Protein AF-A0A561CM81-F1 (afdb_monomer)

Structure (mmCIF, N/CA/C/O backbone):
data_AF-A0A561CM81-F1
#
_entry.id   AF-A0A561CM81-F1
#
loop_
_atom_site.group_PDB
_atom_site.id
_atom_site.type_symbol
_atom_site.label_atom_id
_atom_site.label_alt_id
_atom_site.label_comp_id
_atom_site.label_asym_id
_atom_site.label_entity_id
_atom_site.label_seq_id
_atom_site.pdbx_PDB_ins_code
_atom_site.Cartn_x
_atom_site.Cartn_y
_atom_site.Cartn_z
_atom_site.occupancy
_atom_site.B_iso_or_equiv
_atom_site.auth_seq_id
_atom_site.auth_comp_id
_atom_site.auth_asym_id
_atom_site.auth_atom_id
_atom_site.pdbx_PDB_model_num
ATOM 1 N N . MET A 1 1 ? 25.381 -6.704 -59.020 1.00 59.22 1 MET A N 1
ATOM 2 C CA . MET A 1 1 ? 25.816 -5.660 -58.065 1.00 59.22 1 MET A CA 1
ATOM 3 C C . MET A 1 1 ? 26.889 -4.834 -58.755 1.00 59.22 1 MET A C 1
ATOM 5 O O . MET A 1 1 ? 27.814 -5.454 -59.265 1.00 59.22 1 MET A O 1
ATOM 9 N N . ASN A 1 2 ? 26.720 -3.509 -58.850 1.00 78.75 2 ASN A N 1
ATOM 10 C CA . ASN A 1 2 ? 27.689 -2.590 -59.472 1.00 78.75 2 ASN A CA 1
ATOM 11 C C . ASN A 1 2 ? 29.066 -2.727 -58.780 1.00 78.75 2 ASN A C 1
ATOM 13 O O . ASN A 1 2 ? 29.109 -2.883 -57.558 1.00 78.75 2 ASN A O 1
ATOM 17 N N . GLU A 1 3 ? 30.166 -2.699 -59.538 1.00 81.12 3 GLU A N 1
ATOM 18 C CA . GLU A 1 3 ? 31.539 -2.809 -59.015 1.00 81.12 3 GLU A CA 1
ATOM 19 C C . GLU A 1 3 ? 31.858 -1.711 -57.991 1.00 81.12 3 GLU A C 1
ATOM 21 O O . GLU A 1 3 ? 32.477 -1.987 -56.968 1.00 81.12 3 GLU A O 1
ATOM 26 N N . GLN A 1 4 ? 31.318 -0.503 -58.175 1.00 81.75 4 GLN A N 1
ATOM 27 C CA . GLN A 1 4 ? 31.462 0.595 -57.208 1.00 81.75 4 GLN A CA 1
ATOM 28 C C . GLN A 1 4 ? 30.863 0.260 -55.832 1.00 81.75 4 GLN A C 1
ATOM 30 O O . GLN A 1 4 ? 31.437 0.599 -54.801 1.00 81.75 4 GLN A O 1
ATOM 35 N N . LEU A 1 5 ? 29.728 -0.446 -55.800 1.00 82.69 5 LEU A N 1
ATOM 36 C CA . LEU A 1 5 ? 29.072 -0.840 -54.551 1.00 82.69 5 LEU A CA 1
ATOM 37 C C . LEU A 1 5 ? 29.809 -1.997 -53.864 1.00 82.69 5 LEU A C 1
ATOM 39 O O . LEU A 1 5 ? 29.881 -2.036 -52.639 1.00 82.69 5 LEU A O 1
ATOM 43 N N . LYS A 1 6 ? 30.368 -2.938 -54.640 1.00 84.75 6 LYS A N 1
ATOM 44 C CA . LYS A 1 6 ? 31.229 -4.007 -54.104 1.00 84.75 6 LYS A CA 1
ATOM 45 C C . LYS A 1 6 ? 32.460 -3.426 -53.424 1.00 84.75 6 LYS A C 1
ATOM 47 O O . LYS A 1 6 ? 32.774 -3.828 -52.307 1.00 84.75 6 LYS A O 1
ATOM 52 N N . GLU A 1 7 ? 33.111 -2.481 -54.091 1.00 87.12 7 GLU A N 1
ATOM 53 C CA . GLU A 1 7 ? 34.315 -1.840 -53.579 1.00 87.12 7 GLU A CA 1
ATOM 54 C C . GLU A 1 7 ? 34.020 -0.998 -52.336 1.00 87.12 7 GLU A C 1
ATOM 56 O O . GLU A 1 7 ? 34.721 -1.113 -51.335 1.00 87.12 7 GLU A O 1
ATOM 61 N N . PHE A 1 8 ? 32.918 -0.247 -52.335 1.00 87.44 8 PHE A N 1
ATOM 62 C CA . PHE A 1 8 ? 32.461 0.476 -51.149 1.00 87.44 8 PHE A CA 1
ATOM 63 C C . PHE A 1 8 ? 32.203 -0.446 -49.948 1.00 87.44 8 PHE A C 1
ATOM 65 O O . PHE A 1 8 ? 32.627 -0.137 -48.834 1.00 87.44 8 PHE A O 1
ATOM 72 N N . ILE A 1 9 ? 31.544 -1.593 -50.161 1.00 87.38 9 ILE A N 1
ATOM 73 C CA . ILE A 1 9 ? 31.315 -2.589 -49.102 1.00 87.38 9 ILE A CA 1
ATOM 74 C C . ILE A 1 9 ? 32.652 -3.103 -48.562 1.00 87.38 9 ILE A C 1
ATOM 76 O O . ILE A 1 9 ? 32.846 -3.093 -47.349 1.00 87.38 9 ILE A O 1
ATOM 80 N N . ARG A 1 10 ? 33.582 -3.493 -49.445 1.00 89.31 10 ARG A N 1
ATOM 81 C CA . ARG A 1 10 ? 34.908 -4.005 -49.064 1.00 89.31 10 ARG A CA 1
ATOM 82 C C . ARG A 1 10 ? 35.681 -2.988 -48.222 1.00 89.31 10 ARG A C 1
ATOM 84 O O . ARG A 1 10 ? 36.135 -3.318 -47.131 1.00 89.31 10 ARG A O 1
ATOM 91 N N . LEU A 1 11 ? 35.774 -1.744 -48.694 1.00 90.31 11 LEU A N 1
ATOM 92 C CA . LEU A 1 11 ? 36.459 -0.661 -47.982 1.00 90.31 11 LEU A CA 1
ATOM 93 C C . LEU A 1 11 ? 35.796 -0.340 -46.633 1.00 90.31 11 LEU A C 1
ATOM 95 O O . LEU A 1 11 ? 36.492 -0.050 -45.662 1.00 90.31 11 LEU A O 1
ATOM 99 N N . SER A 1 12 ? 34.465 -0.425 -46.543 1.00 89.25 12 SER A N 1
ATOM 100 C CA . SER A 1 12 ? 33.743 -0.222 -45.278 1.00 89.25 12 SER A CA 1
ATOM 101 C C . SER A 1 12 ? 34.022 -1.338 -44.271 1.00 89.25 12 SER A C 1
ATOM 103 O O . SER A 1 12 ? 34.210 -1.061 -43.087 1.00 89.25 12 SER A O 1
ATOM 105 N N . GLU A 1 13 ? 34.075 -2.592 -44.727 1.00 89.94 13 GLU A N 1
ATOM 106 C CA . GLU A 1 13 ? 34.427 -3.740 -43.886 1.00 89.94 13 GLU A CA 1
ATOM 107 C C . GLU A 1 13 ? 35.882 -3.649 -43.399 1.00 89.94 13 GLU A C 1
ATOM 109 O O . GLU A 1 13 ? 36.143 -3.860 -42.215 1.00 89.94 13 GLU A O 1
ATOM 114 N N . GLU A 1 14 ? 36.822 -3.277 -44.273 1.00 90.94 14 GLU A N 1
ATOM 115 C CA . GLU A 1 14 ? 38.240 -3.097 -43.922 1.00 90.94 14 GLU A CA 1
ATOM 116 C C . GLU A 1 14 ? 38.452 -1.968 -42.912 1.00 90.94 14 GLU A C 1
ATOM 118 O O . GLU A 1 14 ? 39.152 -2.149 -41.910 1.00 90.94 14 GLU A O 1
ATOM 123 N N . TYR A 1 15 ? 37.812 -0.817 -43.128 1.00 91.56 15 TYR A N 1
ATOM 124 C CA . TYR A 1 15 ? 37.906 0.302 -42.195 1.00 91.56 15 TYR A CA 1
ATOM 125 C C . TYR A 1 15 ? 37.317 -0.049 -40.825 1.00 91.56 15 TYR A C 1
ATOM 127 O O . TYR A 1 15 ? 37.945 0.210 -39.796 1.00 91.56 15 TYR A O 1
ATOM 135 N N . LEU A 1 16 ? 36.148 -0.699 -40.797 1.00 90.06 16 LEU A N 1
ATOM 136 C CA . LEU A 1 16 ? 35.527 -1.140 -39.550 1.00 90.06 16 LEU A CA 1
ATOM 137 C C . LEU A 1 16 ? 36.400 -2.157 -38.803 1.00 90.06 16 LEU A C 1
ATOM 139 O O . LEU A 1 16 ? 36.488 -2.082 -37.581 1.00 90.06 16 LEU A O 1
ATOM 143 N N . ASN A 1 17 ? 37.050 -3.084 -39.510 1.00 90.50 17 ASN A N 1
ATOM 144 C CA . ASN A 1 17 ? 37.865 -4.149 -38.915 1.00 90.50 17 ASN A CA 1
ATOM 145 C C . ASN A 1 17 ? 39.301 -3.728 -38.567 1.00 90.50 17 ASN A C 1
ATOM 147 O O . ASN A 1 17 ? 40.065 -4.545 -38.056 1.00 90.50 17 ASN A O 1
ATOM 151 N N . THR A 1 18 ? 39.686 -2.475 -38.818 1.00 92.25 18 THR A N 1
ATOM 152 C CA . THR A 1 18 ? 41.011 -1.981 -38.424 1.00 92.25 18 THR A CA 1
ATOM 153 C C . THR A 1 18 ? 41.154 -2.027 -36.896 1.00 92.25 18 THR A C 1
ATOM 155 O O . THR A 1 18 ? 40.247 -1.605 -36.174 1.00 92.25 18 THR A O 1
ATOM 158 N N . GLU A 1 19 ? 42.299 -2.504 -36.391 1.00 88.19 19 GLU A N 1
ATOM 159 C CA . GLU A 1 19 ? 42.535 -2.698 -34.948 1.00 88.19 19 GLU A CA 1
ATOM 160 C C . GLU A 1 19 ? 42.266 -1.431 -34.127 1.00 88.19 19 GLU A C 1
ATOM 162 O O . GLU A 1 19 ? 41.566 -1.481 -33.116 1.00 88.19 19 GLU A O 1
ATOM 167 N N . SER A 1 20 ? 42.749 -0.276 -34.597 1.00 88.56 20 SER A N 1
ATOM 168 C CA . SER A 1 20 ? 42.535 1.015 -33.933 1.00 88.56 20 SER A CA 1
ATOM 169 C C . SER A 1 20 ? 41.054 1.387 -33.839 1.00 88.56 20 SER A C 1
ATOM 171 O O . SER A 1 20 ? 40.603 1.893 -32.810 1.00 88.56 20 SER A O 1
ATOM 173 N N . LYS A 1 21 ? 40.271 1.100 -34.885 1.00 89.44 21 LYS A N 1
ATOM 174 C CA . LYS A 1 21 ? 38.840 1.406 -34.922 1.00 89.44 21 LYS A CA 1
ATOM 175 C C . LYS A 1 21 ? 38.061 0.517 -33.963 1.00 89.44 21 LYS A C 1
ATOM 177 O O . LYS A 1 21 ? 37.267 1.032 -33.178 1.00 89.44 21 LYS A O 1
ATOM 182 N N . GLN A 1 22 ? 38.315 -0.790 -33.988 1.00 91.44 22 GLN A N 1
ATOM 183 C CA . GLN A 1 22 ? 37.681 -1.747 -33.077 1.00 91.44 22 GLN A CA 1
ATOM 184 C C . GLN A 1 22 ? 38.028 -1.459 -31.615 1.00 91.44 22 GLN A C 1
ATOM 186 O O . GLN A 1 22 ? 37.141 -1.485 -30.761 1.00 91.44 22 GLN A O 1
ATOM 191 N N . PHE A 1 23 ? 39.291 -1.130 -31.330 1.00 91.69 23 PHE A N 1
ATOM 192 C CA . PHE A 1 23 ? 39.730 -0.751 -29.990 1.00 91.69 23 PHE A CA 1
ATOM 193 C C . PHE A 1 23 ? 38.975 0.482 -29.477 1.00 91.69 23 PHE A C 1
ATOM 195 O O . PHE A 1 23 ? 38.380 0.436 -28.400 1.00 91.69 23 PHE A O 1
ATOM 202 N N . ASN A 1 24 ? 38.923 1.547 -30.281 1.00 91.44 24 ASN A N 1
ATOM 203 C CA . ASN A 1 24 ? 38.218 2.777 -29.927 1.00 91.44 24 ASN A CA 1
ATOM 204 C C . ASN A 1 24 ? 36.717 2.536 -29.727 1.00 91.44 24 ASN A C 1
ATOM 206 O O . ASN A 1 24 ? 36.168 2.922 -28.702 1.00 91.44 24 ASN A O 1
ATOM 210 N N . LEU A 1 25 ? 36.051 1.843 -30.659 1.00 92.81 25 LEU A N 1
ATOM 211 C CA . LEU A 1 25 ? 34.622 1.527 -30.541 1.00 92.81 25 LEU A CA 1
ATOM 212 C C . LEU A 1 25 ? 34.308 0.699 -29.291 1.00 92.81 25 LEU A C 1
ATOM 214 O O . LEU A 1 25 ? 33.263 0.905 -28.678 1.00 92.81 25 LEU A O 1
ATOM 218 N N . LYS A 1 26 ? 35.200 -0.219 -28.896 1.00 93.25 26 LYS A N 1
ATOM 219 C CA . LYS A 1 26 ? 35.043 -0.999 -27.665 1.00 93.25 26 LYS A CA 1
ATOM 220 C C . LYS A 1 26 ? 35.136 -0.114 -26.430 1.00 93.25 26 LYS A C 1
ATOM 222 O O . LYS A 1 26 ? 34.239 -0.194 -25.599 1.00 93.25 26 LYS A O 1
ATOM 227 N N . LYS A 1 27 ? 36.158 0.744 -26.366 1.00 93.69 27 LYS A N 1
ATOM 228 C CA . LYS A 1 27 ? 36.327 1.712 -25.279 1.00 93.69 27 LYS A CA 1
ATOM 229 C C . LYS A 1 27 ? 35.089 2.599 -25.141 1.00 93.69 27 LYS A C 1
ATOM 231 O O . LYS A 1 27 ? 34.457 2.592 -24.097 1.00 93.69 27 LYS A O 1
ATOM 236 N N . TYR A 1 28 ? 34.684 3.265 -26.223 1.00 93.69 28 TYR A N 1
ATOM 237 C CA . TYR A 1 28 ? 33.530 4.161 -26.188 1.00 93.69 28 TYR A CA 1
ATOM 238 C C . TYR A 1 28 ? 32.243 3.434 -25.812 1.00 93.69 28 TYR A C 1
ATOM 240 O O . TYR A 1 28 ? 31.457 3.960 -25.041 1.00 93.69 28 TYR A O 1
ATOM 248 N N . LYS A 1 29 ? 32.024 2.209 -26.305 1.00 95.06 29 LYS A N 1
ATOM 249 C CA . LYS A 1 29 ? 30.865 1.396 -25.914 1.00 95.06 29 LYS A CA 1
ATOM 250 C C . LYS A 1 29 ? 30.841 1.134 -24.400 1.00 95.06 29 LYS A C 1
ATOM 252 O O . LYS A 1 29 ? 29.763 1.197 -23.822 1.00 95.06 29 LYS A O 1
ATOM 257 N N . ASP A 1 30 ? 31.980 0.823 -23.783 1.00 93.69 30 ASP A N 1
ATOM 258 C CA . ASP A 1 30 ? 32.059 0.588 -22.335 1.00 93.69 30 ASP A CA 1
ATOM 259 C C . ASP A 1 30 ? 31.837 1.900 -21.542 1.00 93.69 30 ASP A C 1
ATOM 261 O O . ASP A 1 30 ? 31.072 1.901 -20.576 1.00 93.69 30 ASP A O 1
ATOM 265 N N . ASP A 1 31 ? 32.391 3.026 -22.012 1.00 93.12 31 ASP A N 1
ATOM 266 C CA . ASP A 1 31 ? 32.161 4.362 -21.431 1.00 93.12 31 ASP A CA 1
ATOM 267 C C . ASP A 1 31 ? 30.663 4.744 -21.491 1.00 93.12 31 ASP A C 1
ATOM 269 O O . ASP A 1 31 ? 30.058 5.085 -20.480 1.00 93.12 31 ASP A O 1
ATOM 273 N N . ILE A 1 32 ? 30.018 4.573 -22.652 1.00 93.62 32 ILE A N 1
ATOM 274 C CA . ILE A 1 32 ? 28.588 4.870 -22.863 1.00 93.62 32 ILE A CA 1
ATOM 275 C C . ILE A 1 32 ? 27.684 4.016 -21.965 1.00 93.62 32 ILE A C 1
ATOM 277 O O . ILE A 1 32 ? 26.670 4.508 -21.473 1.00 93.62 32 ILE A O 1
ATOM 281 N N . ILE A 1 33 ? 28.000 2.727 -21.784 1.00 93.81 33 ILE A N 1
ATOM 282 C CA . ILE A 1 33 ? 27.229 1.860 -20.879 1.00 93.81 33 ILE A CA 1
ATOM 283 C C . ILE A 1 33 ? 27.327 2.397 -19.455 1.00 93.81 33 ILE A C 1
ATOM 285 O O . ILE A 1 33 ? 26.298 2.527 -18.804 1.00 93.81 33 ILE A O 1
ATOM 289 N N . THR A 1 34 ? 28.535 2.755 -19.019 1.00 92.25 34 THR A N 1
ATOM 290 C CA . THR A 1 34 ? 28.783 3.305 -17.681 1.00 92.25 34 THR A CA 1
ATOM 291 C C . THR A 1 34 ? 28.013 4.610 -17.467 1.00 92.25 34 THR A C 1
ATOM 293 O O . THR A 1 34 ? 27.373 4.784 -16.432 1.00 92.25 34 THR A O 1
ATOM 296 N N . ASP A 1 35 ? 28.002 5.503 -18.460 1.00 90.19 35 ASP A N 1
ATOM 297 C CA . ASP A 1 35 ? 27.233 6.748 -18.400 1.00 90.19 35 ASP A CA 1
ATOM 298 C C . ASP A 1 35 ? 25.734 6.462 -18.246 1.00 90.19 35 ASP A C 1
ATOM 300 O O . ASP A 1 35 ? 25.087 7.010 -17.358 1.00 90.19 35 ASP A O 1
ATOM 304 N N . ILE A 1 36 ? 25.176 5.557 -19.058 1.00 91.19 36 ILE A N 1
ATOM 305 C CA . ILE A 1 36 ? 23.753 5.193 -18.977 1.00 91.19 36 ILE A CA 1
ATOM 306 C C . ILE A 1 36 ? 23.429 4.500 -17.642 1.00 91.19 36 ILE A C 1
ATOM 308 O O . ILE A 1 36 ? 22.392 4.802 -17.056 1.00 91.19 36 ILE A O 1
ATOM 312 N N . GLU A 1 37 ? 24.293 3.616 -17.134 1.00 90.62 37 GLU A N 1
ATOM 313 C CA . GLU A 1 37 ? 24.142 2.995 -15.805 1.00 90.62 37 GLU A CA 1
ATOM 314 C C . GLU A 1 37 ? 24.067 4.053 -14.706 1.00 90.62 37 GLU A C 1
ATOM 316 O O . GLU A 1 37 ? 23.149 4.033 -13.885 1.00 90.62 37 GLU A O 1
ATOM 321 N N . ASN A 1 38 ? 24.989 5.016 -14.719 1.00 88.50 38 ASN A N 1
ATOM 322 C CA . ASN A 1 38 ? 25.011 6.099 -13.742 1.00 88.50 38 ASN A CA 1
ATOM 323 C C . ASN A 1 38 ? 23.736 6.947 -13.801 1.00 88.50 38 ASN A C 1
ATOM 325 O O . ASN A 1 38 ? 23.199 7.290 -12.753 1.00 88.50 38 ASN A O 1
ATOM 329 N N . LEU A 1 39 ? 23.217 7.233 -15.000 1.00 87.06 39 LEU A N 1
ATOM 330 C CA . LEU A 1 39 ? 21.964 7.977 -15.171 1.00 87.06 39 LEU A CA 1
ATOM 331 C C . LEU A 1 39 ? 20.751 7.238 -14.597 1.00 87.06 39 LEU A C 1
ATOM 333 O O . LEU A 1 39 ? 19.866 7.865 -14.018 1.00 87.06 39 LEU A O 1
ATOM 337 N N . LEU A 1 40 ? 20.698 5.916 -14.755 1.00 87.31 40 LEU A N 1
ATOM 338 C CA . LEU A 1 40 ? 19.580 5.108 -14.267 1.00 87.31 40 LEU A CA 1
ATOM 339 C C . LEU A 1 40 ? 19.655 4.856 -12.757 1.00 87.31 40 LEU A C 1
ATOM 341 O O . LEU A 1 40 ? 18.616 4.814 -12.104 1.00 87.31 40 LEU A O 1
ATOM 345 N N . ASN A 1 41 ? 20.860 4.749 -12.191 1.00 82.56 41 ASN A N 1
ATOM 346 C CA . ASN A 1 41 ? 21.072 4.487 -10.763 1.00 82.56 41 ASN A CA 1
ATOM 347 C C . ASN A 1 41 ? 20.641 5.634 -9.833 1.00 82.56 41 ASN A C 1
ATOM 349 O O . ASN A 1 41 ? 20.512 5.413 -8.632 1.00 82.56 41 ASN A O 1
ATOM 353 N N . VAL A 1 42 ? 20.402 6.841 -10.358 1.00 72.94 42 VAL A N 1
ATOM 354 C CA . VAL A 1 42 ? 19.885 7.976 -9.568 1.00 72.94 42 VAL A CA 1
ATOM 355 C C . VAL A 1 42 ? 18.449 7.729 -9.087 1.00 72.94 42 VAL A C 1
ATOM 357 O O . VAL A 1 42 ? 18.019 8.330 -8.106 1.00 72.94 42 VAL A O 1
ATOM 360 N N . ASN A 1 43 ? 17.695 6.848 -9.750 1.00 66.94 43 ASN A N 1
ATOM 361 C CA . ASN A 1 43 ? 16.299 6.587 -9.423 1.00 66.94 43 ASN A CA 1
ATOM 362 C C . ASN A 1 43 ? 16.126 5.219 -8.740 1.00 66.94 43 ASN A C 1
ATOM 364 O O . ASN A 1 43 ? 16.347 4.172 -9.348 1.00 66.94 43 ASN A O 1
ATOM 368 N N . GLU A 1 44 ? 15.672 5.223 -7.484 1.00 62.78 44 GLU A N 1
ATOM 369 C CA . GLU A 1 44 ? 15.463 3.995 -6.710 1.00 62.78 44 GLU A CA 1
ATOM 370 C C . GLU A 1 44 ? 14.328 3.100 -7.236 1.00 62.78 44 GLU A C 1
ATOM 372 O O . GLU A 1 44 ? 14.271 1.923 -6.876 1.00 62.78 44 GLU A O 1
ATOM 377 N N . GLU A 1 45 ? 13.431 3.599 -8.086 1.00 62.41 45 GLU A N 1
ATOM 378 C CA . GLU A 1 45 ? 12.279 2.836 -8.581 1.00 62.41 45 GLU A CA 1
ATOM 379 C C . GLU A 1 45 ? 12.667 1.776 -9.625 1.00 62.41 45 GLU A C 1
ATOM 381 O O . GLU A 1 45 ? 11.939 0.798 -9.812 1.00 62.41 45 GLU A O 1
ATOM 386 N N . ILE A 1 46 ? 13.825 1.911 -10.287 1.00 69.19 46 ILE A N 1
ATOM 387 C CA . ILE A 1 46 ? 14.256 1.005 -11.363 1.00 69.19 46 ILE A CA 1
ATOM 388 C C . ILE A 1 46 ? 15.465 0.175 -10.921 1.00 69.19 46 ILE A C 1
ATOM 390 O O . ILE A 1 46 ? 16.610 0.476 -11.241 1.00 69.19 46 ILE A O 1
ATOM 394 N N . LYS A 1 47 ? 15.208 -0.925 -10.203 1.00 66.75 47 LYS A N 1
ATOM 395 C CA . LYS A 1 47 ? 16.274 -1.808 -9.675 1.00 66.75 47 LYS A CA 1
ATOM 396 C C . LYS A 1 47 ? 16.609 -3.013 -10.562 1.00 66.75 47 LYS A C 1
ATOM 398 O O . LYS A 1 47 ? 17.660 -3.619 -10.393 1.00 66.75 47 LYS A O 1
ATOM 403 N N . ASN A 1 48 ? 15.728 -3.374 -11.500 1.00 77.50 48 ASN A N 1
ATOM 404 C CA . ASN A 1 48 ? 15.817 -4.629 -12.257 1.00 77.50 48 ASN A CA 1
ATOM 405 C C . ASN A 1 48 ? 15.980 -4.381 -13.763 1.00 77.50 48 ASN A C 1
ATOM 407 O O . ASN A 1 48 ? 15.046 -4.589 -14.544 1.00 77.50 48 ASN A O 1
ATOM 411 N N . TYR A 1 49 ? 17.171 -3.946 -14.171 1.00 87.44 49 TYR A N 1
ATOM 412 C CA . TYR A 1 49 ? 17.527 -3.789 -15.579 1.00 87.44 49 TYR A CA 1
ATOM 413 C C . TYR A 1 49 ? 18.926 -4.342 -15.874 1.00 87.44 49 TYR A C 1
ATOM 415 O O . TYR A 1 49 ? 19.751 -4.519 -14.982 1.00 87.44 49 TYR A O 1
ATOM 423 N N . MET A 1 50 ? 19.189 -4.630 -17.146 1.00 88.44 50 MET A N 1
ATOM 424 C CA . MET A 1 50 ? 20.495 -5.055 -17.645 1.00 88.44 50 MET A CA 1
ATOM 425 C C . MET A 1 50 ? 20.852 -4.264 -18.901 1.00 88.44 50 MET A C 1
ATOM 427 O O . MET A 1 50 ? 20.017 -4.102 -19.793 1.00 88.44 50 MET A O 1
ATOM 431 N N . LEU A 1 51 ? 22.100 -3.810 -19.003 1.00 91.44 51 LEU A N 1
ATOM 432 C CA . LEU A 1 51 ? 22.603 -3.091 -20.169 1.00 91.44 51 LEU A CA 1
ATOM 433 C C . LEU A 1 51 ? 23.519 -3.968 -21.012 1.00 91.44 51 LEU A C 1
ATOM 435 O O . LEU A 1 51 ? 24.511 -4.516 -20.544 1.00 91.44 51 LEU A O 1
ATOM 439 N N . ASN A 1 52 ? 23.192 -4.065 -22.298 1.00 90.25 52 ASN A N 1
ATOM 440 C CA . ASN A 1 52 ? 23.969 -4.816 -23.273 1.00 90.25 52 ASN A CA 1
ATOM 441 C C . ASN A 1 52 ? 24.414 -3.901 -24.412 1.00 90.25 52 ASN A C 1
ATOM 443 O O . ASN A 1 52 ? 23.584 -3.393 -25.167 1.00 90.25 52 ASN A O 1
ATOM 447 N N . GLY A 1 53 ? 25.724 -3.751 -24.598 1.00 91.25 53 GLY A N 1
ATOM 448 C CA . GLY A 1 53 ? 26.295 -3.069 -25.760 1.00 91.25 53 GLY A CA 1
ATOM 449 C C . GLY A 1 53 ? 26.803 -4.037 -26.823 1.00 91.25 53 GLY A C 1
ATOM 450 O O . GLY A 1 53 ? 27.426 -5.056 -26.518 1.00 91.25 53 GLY A O 1
ATOM 451 N N . ARG A 1 54 ? 26.609 -3.686 -28.094 1.00 90.75 54 ARG A N 1
ATOM 452 C CA . ARG A 1 54 ? 27.180 -4.386 -29.250 1.00 90.75 54 ARG A CA 1
ATOM 453 C C . ARG A 1 54 ? 27.793 -3.403 -30.240 1.00 90.75 54 ARG A C 1
ATOM 455 O O . ARG A 1 54 ? 27.231 -2.344 -30.498 1.00 90.75 54 ARG A O 1
ATOM 462 N N . ILE A 1 55 ? 28.899 -3.808 -30.852 1.00 93.06 55 ILE A N 1
ATOM 463 C CA . ILE A 1 55 ? 29.468 -3.133 -32.023 1.00 93.06 55 ILE A CA 1
ATOM 464 C C . ILE A 1 55 ? 28.935 -3.834 -33.272 1.00 93.06 55 ILE A C 1
ATOM 466 O O . ILE A 1 55 ? 28.786 -5.064 -33.291 1.00 93.06 55 ILE A O 1
ATOM 470 N N . LYS A 1 56 ? 28.615 -3.065 -34.313 1.00 90.00 56 LYS A N 1
ATOM 471 C CA . LYS A 1 56 ? 28.169 -3.615 -35.596 1.00 90.00 56 LYS A CA 1
ATOM 472 C C . LYS A 1 56 ? 29.230 -4.565 -36.169 1.00 90.00 56 LYS A C 1
ATOM 474 O O . LYS A 1 56 ? 30.405 -4.225 -36.232 1.00 90.00 56 LYS A O 1
ATOM 479 N N . LYS A 1 57 ? 28.808 -5.752 -36.616 1.00 87.38 57 LYS A N 1
ATOM 480 C CA . LYS A 1 57 ? 29.681 -6.712 -37.314 1.00 87.38 57 LYS A CA 1
ATOM 481 C C . LYS A 1 57 ? 29.719 -6.432 -38.815 1.00 87.38 57 LYS A C 1
ATOM 483 O O . LYS A 1 57 ? 28.694 -6.043 -39.382 1.00 87.38 57 LYS A O 1
ATOM 488 N N . ALA A 1 58 ? 30.855 -6.716 -39.450 1.00 83.56 58 ALA A N 1
ATOM 489 C CA . ALA A 1 58 ? 31.069 -6.547 -40.888 1.00 83.56 58 ALA A CA 1
ATOM 490 C C . ALA A 1 58 ? 29.983 -7.238 -41.738 1.00 83.56 58 ALA A C 1
ATOM 492 O O . ALA A 1 58 ? 29.396 -6.606 -42.615 1.00 83.56 58 ALA A O 1
ATOM 493 N N . GLU A 1 59 ? 29.583 -8.476 -41.413 1.00 79.81 59 GLU A N 1
ATOM 494 C CA . GLU A 1 59 ? 28.575 -9.174 -42.228 1.00 79.81 59 GLU A CA 1
ATOM 495 C C . GLU A 1 59 ? 27.194 -8.500 -42.156 1.00 79.81 59 GLU A C 1
ATOM 497 O O . GLU A 1 59 ? 26.461 -8.432 -43.144 1.00 79.81 59 GLU A O 1
ATOM 502 N N . SER A 1 60 ? 26.842 -7.955 -40.985 1.00 81.38 60 SER A N 1
ATOM 503 C CA . SER A 1 60 ? 25.587 -7.214 -40.784 1.00 81.38 60 SER A CA 1
ATOM 504 C C . SER A 1 60 ? 25.621 -5.825 -41.427 1.00 81.38 60 SER A C 1
ATOM 506 O O . SER A 1 60 ? 24.571 -5.271 -41.761 1.00 81.38 60 SER A O 1
ATOM 508 N N . LEU A 1 61 ? 26.814 -5.246 -41.580 1.00 83.50 61 LEU A N 1
ATOM 509 C CA . LEU A 1 61 ? 27.033 -3.981 -42.272 1.00 83.50 61 LEU A CA 1
ATOM 510 C C . LEU A 1 61 ? 26.759 -4.133 -43.771 1.00 83.50 61 LEU A C 1
ATOM 512 O O . LEU A 1 61 ? 25.977 -3.364 -44.329 1.00 83.50 61 LEU A O 1
ATOM 516 N N . LYS A 1 62 ? 27.324 -5.170 -44.399 1.00 82.94 62 LYS A N 1
ATOM 517 C CA . LYS A 1 62 ? 27.099 -5.501 -45.813 1.00 82.94 62 LYS A CA 1
ATOM 518 C C . LYS A 1 62 ? 25.618 -5.632 -46.148 1.00 82.94 62 LYS A C 1
ATOM 520 O O . LYS A 1 62 ? 25.138 -5.029 -47.107 1.00 82.94 62 LYS A O 1
ATOM 525 N N . GLU A 1 63 ? 24.876 -6.385 -45.339 1.00 79.69 63 GLU A N 1
ATOM 526 C CA . GLU A 1 63 ? 23.432 -6.540 -45.518 1.00 79.69 63 GLU A CA 1
ATOM 527 C C . GLU A 1 63 ? 22.691 -5.195 -45.412 1.00 79.69 63 GLU A C 1
ATOM 529 O O . GLU A 1 63 ? 21.784 -4.914 -46.199 1.00 79.69 63 GLU A O 1
ATOM 534 N N . LYS A 1 64 ? 23.099 -4.334 -44.472 1.00 82.19 64 LYS A N 1
ATOM 535 C CA . LYS A 1 64 ? 22.499 -3.011 -44.269 1.00 82.19 64 LYS A CA 1
ATOM 536 C C . LYS A 1 64 ? 22.751 -2.069 -45.449 1.00 82.19 64 LYS A C 1
ATOM 538 O O . LYS A 1 64 ? 21.802 -1.417 -45.884 1.00 82.19 64 LYS A O 1
ATOM 543 N N . ILE A 1 65 ? 23.973 -2.043 -45.988 1.00 82.50 65 ILE A N 1
ATOM 544 C CA . ILE A 1 65 ? 24.333 -1.252 -47.179 1.00 82.50 65 ILE A CA 1
ATOM 545 C C . ILE A 1 65 ? 23.466 -1.672 -48.374 1.00 82.50 65 ILE A C 1
ATOM 547 O O . ILE A 1 65 ? 22.873 -0.828 -49.040 1.00 82.50 65 ILE A O 1
ATOM 551 N N . ILE A 1 66 ? 23.320 -2.981 -48.610 1.00 79.62 66 ILE A N 1
ATOM 552 C CA . ILE A 1 66 ? 22.532 -3.506 -49.738 1.00 79.62 66 ILE A CA 1
ATOM 553 C C . ILE A 1 66 ? 21.038 -3.169 -49.589 1.00 79.62 66 ILE A C 1
ATOM 555 O O . ILE A 1 66 ? 20.375 -2.865 -50.580 1.00 79.62 66 ILE A O 1
ATOM 559 N N . ARG A 1 67 ? 20.495 -3.199 -48.363 1.00 74.38 67 ARG A N 1
ATOM 560 C CA . ARG A 1 67 ? 19.075 -2.897 -48.094 1.00 74.38 67 ARG A CA 1
ATOM 561 C C . ARG A 1 67 ? 18.742 -1.400 -48.137 1.00 74.38 67 ARG A C 1
ATOM 563 O O . ARG A 1 67 ? 17.583 -1.058 -48.364 1.00 74.38 67 ARG A O 1
ATOM 570 N N . LYS A 1 68 ? 19.708 -0.507 -47.896 1.00 72.75 68 LYS A N 1
ATOM 571 C CA . LYS A 1 68 ? 19.494 0.949 -47.834 1.00 72.75 68 LYS A CA 1
ATOM 572 C C . LYS A 1 68 ? 20.385 1.686 -48.839 1.00 72.75 68 LYS A C 1
ATOM 574 O O . LYS A 1 68 ? 21.374 2.298 -48.460 1.00 72.75 68 LYS A O 1
ATOM 579 N N . VAL A 1 69 ? 19.979 1.700 -50.110 1.00 65.94 69 VAL A N 1
ATOM 580 C CA . VAL A 1 69 ? 20.726 2.357 -51.206 1.00 65.94 69 VAL A CA 1
ATOM 581 C C . VAL A 1 69 ? 21.041 3.837 -50.920 1.00 65.94 69 VAL A C 1
ATOM 583 O O . VAL A 1 69 ? 22.135 4.289 -51.233 1.00 65.94 69 VAL A O 1
ATOM 586 N N . LYS A 1 70 ? 20.146 4.562 -50.230 1.00 70.12 70 LYS A N 1
ATOM 587 C CA . LYS A 1 70 ? 20.340 5.978 -49.850 1.00 70.12 70 LYS A CA 1
ATOM 588 C C . LYS A 1 70 ? 21.594 6.244 -49.010 1.00 70.12 70 LYS A C 1
ATOM 590 O O . LYS A 1 70 ? 22.177 7.312 -49.095 1.00 70.12 70 LYS A O 1
ATOM 595 N N . VAL A 1 71 ? 22.038 5.258 -48.235 1.00 70.56 71 VAL A N 1
ATOM 596 C CA . VAL A 1 71 ? 23.206 5.386 -47.352 1.00 70.56 71 VAL A CA 1
ATOM 597 C C . VAL A 1 71 ? 24.505 5.522 -48.156 1.00 70.56 71 VAL A C 1
ATOM 599 O O . VAL A 1 71 ? 25.430 6.217 -47.744 1.00 70.56 71 VAL A O 1
ATOM 602 N N . TYR A 1 72 ? 24.566 4.890 -49.331 1.00 73.50 72 TYR A N 1
ATOM 603 C CA . TYR A 1 72 ? 25.680 5.059 -50.261 1.00 73.50 72 TYR A CA 1
ATOM 604 C C . TYR A 1 72 ? 25.740 6.500 -50.794 1.00 73.50 72 TYR A C 1
ATOM 606 O O . TYR A 1 72 ? 26.813 7.098 -50.819 1.00 73.50 72 TYR A O 1
ATOM 614 N N . GLU A 1 73 ? 24.587 7.079 -51.137 1.00 76.81 73 GLU A N 1
ATOM 615 C CA . GLU A 1 73 ? 24.472 8.459 -51.630 1.00 76.81 73 GLU A CA 1
ATOM 616 C C . GLU A 1 73 ? 24.823 9.486 -50.540 1.00 76.81 73 GLU A C 1
ATOM 618 O O . GLU A 1 73 ? 25.620 10.384 -50.784 1.00 76.81 73 GLU A O 1
ATOM 623 N N . GLU A 1 74 ? 24.315 9.310 -49.316 1.00 78.81 74 GLU A N 1
ATOM 624 C CA . GLU A 1 74 ? 24.582 10.189 -48.161 1.00 78.81 74 GLU A CA 1
ATOM 625 C C . GLU A 1 74 ? 26.062 10.217 -47.745 1.00 78.81 74 GLU A C 1
ATOM 627 O O . GLU A 1 74 ? 26.537 11.199 -47.176 1.00 78.81 74 GLU A O 1
ATOM 632 N N . SER A 1 75 ? 26.801 9.147 -48.041 1.00 79.81 75 SER A N 1
ATOM 633 C CA . SER A 1 75 ? 28.244 9.053 -47.788 1.00 79.81 75 SER A CA 1
ATOM 634 C C . SER A 1 75 ? 29.114 9.545 -48.948 1.00 79.81 75 SER A C 1
ATOM 636 O O . SER A 1 75 ? 30.338 9.492 -48.843 1.00 79.81 75 SER A O 1
ATOM 638 N N . ASN A 1 76 ? 28.517 9.980 -50.067 1.00 81.12 76 ASN A N 1
ATOM 639 C CA . ASN A 1 76 ? 29.216 10.267 -51.328 1.00 81.12 76 ASN A CA 1
ATOM 640 C C . ASN A 1 76 ? 30.133 9.116 -51.800 1.00 81.12 76 ASN A C 1
ATOM 642 O O . ASN A 1 76 ? 31.132 9.345 -52.481 1.00 81.12 76 ASN A O 1
ATOM 646 N N . GLY A 1 77 ? 29.817 7.871 -51.427 1.00 79.62 77 GLY A N 1
ATOM 647 C CA . GLY A 1 77 ? 30.648 6.703 -51.719 1.00 79.62 77 GLY A CA 1
ATOM 648 C C . GLY A 1 77 ? 31.945 6.594 -50.902 1.00 79.62 77 GLY A C 1
ATOM 649 O O . GLY A 1 77 ? 32.790 5.771 -51.254 1.00 79.62 77 GLY A O 1
ATOM 650 N N . ASP A 1 78 ? 32.118 7.368 -49.824 1.00 87.06 78 ASP A N 1
ATOM 651 C CA . ASP A 1 78 ? 33.268 7.269 -48.915 1.00 87.06 78 ASP A CA 1
ATOM 652 C C . ASP A 1 78 ? 32.960 6.348 -47.719 1.00 87.06 78 ASP A C 1
ATOM 654 O O . ASP A 1 78 ? 32.089 6.614 -46.885 1.00 87.06 78 ASP A O 1
ATOM 658 N N . ALA A 1 79 ? 33.712 5.249 -47.626 1.00 86.19 79 ALA A N 1
ATOM 659 C CA . ALA A 1 79 ? 33.571 4.231 -46.588 1.00 86.19 79 ALA A CA 1
ATOM 660 C C . ALA A 1 79 ? 33.814 4.759 -45.161 1.00 86.19 79 ALA A C 1
ATOM 662 O O . ALA A 1 79 ? 33.154 4.315 -44.219 1.00 86.19 79 ALA A O 1
ATOM 663 N N . LYS A 1 80 ? 34.737 5.711 -44.977 1.00 87.56 80 LYS A N 1
ATOM 664 C CA . LYS A 1 80 ? 35.026 6.298 -43.660 1.00 87.56 80 LYS A CA 1
ATOM 665 C C . LYS A 1 80 ? 33.906 7.230 -43.236 1.00 87.56 80 LYS A C 1
ATOM 667 O O . LYS A 1 80 ? 33.413 7.115 -42.118 1.00 87.56 80 LYS A O 1
ATOM 672 N N . VAL A 1 81 ? 33.454 8.096 -44.147 1.00 86.50 81 VAL A N 1
ATOM 673 C CA . VAL A 1 81 ? 32.313 8.997 -43.902 1.00 86.50 81 VAL A CA 1
ATOM 674 C C . VAL A 1 81 ? 31.066 8.187 -43.564 1.00 86.50 81 VAL A C 1
ATOM 676 O O . VAL A 1 81 ? 30.339 8.523 -42.627 1.00 86.50 81 VAL A O 1
ATOM 679 N N . PHE A 1 82 ? 30.851 7.078 -44.272 1.00 87.31 82 PHE A N 1
ATOM 680 C CA . PHE A 1 82 ? 29.755 6.171 -43.980 1.00 87.31 82 PHE A CA 1
ATOM 681 C C . PHE A 1 82 ? 29.805 5.631 -42.543 1.00 87.31 82 PHE A C 1
ATOM 683 O O . PHE A 1 82 ? 28.829 5.784 -41.807 1.00 87.31 82 PHE A O 1
ATOM 690 N N . ILE A 1 83 ? 30.924 5.031 -42.130 1.00 86.38 83 ILE A N 1
ATOM 691 C CA . ILE A 1 83 ? 31.061 4.437 -40.790 1.00 86.38 83 ILE A CA 1
ATOM 692 C C . ILE A 1 83 ? 31.024 5.497 -39.684 1.00 86.38 83 ILE A C 1
ATOM 694 O O . ILE A 1 83 ? 30.409 5.262 -38.645 1.00 86.38 83 ILE A O 1
ATOM 698 N N . ASP A 1 84 ? 31.656 6.648 -39.901 1.00 86.75 84 ASP A N 1
ATOM 699 C CA . ASP A 1 84 ? 31.896 7.628 -38.838 1.00 86.75 84 ASP A CA 1
ATOM 700 C C . ASP A 1 84 ? 30.771 8.641 -38.676 1.00 86.75 84 ASP A C 1
ATOM 702 O O . ASP A 1 84 ? 30.561 9.145 -37.574 1.00 86.75 84 ASP A O 1
ATOM 706 N N . LYS A 1 85 ? 30.058 8.965 -39.758 1.00 82.88 85 LYS A N 1
ATOM 707 C CA . LYS A 1 85 ? 29.094 10.073 -39.760 1.00 82.88 85 LYS A CA 1
ATOM 708 C C . LYS A 1 85 ? 27.680 9.642 -40.160 1.00 82.88 85 LYS A C 1
ATOM 710 O O . LYS A 1 85 ? 26.729 10.181 -39.596 1.00 82.88 85 LYS A O 1
ATOM 715 N N . VAL A 1 86 ? 27.518 8.670 -41.065 1.00 84.56 86 VAL A N 1
ATOM 716 C CA . VAL A 1 86 ? 26.199 8.287 -41.623 1.00 84.56 86 VAL A CA 1
ATOM 717 C C . VAL A 1 86 ? 25.553 7.106 -40.887 1.00 84.56 86 VAL A C 1
ATOM 719 O O . VAL A 1 86 ? 24.340 7.092 -40.682 1.00 84.56 86 VAL A O 1
ATOM 722 N N . LEU A 1 87 ? 26.330 6.097 -40.484 1.00 86.69 87 LEU A N 1
ATOM 723 C CA . LEU A 1 87 ? 25.797 4.887 -39.859 1.00 86.69 87 LEU A CA 1
ATOM 724 C C . LEU A 1 87 ? 25.252 5.182 -38.455 1.00 86.69 87 LEU A C 1
ATOM 726 O O . LEU A 1 87 ? 26.012 5.509 -37.552 1.00 86.69 87 LEU A O 1
ATOM 730 N N . ASP A 1 88 ? 23.943 5.018 -38.270 1.00 85.56 88 ASP A N 1
ATOM 731 C CA . ASP A 1 88 ? 23.206 5.352 -37.043 1.00 85.56 88 ASP A CA 1
ATOM 732 C C . ASP A 1 88 ? 23.359 4.334 -35.896 1.00 85.56 88 ASP A C 1
ATOM 734 O O . ASP A 1 88 ? 23.157 4.685 -34.739 1.00 85.56 88 ASP A O 1
ATOM 738 N N . ASP A 1 89 ? 23.726 3.084 -36.198 1.00 88.38 89 ASP A N 1
ATOM 739 C CA . ASP A 1 89 ? 23.773 1.959 -35.246 1.00 88.38 89 ASP A CA 1
ATOM 740 C C . ASP A 1 89 ? 25.158 1.290 -35.157 1.00 88.38 89 ASP A C 1
ATOM 742 O O . ASP A 1 89 ? 25.252 0.067 -34.987 1.00 88.38 89 ASP A O 1
ATOM 746 N N . ILE A 1 90 ? 26.241 2.069 -35.301 1.00 91.81 90 ILE A N 1
ATOM 747 C CA . ILE A 1 90 ? 27.612 1.542 -35.186 1.00 91.81 90 ILE A CA 1
ATOM 748 C C . ILE A 1 90 ? 27.862 0.948 -33.792 1.00 91.81 90 ILE A C 1
ATOM 750 O O . ILE A 1 90 ? 28.388 -0.166 -33.681 1.00 91.81 90 ILE A O 1
ATOM 754 N N . ILE A 1 91 ? 27.400 1.644 -32.750 1.00 94.44 91 ILE A N 1
ATOM 755 C CA . ILE A 1 91 ? 27.242 1.120 -31.395 1.00 94.44 91 ILE A CA 1
ATOM 756 C C . ILE A 1 91 ? 25.743 0.977 -31.126 1.00 94.44 91 ILE A C 1
ATOM 758 O O . ILE A 1 91 ? 24.979 1.931 -31.241 1.00 94.44 91 ILE A O 1
ATOM 762 N N . GLY A 1 92 ? 25.311 -0.232 -30.781 1.00 94.81 92 GLY A N 1
ATOM 763 C CA . GLY A 1 92 ? 23.954 -0.491 -30.315 1.00 94.81 92 GLY A CA 1
ATOM 764 C C . GLY A 1 92 ? 23.966 -0.789 -28.826 1.00 94.81 92 GLY A C 1
ATOM 765 O O . GLY A 1 92 ? 24.639 -1.733 -28.415 1.00 94.81 92 GLY A O 1
ATOM 766 N N . VAL A 1 93 ? 23.207 -0.038 -28.040 1.00 95.94 93 VAL A N 1
ATOM 767 C CA . VAL A 1 93 ? 23.001 -0.294 -26.611 1.00 95.94 93 VAL A CA 1
ATOM 768 C C . VAL A 1 93 ? 21.557 -0.729 -26.402 1.00 95.94 93 VAL A C 1
ATOM 770 O O . VAL A 1 93 ? 20.632 -0.195 -27.014 1.00 95.94 93 VAL A O 1
ATOM 773 N N . ARG A 1 94 ? 21.350 -1.744 -25.569 1.00 94.69 94 ARG A N 1
ATOM 774 C CA . ARG A 1 94 ? 20.026 -2.251 -25.224 1.00 94.69 94 ARG A CA 1
ATOM 775 C C . ARG A 1 94 ? 19.865 -2.261 -23.715 1.00 94.69 94 ARG A C 1
ATOM 777 O O . ARG A 1 94 ? 20.629 -2.942 -23.038 1.00 94.69 94 ARG A O 1
ATOM 784 N N . ILE A 1 95 ? 18.853 -1.553 -23.237 1.00 94.88 95 ILE A N 1
ATOM 785 C CA . ILE A 1 95 ? 18.368 -1.634 -21.864 1.00 94.88 95 ILE A CA 1
ATOM 786 C C . ILE A 1 95 ? 17.310 -2.727 -21.834 1.00 94.88 95 ILE A C 1
ATOM 788 O O . ILE A 1 95 ? 16.339 -2.661 -22.591 1.00 94.88 95 ILE A O 1
ATOM 792 N N . ILE A 1 96 ? 17.538 -3.751 -21.022 1.00 91.94 96 ILE A N 1
ATOM 793 C CA . ILE A 1 96 ? 16.629 -4.877 -20.847 1.00 91.94 96 ILE A CA 1
ATOM 794 C C . ILE A 1 96 ? 16.000 -4.757 -19.465 1.00 91.94 96 ILE A C 1
ATOM 796 O O . ILE A 1 96 ? 16.691 -4.973 -18.473 1.00 91.94 96 ILE A O 1
ATOM 800 N N . CYS A 1 97 ? 14.722 -4.397 -19.400 1.00 90.94 97 CYS A N 1
ATOM 801 C CA . CYS A 1 97 ? 13.953 -4.333 -18.158 1.00 90.94 97 CYS A CA 1
ATOM 802 C C . CYS A 1 97 ? 13.121 -5.601 -17.947 1.00 90.94 97 CYS A C 1
ATOM 804 O O . CYS A 1 97 ? 12.930 -6.403 -18.865 1.00 90.94 97 CYS A O 1
ATOM 806 N N . LEU A 1 98 ? 12.658 -5.804 -16.713 1.00 85.56 98 LEU A N 1
ATOM 807 C CA . LEU A 1 98 ? 11.868 -6.979 -16.358 1.00 85.56 98 LEU A CA 1
ATOM 808 C C . LEU A 1 98 ? 10.476 -6.936 -17.005 1.00 85.56 98 LEU A C 1
ATOM 810 O O . LEU A 1 98 ? 10.128 -7.870 -17.729 1.00 85.56 98 LEU A O 1
ATOM 814 N N . LEU A 1 99 ? 9.724 -5.857 -16.767 1.00 90.25 99 LEU A N 1
ATOM 815 C CA . LEU A 1 99 ? 8.327 -5.710 -17.184 1.00 90.25 99 LEU A CA 1
ATOM 816 C C . LEU A 1 99 ? 8.166 -4.747 -18.366 1.00 90.25 99 LEU A C 1
ATOM 818 O O . LEU A 1 99 ? 9.015 -3.880 -18.597 1.00 90.25 99 LEU A O 1
ATOM 822 N N . ASN A 1 100 ? 7.053 -4.866 -19.091 1.00 91.12 100 ASN A N 1
ATOM 823 C CA . ASN A 1 100 ? 6.693 -3.948 -20.180 1.00 91.12 100 ASN A CA 1
ATOM 824 C C . ASN A 1 100 ? 6.510 -2.502 -19.705 1.00 91.12 100 ASN A C 1
ATOM 826 O O . ASN A 1 100 ? 7.011 -1.578 -20.344 1.00 91.12 100 ASN A O 1
ATOM 830 N N . ASP A 1 101 ? 5.839 -2.301 -18.570 1.00 89.69 101 ASP A N 1
ATOM 831 C CA . ASP A 1 101 ? 5.570 -0.960 -18.032 1.00 89.69 101 ASP A CA 1
ATOM 832 C C . ASP A 1 101 ? 6.854 -0.213 -17.639 1.00 89.69 101 ASP A C 1
ATOM 834 O O . ASP A 1 101 ? 6.875 1.017 -17.612 1.00 89.69 101 ASP A O 1
ATOM 838 N N . ASP A 1 102 ? 7.943 -0.935 -17.367 1.00 90.38 102 ASP A N 1
ATOM 839 C CA . ASP A 1 102 ? 9.226 -0.324 -17.023 1.00 90.38 102 ASP A CA 1
ATOM 840 C C . ASP A 1 102 ? 9.893 0.346 -18.233 1.00 90.38 102 ASP A C 1
ATOM 842 O O . ASP A 1 102 ? 10.707 1.251 -18.055 1.00 90.38 102 ASP A O 1
ATOM 846 N N . GLU A 1 103 ? 9.530 -0.021 -19.468 1.00 93.00 103 GLU A N 1
ATOM 847 C CA . GLU A 1 103 ? 10.103 0.594 -20.671 1.00 93.00 103 GLU A CA 1
ATOM 848 C C . GLU A 1 103 ? 9.814 2.098 -20.736 1.00 93.00 103 GLU A C 1
ATOM 850 O O . GLU A 1 103 ? 10.708 2.900 -21.024 1.00 93.00 103 GLU A O 1
ATOM 855 N N . SER A 1 104 ? 8.569 2.481 -20.438 1.00 92.12 104 SER A N 1
ATOM 856 C CA . SER A 1 104 ? 8.139 3.879 -20.453 1.00 92.12 104 SER A CA 1
ATOM 857 C C . SER A 1 104 ? 8.741 4.662 -19.283 1.00 92.12 104 SER A C 1
ATOM 859 O O . SER A 1 104 ? 9.157 5.805 -19.466 1.00 92.12 104 SER A O 1
ATOM 861 N N . LYS A 1 105 ? 8.886 4.036 -18.107 1.00 91.44 105 LYS A N 1
ATOM 862 C CA . LYS A 1 105 ? 9.560 4.636 -16.943 1.00 91.44 105 LYS A CA 1
ATOM 863 C C . LYS A 1 105 ? 11.026 4.947 -17.241 1.00 91.44 105 LYS A C 1
ATOM 865 O O . LYS A 1 105 ? 11.464 6.076 -17.027 1.00 91.44 105 LYS A O 1
ATOM 870 N N . ILE A 1 106 ? 11.766 3.982 -17.794 1.00 92.56 106 ILE A N 1
ATOM 871 C CA . ILE A 1 106 ? 13.171 4.167 -18.193 1.00 92.56 106 ILE A CA 1
ATOM 872 C C . ILE A 1 106 ? 13.277 5.266 -19.252 1.00 92.56 106 ILE A C 1
ATOM 874 O O . ILE A 1 106 ? 14.154 6.125 -19.162 1.00 92.56 106 ILE A O 1
ATOM 878 N N . TYR A 1 107 ? 12.372 5.275 -20.236 1.00 92.88 107 TYR A N 1
ATOM 879 C CA . TYR A 1 107 ? 12.338 6.335 -21.239 1.00 92.88 107 TYR A CA 1
ATOM 880 C C . TYR A 1 107 ? 12.163 7.717 -20.604 1.00 92.88 107 TYR A C 1
ATOM 882 O O . TYR A 1 107 ? 12.933 8.620 -20.920 1.00 92.88 107 TYR A O 1
ATOM 890 N N . ASN A 1 108 ? 11.208 7.874 -19.686 1.00 90.25 108 ASN A N 1
ATOM 891 C CA . ASN A 1 108 ? 10.930 9.153 -19.036 1.00 90.25 108 ASN A CA 1
ATOM 892 C C . ASN A 1 108 ? 12.137 9.673 -18.235 1.00 90.25 108 ASN A C 1
ATOM 894 O O . ASN A 1 108 ? 12.381 10.877 -18.218 1.00 90.25 108 ASN A O 1
ATOM 898 N N . ILE A 1 109 ? 12.918 8.789 -17.603 1.00 89.56 109 ILE A N 1
ATOM 899 C CA . ILE A 1 109 ? 14.165 9.172 -16.915 1.00 89.56 109 ILE A CA 1
ATOM 900 C C . ILE A 1 109 ? 15.183 9.722 -17.916 1.00 89.56 109 ILE A C 1
ATOM 902 O O . ILE A 1 109 ? 15.723 10.812 -17.720 1.00 89.56 109 ILE A O 1
ATOM 906 N N . LEU A 1 110 ? 15.418 8.994 -19.010 1.00 89.94 110 LEU A N 1
ATOM 907 C CA . LEU A 1 110 ? 16.353 9.422 -20.051 1.00 89.94 110 LEU A CA 1
ATOM 908 C C . LEU A 1 110 ? 15.889 10.720 -20.722 1.00 89.94 110 LEU A C 1
ATOM 910 O O . LEU A 1 110 ? 16.698 11.605 -20.980 1.00 89.94 110 LEU A O 1
ATOM 914 N N . GLU A 1 111 ? 14.591 10.861 -20.985 1.00 88.44 111 GLU A N 1
ATOM 915 C CA . GLU A 1 111 ? 14.015 12.065 -21.579 1.00 88.44 111 GLU A CA 1
ATOM 916 C C . GLU A 1 111 ? 14.231 13.283 -20.674 1.00 88.44 111 GLU A C 1
ATOM 918 O O . GLU A 1 111 ? 14.741 14.298 -21.148 1.00 88.44 111 GLU A O 1
ATOM 923 N N . ARG A 1 112 ? 13.951 13.166 -19.368 1.00 86.44 112 ARG A N 1
ATOM 924 C CA . ARG A 1 112 ? 14.210 14.231 -18.382 1.00 86.44 112 ARG A CA 1
ATOM 925 C C . ARG A 1 112 ? 15.675 14.648 -18.351 1.00 86.44 112 ARG A C 1
ATOM 927 O O . ARG A 1 112 ? 15.948 15.841 -18.309 1.00 86.44 112 ARG A O 1
ATOM 934 N N . TYR A 1 113 ? 16.601 13.693 -18.437 1.00 85.12 113 TYR A N 1
ATOM 935 C CA . TYR A 1 113 ? 18.028 14.006 -18.499 1.00 85.12 113 TYR A CA 1
ATOM 936 C C . TYR A 1 113 ? 18.382 14.879 -19.714 1.00 85.12 113 TYR A C 1
ATOM 938 O O . TYR A 1 113 ? 19.164 15.815 -19.588 1.00 85.12 113 TYR A O 1
ATOM 946 N N . PHE A 1 114 ? 17.791 14.623 -20.885 1.00 85.50 114 PHE A N 1
ATOM 947 C CA . PHE A 1 114 ? 18.115 15.366 -22.106 1.00 85.50 114 PHE A CA 1
ATOM 948 C C . PHE A 1 114 ? 17.342 16.695 -22.269 1.00 85.50 114 PHE A C 1
ATOM 950 O O . PHE A 1 114 ? 17.748 17.529 -23.075 1.00 85.50 114 PHE A O 1
ATOM 957 N N . ILE A 1 115 ? 16.254 16.949 -21.529 1.00 71.25 115 ILE A N 1
ATOM 958 C CA . ILE A 1 115 ? 15.395 18.142 -21.721 1.00 71.25 115 ILE A CA 1
ATOM 959 C C . ILE A 1 115 ? 16.094 19.477 -21.379 1.00 71.25 115 ILE A C 1
ATOM 961 O O . ILE A 1 115 ? 15.673 20.528 -21.868 1.00 71.25 115 ILE A O 1
ATOM 965 N N . ASN A 1 116 ? 17.184 19.461 -20.611 1.00 64.81 116 ASN A N 1
ATOM 966 C CA . ASN A 1 116 ? 17.706 20.662 -19.953 1.00 64.81 116 ASN A CA 1
ATOM 967 C C . ASN A 1 116 ? 18.315 21.709 -20.903 1.00 64.81 116 ASN A C 1
ATOM 969 O O . ASN A 1 116 ? 18.121 22.908 -20.688 1.00 64.81 116 ASN A O 1
ATOM 973 N N . LYS A 1 117 ? 19.032 21.312 -21.969 1.00 68.44 117 LYS A N 1
ATOM 974 C CA . LYS A 1 117 ? 19.647 22.278 -22.904 1.00 68.44 117 LYS A CA 1
ATOM 975 C C . LYS A 1 117 ? 19.694 21.751 -24.340 1.00 68.44 117 LYS A C 1
ATOM 977 O O . LYS A 1 117 ? 20.273 20.708 -24.630 1.00 68.44 117 LYS A O 1
ATOM 982 N N . GLY A 1 118 ? 19.111 22.514 -25.268 1.00 72.19 118 GLY A N 1
ATOM 983 C CA . GLY A 1 118 ? 19.244 22.277 -26.706 1.00 72.19 118 GLY A CA 1
ATOM 984 C C . GLY A 1 118 ? 20.465 23.001 -27.272 1.00 72.19 118 GLY A C 1
ATOM 985 O O . GLY A 1 118 ? 20.516 24.229 -27.228 1.00 72.19 118 GLY A O 1
ATOM 986 N N . ILE A 1 119 ? 21.421 22.267 -27.836 1.00 73.69 119 ILE A N 1
ATOM 987 C CA . ILE A 1 119 ? 22.639 22.814 -28.451 1.00 73.69 119 ILE A CA 1
ATOM 988 C C . ILE A 1 119 ? 22.694 22.522 -29.954 1.00 73.69 119 ILE A C 1
ATOM 990 O O . ILE A 1 119 ? 22.102 21.554 -30.435 1.00 73.69 119 ILE A O 1
ATOM 994 N N . TYR A 1 120 ? 23.426 23.353 -30.698 1.00 74.00 120 TYR A N 1
ATOM 995 C CA . TYR A 1 120 ? 23.724 23.120 -32.111 1.00 74.00 120 TYR A CA 1
ATOM 996 C C . TYR A 1 120 ? 25.173 22.659 -32.273 1.00 74.00 120 TYR A C 1
ATOM 998 O O . TYR A 1 120 ? 26.098 23.394 -31.940 1.00 74.00 120 TYR A O 1
ATOM 1006 N N . LEU A 1 121 ? 25.366 21.457 -32.814 1.00 70.44 121 LEU A N 1
ATOM 1007 C CA . LEU A 1 121 ? 26.679 20.885 -33.139 1.00 70.44 121 LEU A CA 1
ATOM 1008 C C . LEU A 1 121 ? 26.634 20.266 -34.528 1.00 70.44 121 LEU A C 1
ATOM 1010 O O . LEU A 1 121 ? 25.601 19.733 -34.918 1.00 70.44 121 LEU A O 1
ATOM 1014 N N . CYS A 1 122 ? 27.725 20.311 -35.294 1.00 63.84 122 CYS A N 1
ATOM 1015 C CA . CYS A 1 122 ? 27.792 19.682 -36.623 1.00 63.84 122 CYS A CA 1
ATOM 1016 C C . CYS A 1 122 ? 26.543 19.950 -37.506 1.00 63.84 122 CYS A C 1
ATOM 1018 O O . CYS A 1 122 ? 26.047 19.037 -38.165 1.00 63.84 122 CYS A O 1
ATOM 1020 N N . ASN A 1 123 ? 25.992 21.172 -37.467 1.00 66.19 123 ASN A N 1
ATOM 1021 C CA . ASN A 1 123 ? 24.771 21.600 -38.174 1.00 66.19 123 ASN A CA 1
ATOM 1022 C C . ASN A 1 123 ? 23.458 20.865 -37.800 1.00 66.19 123 ASN A C 1
ATOM 1024 O O . ASN A 1 123 ? 22.507 20.881 -38.580 1.00 66.19 123 ASN A O 1
ATOM 1028 N N . GLY A 1 124 ? 23.368 20.253 -36.614 1.00 72.62 124 GLY A N 1
ATOM 1029 C CA . GLY A 1 124 ? 22.147 19.634 -36.079 1.00 72.62 124 GLY A CA 1
ATOM 1030 C C . GLY A 1 124 ? 21.823 20.095 -34.655 1.00 72.62 124 GLY A C 1
ATOM 1031 O O . GLY A 1 124 ? 22.722 20.493 -33.915 1.00 72.62 124 GLY A O 1
ATOM 1032 N N . LYS A 1 125 ? 20.539 20.044 -34.276 1.00 81.50 125 LYS A N 1
ATOM 1033 C CA . LYS A 1 125 ? 20.066 20.339 -32.914 1.00 81.50 125 LYS A CA 1
ATOM 1034 C C . LYS A 1 125 ? 20.050 19.057 -32.080 1.00 81.50 125 LYS A C 1
ATOM 1036 O O . LYS A 1 125 ? 19.408 18.087 -32.481 1.00 81.50 125 LYS A O 1
ATOM 1041 N N . TYR A 1 126 ? 20.702 19.084 -30.923 1.00 84.81 126 TYR A N 1
ATOM 1042 C CA . TYR A 1 126 ? 20.747 17.971 -29.972 1.00 84.81 126 TYR A CA 1
ATOM 1043 C C . TYR A 1 126 ? 20.374 18.443 -28.577 1.00 84.81 126 TYR A C 1
ATOM 1045 O O . TYR A 1 126 ? 20.594 19.596 -28.214 1.00 84.81 126 TYR A O 1
ATOM 1053 N N . PHE A 1 127 ? 19.815 17.525 -27.809 1.00 86.38 127 PHE A N 1
ATOM 1054 C CA . PHE A 1 127 ? 19.423 17.705 -26.423 1.00 86.38 127 PHE A CA 1
ATOM 1055 C C . PHE A 1 127 ? 20.467 17.036 -25.530 1.00 86.38 127 PHE A C 1
ATOM 1057 O O . PHE A 1 127 ? 20.851 15.898 -25.800 1.00 86.38 127 PHE A O 1
ATOM 1064 N N . ILE A 1 128 ? 20.977 17.752 -24.532 1.00 84.88 128 ILE A N 1
ATOM 1065 C CA . ILE A 1 128 ? 22.047 17.296 -23.635 1.00 84.88 128 ILE A CA 1
ATOM 1066 C C . ILE A 1 128 ? 21.640 17.505 -22.175 1.00 84.88 128 ILE A C 1
ATOM 1068 O O . ILE A 1 128 ? 20.784 18.343 -21.882 1.00 84.88 128 ILE A O 1
ATOM 1072 N N . GLY A 1 129 ? 22.275 16.753 -21.276 1.00 80.38 129 GLY A N 1
ATOM 1073 C CA . GLY A 1 129 ? 22.155 16.976 -19.837 1.00 80.38 129 GLY A CA 1
ATOM 1074 C C . GLY A 1 129 ? 22.916 18.207 -19.348 1.00 80.38 129 GLY A C 1
ATOM 1075 O O . GLY A 1 129 ? 23.509 18.955 -20.128 1.00 80.38 129 GLY A O 1
ATOM 1076 N N . GLU A 1 130 ? 22.900 18.410 -18.033 1.00 75.81 130 GLU A N 1
ATOM 1077 C CA . GLU A 1 130 ? 23.693 19.452 -17.378 1.00 75.81 130 GLU A CA 1
ATOM 1078 C C . GLU A 1 130 ? 25.179 19.092 -17.418 1.00 75.81 130 GLU A C 1
ATOM 1080 O O . GLU A 1 130 ? 25.642 18.192 -16.722 1.00 75.81 130 GLU A O 1
ATOM 1085 N N . ILE A 1 131 ? 25.922 19.801 -18.264 1.00 72.88 131 ILE A N 1
ATOM 1086 C CA . ILE A 1 131 ? 27.376 19.705 -18.391 1.00 72.88 131 ILE A CA 1
ATOM 1087 C C . ILE A 1 131 ? 27.974 21.110 -18.496 1.00 72.88 131 ILE A C 1
ATOM 1089 O O . ILE A 1 131 ? 27.346 22.027 -19.038 1.00 72.88 131 ILE A O 1
ATOM 1093 N N . GLU A 1 132 ? 29.196 21.276 -17.994 1.00 67.81 132 GLU A N 1
ATOM 1094 C CA . GLU A 1 132 ? 29.972 22.505 -18.177 1.00 67.81 132 GLU A CA 1
ATOM 1095 C C . GLU A 1 132 ? 30.316 22.723 -19.662 1.00 67.81 132 GLU A C 1
ATOM 1097 O O . GLU A 1 132 ? 30.517 21.769 -20.422 1.00 67.81 132 GLU A O 1
ATOM 1102 N N . GLU A 1 133 ? 30.380 23.987 -20.094 1.00 57.62 133 GLU A N 1
ATOM 1103 C CA . GLU A 1 133 ? 30.767 24.322 -21.468 1.00 57.62 133 GLU A CA 1
ATOM 1104 C C . GLU A 1 133 ? 32.171 23.781 -21.787 1.00 57.62 133 GLU A C 1
ATOM 1106 O O . GLU A 1 133 ? 33.109 23.951 -21.017 1.00 57.62 133 GLU A O 1
ATOM 1111 N N . ASP A 1 134 ? 32.296 23.112 -22.939 1.00 69.19 134 ASP A N 1
ATOM 1112 C CA . ASP A 1 134 ? 33.519 22.466 -23.445 1.00 69.19 134 ASP A CA 1
ATOM 1113 C C . ASP A 1 134 ? 34.026 21.221 -22.676 1.00 69.19 134 ASP A C 1
ATOM 1115 O O . ASP A 1 134 ? 35.105 20.709 -22.989 1.00 69.19 134 ASP A O 1
ATOM 1119 N N . SER A 1 135 ? 33.232 20.647 -21.762 1.00 79.62 135 SER A N 1
ATOM 1120 C CA . SER A 1 135 ? 33.545 19.355 -21.130 1.00 79.62 135 SER A CA 1
ATOM 1121 C C . SER A 1 135 ? 33.139 18.178 -22.029 1.00 79.62 135 SER A C 1
ATOM 1123 O O . SER A 1 135 ? 31.985 17.761 -22.042 1.00 79.62 135 SER A O 1
ATOM 1125 N N . PHE A 1 136 ? 34.081 17.658 -22.824 1.00 81.44 136 PHE A N 1
ATOM 1126 C CA . PHE A 1 136 ? 33.918 16.420 -23.600 1.00 81.44 136 PHE A CA 1
ATOM 1127 C C . PHE A 1 136 ? 34.576 15.236 -22.867 1.00 81.44 136 PHE A C 1
ATOM 1129 O O . PHE A 1 136 ? 35.647 15.419 -22.282 1.00 81.44 136 PHE A O 1
ATOM 1136 N N . PRO A 1 137 ? 34.034 14.007 -22.960 1.00 86.94 137 PRO A N 1
ATOM 1137 C CA . PRO A 1 137 ? 32.913 13.585 -23.803 1.00 86.94 137 PRO A CA 1
ATOM 1138 C C . PRO A 1 137 ? 31.534 13.635 -23.118 1.00 86.94 137 PRO A C 1
ATOM 1140 O O . PRO A 1 137 ? 31.446 13.634 -21.897 1.00 86.94 137 PRO A O 1
ATOM 1143 N N . TYR A 1 138 ? 30.451 13.635 -23.907 1.00 87.19 138 TYR A N 1
ATOM 1144 C CA . TYR A 1 138 ? 29.072 13.535 -23.395 1.00 87.19 138 TYR A CA 1
ATOM 1145 C C . TYR A 1 138 ? 28.085 12.947 -24.411 1.00 87.19 138 TYR A C 1
ATOM 1147 O O . TYR A 1 138 ? 28.351 12.876 -25.616 1.00 87.19 138 TYR A O 1
ATOM 1155 N N . LEU A 1 139 ? 26.904 12.562 -23.916 1.00 90.06 139 LEU A N 1
ATOM 1156 C CA . LEU A 1 139 ? 25.780 12.076 -24.713 1.00 90.06 139 LEU A CA 1
AT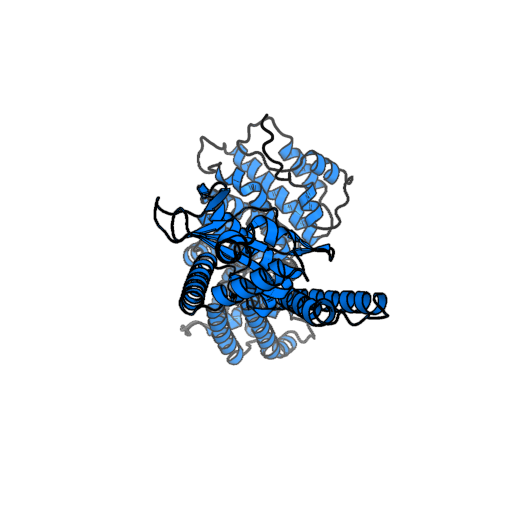OM 1157 C C . LEU A 1 139 ? 24.882 13.227 -25.180 1.00 90.06 139 LEU A C 1
ATOM 1159 O O . LEU A 1 139 ? 24.451 14.059 -24.387 1.00 90.06 139 LEU A O 1
ATOM 1163 N N . GLY A 1 140 ? 24.545 13.234 -26.467 1.00 89.19 140 GLY A N 1
ATOM 1164 C CA . GLY A 1 140 ? 23.519 14.097 -27.043 1.00 89.19 140 GLY A CA 1
ATOM 1165 C C . GLY A 1 140 ? 22.411 13.290 -27.707 1.00 89.19 140 GLY A C 1
ATOM 1166 O O . GLY A 1 140 ? 22.670 12.340 -28.447 1.00 89.19 140 GLY A O 1
ATOM 1167 N N . TYR A 1 141 ? 21.166 13.687 -27.473 1.00 90.19 141 TYR A N 1
ATOM 1168 C CA . TYR A 1 141 ? 19.975 13.050 -28.016 1.00 90.19 141 TYR A CA 1
ATOM 1169 C C . TYR A 1 141 ? 19.413 13.833 -29.205 1.00 90.19 141 TYR A C 1
ATOM 1171 O O . TYR A 1 141 ? 19.157 15.037 -29.128 1.00 90.19 141 TYR A O 1
ATOM 1179 N N . SER A 1 142 ? 19.200 13.136 -30.323 1.00 87.00 142 SER A N 1
ATOM 1180 C CA . SER A 1 142 ? 18.420 13.652 -31.453 1.00 87.00 142 SER A CA 1
ATOM 1181 C C . SER A 1 142 ? 16.947 13.335 -31.206 1.00 87.00 142 SER A C 1
ATOM 1183 O O . SER A 1 142 ? 16.517 12.212 -31.462 1.00 87.00 142 SER A O 1
ATOM 1185 N N . TYR A 1 143 ? 16.200 14.301 -30.668 1.00 83.00 143 TYR A N 1
ATOM 1186 C CA . TYR A 1 143 ? 14.813 14.083 -30.255 1.00 83.00 143 TYR A CA 1
ATOM 1187 C C . TYR A 1 143 ? 13.923 13.605 -31.408 1.00 83.00 143 TYR A C 1
ATOM 1189 O O . TYR A 1 143 ? 13.868 14.226 -32.471 1.00 83.00 143 TYR A O 1
ATOM 1197 N N . GLU A 1 144 ? 13.175 12.531 -31.159 1.00 84.56 144 GLU A N 1
ATOM 1198 C CA . GLU A 1 144 ? 12.129 12.004 -32.035 1.00 84.56 144 GLU A CA 1
ATOM 1199 C C . GLU A 1 144 ? 10.911 11.613 -31.187 1.00 84.56 144 GLU A C 1
ATOM 1201 O O . GLU A 1 144 ? 11.050 11.302 -30.006 1.00 84.56 144 GLU A O 1
ATOM 1206 N N . LYS A 1 145 ? 9.711 11.603 -31.782 1.00 85.56 145 LYS A N 1
ATOM 1207 C CA . LYS A 1 145 ? 8.491 11.173 -31.083 1.00 85.56 145 LYS A CA 1
ATOM 1208 C C . LYS A 1 145 ? 8.591 9.688 -30.713 1.00 85.56 145 LYS A C 1
ATOM 1210 O O . LYS A 1 145 ? 8.751 8.849 -31.601 1.00 85.56 145 LYS A O 1
ATOM 1215 N N . GLN A 1 146 ? 8.448 9.380 -29.425 1.00 88.56 146 GLN A N 1
ATOM 1216 C CA . GLN A 1 146 ? 8.493 8.021 -28.879 1.00 88.56 146 GLN A CA 1
ATOM 1217 C C . GLN A 1 146 ? 7.116 7.572 -28.356 1.00 88.56 146 GLN A C 1
ATOM 1219 O O . GLN A 1 146 ? 6.300 8.422 -27.991 1.00 88.56 146 GLN A O 1
ATOM 1224 N N . PRO A 1 147 ? 6.849 6.255 -28.298 1.00 88.69 147 PRO A N 1
ATOM 1225 C CA . PRO A 1 147 ? 7.635 5.183 -28.916 1.00 88.69 147 PRO A CA 1
ATOM 1226 C C . PRO A 1 147 ? 7.566 5.239 -30.456 1.00 88.69 147 PRO A C 1
ATOM 1228 O O . PRO A 1 147 ? 6.560 5.652 -31.036 1.00 88.69 147 PRO A O 1
ATOM 1231 N N . VAL A 1 148 ? 8.633 4.816 -31.141 1.00 86.88 148 VAL A N 1
ATOM 1232 C CA . VAL A 1 148 ? 8.685 4.787 -32.613 1.00 86.88 148 VAL A CA 1
ATOM 1233 C C . VAL A 1 148 ? 7.746 3.695 -33.139 1.00 86.88 148 VAL A C 1
ATOM 1235 O O . VAL A 1 148 ? 7.911 2.531 -32.761 1.00 86.88 148 VAL A O 1
ATOM 1238 N N . PRO A 1 149 ? 6.798 4.009 -34.042 1.00 82.94 149 PRO A N 1
ATOM 1239 C CA . PRO A 1 149 ? 5.897 3.008 -34.600 1.00 82.94 149 PRO A CA 1
ATOM 1240 C C . PRO A 1 149 ? 6.657 2.007 -35.480 1.00 82.94 149 PRO A C 1
ATOM 1242 O O . PRO A 1 149 ? 7.434 2.384 -36.363 1.00 82.94 149 PRO A O 1
ATOM 1245 N N . GLN A 1 150 ? 6.415 0.716 -35.268 1.00 77.19 150 GLN A N 1
ATOM 1246 C CA . GLN A 1 150 ? 6.960 -0.366 -36.085 1.00 77.19 150 GLN A CA 1
ATOM 1247 C C . GLN A 1 150 ? 5.942 -0.863 -37.122 1.00 77.19 150 GLN A C 1
ATOM 1249 O O . GLN A 1 150 ? 4.734 -0.668 -37.001 1.00 77.19 150 GLN A O 1
ATOM 1254 N N . LYS A 1 151 ? 6.429 -1.574 -38.149 1.00 66.50 151 LYS A N 1
ATOM 1255 C CA . LYS A 1 151 ? 5.586 -2.148 -39.219 1.00 66.50 151 LYS A CA 1
ATOM 1256 C C . LYS A 1 151 ? 4.565 -3.181 -38.725 1.00 66.50 151 LYS A C 1
ATOM 1258 O O . LYS A 1 151 ? 3.605 -3.456 -39.431 1.00 66.50 151 LYS A O 1
ATOM 1263 N N . ASN A 1 152 ? 4.788 -3.753 -37.545 1.00 60.31 152 ASN A N 1
ATOM 1264 C CA . ASN A 1 152 ? 3.907 -4.722 -36.895 1.00 60.31 152 ASN A CA 1
ATOM 1265 C C . ASN A 1 152 ? 2.798 -4.054 -36.046 1.00 60.31 152 ASN A C 1
ATOM 1267 O O . ASN A 1 152 ? 2.027 -4.762 -35.406 1.00 60.31 152 ASN A O 1
ATOM 1271 N N . GLY A 1 153 ? 2.718 -2.716 -36.027 1.00 65.75 153 GLY A N 1
ATOM 1272 C CA . GLY A 1 153 ? 1.706 -1.960 -35.285 1.00 65.75 153 GLY A CA 1
ATOM 1273 C C . GLY A 1 153 ? 2.040 -1.682 -33.816 1.00 65.75 153 GLY A C 1
ATOM 1274 O O . GLY A 1 153 ? 1.272 -0.982 -33.163 1.00 65.75 153 GLY A O 1
ATOM 1275 N N . LYS A 1 154 ? 3.172 -2.174 -33.293 1.00 70.88 154 LYS A N 1
ATOM 1276 C CA . LYS A 1 154 ? 3.641 -1.886 -31.926 1.00 70.88 154 LYS A CA 1
ATOM 1277 C C . LYS A 1 154 ? 4.687 -0.765 -31.909 1.00 70.88 154 LYS A C 1
ATOM 1279 O O . LYS A 1 154 ? 5.397 -0.546 -32.891 1.00 70.88 154 LYS A O 1
ATOM 1284 N N . GLY A 1 155 ? 4.766 -0.031 -30.801 1.00 81.88 155 GLY A N 1
ATOM 1285 C CA . GLY A 1 155 ? 5.798 0.983 -30.572 1.00 81.88 155 GLY A CA 1
ATOM 1286 C C . GLY A 1 155 ? 7.080 0.370 -30.002 1.00 81.88 155 GLY A C 1
ATOM 1287 O O . GLY A 1 155 ? 7.017 -0.619 -29.282 1.00 81.88 155 GLY A O 1
ATOM 1288 N N . ILE A 1 156 ? 8.241 0.951 -30.311 1.00 87.44 156 ILE A N 1
ATOM 1289 C CA . ILE A 1 156 ? 9.508 0.654 -29.627 1.00 87.44 156 ILE A CA 1
ATOM 1290 C C . ILE A 1 156 ? 10.153 1.946 -29.135 1.00 87.44 156 ILE A C 1
ATOM 1292 O O . ILE A 1 156 ? 10.258 2.913 -29.889 1.00 87.44 156 ILE A O 1
ATOM 1296 N N . TYR A 1 157 ? 10.654 1.945 -27.904 1.00 93.75 157 TYR A N 1
ATOM 1297 C CA . TYR A 1 157 ? 11.513 3.019 -27.421 1.00 93.75 157 TYR A CA 1
ATOM 1298 C C . TYR A 1 157 ? 12.908 2.872 -28.021 1.00 93.75 157 TYR A C 1
ATOM 1300 O O . TYR A 1 157 ? 13.669 1.953 -27.692 1.00 93.75 157 TYR A O 1
ATOM 1308 N N . LYS A 1 158 ? 13.221 3.758 -28.966 1.00 93.31 158 LYS A N 1
ATOM 1309 C CA . LYS A 1 158 ? 14.460 3.720 -29.741 1.00 93.31 158 LYS A CA 1
ATOM 1310 C C . LYS A 1 158 ? 15.022 5.125 -29.904 1.00 93.31 158 LYS A C 1
ATOM 1312 O O . LYS A 1 158 ? 14.533 5.892 -30.731 1.00 93.31 158 LYS A O 1
ATOM 1317 N N . LEU A 1 159 ? 16.072 5.437 -29.154 1.00 93.06 159 LEU A N 1
ATOM 1318 C CA . LEU A 1 159 ? 16.700 6.753 -29.139 1.00 93.06 159 LEU A CA 1
ATOM 1319 C C . LEU A 1 159 ? 17.928 6.766 -30.052 1.00 93.06 159 LEU A C 1
ATOM 1321 O O . LEU A 1 159 ? 18.730 5.827 -30.066 1.00 93.06 159 LEU A O 1
ATOM 1325 N N . LYS A 1 160 ? 18.079 7.860 -30.800 1.00 92.25 160 LYS A N 1
ATOM 1326 C CA . LYS A 1 160 ? 19.273 8.157 -31.597 1.00 92.25 160 LYS A CA 1
ATOM 1327 C C . LYS A 1 160 ? 20.183 9.070 -30.793 1.00 92.25 160 LYS A C 1
ATOM 1329 O O . LYS A 1 160 ? 19.936 10.275 -30.691 1.00 92.25 160 LYS A O 1
ATOM 1334 N N . LEU A 1 161 ? 21.214 8.478 -30.211 1.00 92.50 161 LEU A N 1
ATOM 1335 C CA . LEU A 1 161 ? 22.192 9.182 -29.398 1.00 92.50 161 LEU A CA 1
ATOM 1336 C C . LEU A 1 161 ? 23.473 9.428 -30.198 1.00 92.50 161 LEU A C 1
ATOM 1338 O O . LEU A 1 161 ? 23.797 8.709 -31.146 1.00 92.50 161 LEU A O 1
ATOM 1342 N N . LYS A 1 162 ? 24.214 10.453 -29.798 1.00 91.75 162 LYS A N 1
ATOM 1343 C CA . LYS A 1 162 ? 25.575 10.725 -30.246 1.00 91.75 162 LYS A CA 1
ATOM 1344 C C . LYS A 1 162 ? 26.468 10.882 -29.032 1.00 91.75 162 LYS A C 1
ATOM 1346 O O . LYS A 1 162 ? 26.123 11.626 -28.123 1.00 91.75 162 LYS A O 1
ATOM 1351 N N . TYR A 1 163 ? 27.607 10.209 -29.035 1.00 92.25 163 TYR A N 1
ATOM 1352 C CA . TYR A 1 163 ? 28.647 10.416 -28.036 1.00 92.25 163 TYR A CA 1
ATOM 1353 C C . TYR A 1 163 ? 29.694 11.352 -28.615 1.00 92.25 163 TYR A C 1
ATOM 1355 O O . TYR A 1 163 ? 30.435 10.962 -29.521 1.00 92.25 163 TYR A O 1
ATOM 1363 N N . PHE A 1 164 ? 29.679 12.604 -28.167 1.00 90.25 164 PHE A N 1
A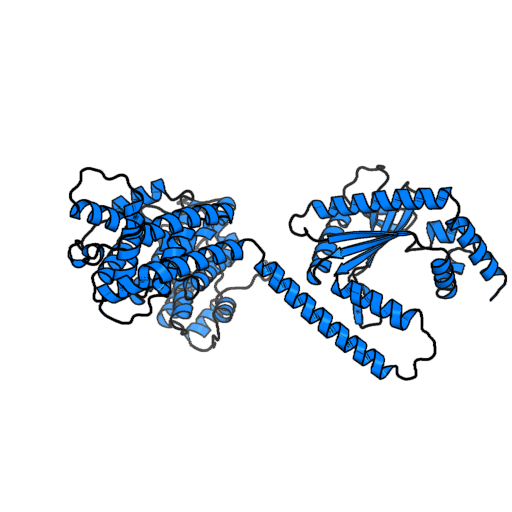TOM 1364 C CA . PHE A 1 164 ? 30.571 13.651 -28.650 1.00 90.25 164 PHE A CA 1
ATOM 1365 C C . PHE A 1 164 ? 31.918 13.538 -27.946 1.00 90.25 164 PHE A C 1
ATOM 1367 O O . PHE A 1 164 ? 31.985 13.618 -26.726 1.00 90.25 164 PHE A O 1
ATOM 1374 N N . ILE A 1 165 ? 32.984 13.361 -28.722 1.00 89.75 165 ILE A N 1
ATOM 1375 C CA . ILE A 1 165 ? 34.378 13.322 -28.251 1.00 89.75 165 ILE A CA 1
ATOM 1376 C C . ILE A 1 165 ? 35.009 14.716 -28.387 1.00 89.75 165 ILE A C 1
ATOM 1378 O O . ILE A 1 165 ? 35.906 15.082 -27.633 1.00 89.75 165 ILE A O 1
ATOM 1382 N N . SER A 1 166 ? 34.532 15.498 -29.356 1.00 86.38 166 SER A N 1
ATOM 1383 C CA . SER A 1 166 ? 34.860 16.907 -29.559 1.00 86.38 166 SER A CA 1
ATOM 1384 C C . SER A 1 166 ? 33.691 17.610 -30.266 1.00 86.38 166 SER A C 1
ATOM 1386 O O . SER A 1 166 ? 32.670 16.987 -30.568 1.00 86.38 166 SER A O 1
ATOM 1388 N N . LYS A 1 167 ? 33.836 18.905 -30.584 1.00 80.69 167 LYS A N 1
ATOM 1389 C CA . LYS A 1 167 ? 32.822 19.670 -31.338 1.00 80.69 167 LYS A CA 1
ATOM 1390 C C . LYS A 1 167 ? 32.514 19.084 -32.721 1.00 80.69 167 LYS A C 1
ATOM 1392 O O . LYS A 1 167 ? 31.402 19.268 -33.205 1.00 80.69 167 LYS A O 1
ATOM 1397 N N . GLU A 1 168 ? 33.473 18.396 -33.341 1.00 81.31 168 GLU A N 1
ATOM 1398 C CA . GLU A 1 168 ? 33.350 17.862 -34.707 1.00 81.31 168 GLU A CA 1
ATOM 1399 C C . GLU A 1 168 ? 33.358 16.325 -34.761 1.00 81.31 168 GLU A C 1
ATOM 1401 O O . GLU A 1 168 ? 32.865 15.729 -35.730 1.00 81.31 168 GLU A O 1
ATOM 1406 N N . ASP A 1 169 ? 33.844 15.668 -33.703 1.00 87.06 169 ASP A N 1
ATOM 1407 C CA . ASP A 1 169 ? 33.917 14.213 -33.611 1.00 87.06 169 ASP A CA 1
ATOM 1408 C C . ASP A 1 169 ? 32.897 13.624 -32.651 1.00 87.06 169 ASP A C 1
ATOM 1410 O O . ASP A 1 169 ? 32.795 13.988 -31.481 1.00 87.06 169 ASP A O 1
ATOM 1414 N N . PHE A 1 170 ? 32.155 12.654 -33.173 1.00 90.19 170 PHE A N 1
ATOM 1415 C CA . PHE A 1 170 ? 31.104 11.957 -32.463 1.00 90.19 170 PHE A CA 1
ATOM 1416 C C . PHE A 1 170 ? 30.982 10.524 -32.962 1.00 90.19 170 PHE A C 1
ATOM 1418 O O . PHE A 1 170 ? 31.452 10.184 -34.051 1.00 90.19 170 PHE A O 1
ATOM 1425 N N . ILE A 1 171 ? 30.297 9.704 -32.174 1.00 91.38 171 ILE A N 1
ATOM 1426 C CA . ILE A 1 171 ? 29.921 8.341 -32.540 1.00 91.38 171 ILE A CA 1
ATOM 1427 C C . ILE A 1 171 ? 28.413 8.202 -32.432 1.00 91.38 171 ILE A C 1
ATOM 1429 O O . ILE A 1 171 ? 27.821 8.571 -31.420 1.00 91.38 171 ILE A O 1
ATOM 1433 N N . ASN A 1 172 ? 27.796 7.666 -33.482 1.00 92.12 172 ASN A N 1
ATOM 1434 C CA . ASN A 1 172 ? 26.365 7.398 -33.500 1.00 92.12 172 ASN A CA 1
ATOM 1435 C C . ASN A 1 172 ? 26.027 6.154 -32.675 1.00 92.12 172 ASN A C 1
ATOM 1437 O O . ASN A 1 172 ? 26.691 5.117 -32.767 1.00 92.12 172 ASN A O 1
ATOM 1441 N N . ILE A 1 173 ? 24.969 6.261 -31.885 1.00 94.31 173 ILE A N 1
ATOM 1442 C CA . ILE A 1 173 ? 24.518 5.213 -30.984 1.00 94.31 173 ILE A CA 1
ATOM 1443 C C . ILE A 1 173 ? 23.025 5.014 -31.166 1.00 94.31 173 ILE A C 1
ATOM 1445 O O . ILE A 1 173 ? 22.227 5.953 -31.128 1.00 94.31 173 ILE A O 1
ATOM 1449 N N . GLU A 1 174 ? 22.645 3.752 -31.288 1.00 94.94 174 GLU A N 1
ATOM 1450 C CA . GLU A 1 174 ? 21.257 3.336 -31.223 1.00 94.94 174 GLU A CA 1
ATOM 1451 C C . GLU A 1 174 ? 20.983 2.749 -29.839 1.00 94.94 174 GLU A C 1
ATOM 1453 O O . GLU A 1 174 ? 21.460 1.655 -29.528 1.00 94.94 174 GLU A O 1
ATOM 1458 N N . LEU A 1 175 ? 20.202 3.455 -29.023 1.00 95.56 175 LEU A N 1
ATOM 1459 C CA . LEU A 1 175 ? 19.739 2.957 -27.731 1.00 95.56 175 LEU A CA 1
ATOM 1460 C C . LEU A 1 175 ? 18.327 2.387 -27.878 1.00 95.56 175 LEU A C 1
ATOM 1462 O O . LEU A 1 175 ? 17.427 3.064 -28.371 1.00 95.56 175 LEU A O 1
ATOM 1466 N N . GLN A 1 176 ? 18.124 1.144 -27.450 1.00 95.25 176 GLN A N 1
ATOM 1467 C CA . GLN A 1 176 ? 16.814 0.490 -27.418 1.00 95.25 176 GLN A CA 1
ATOM 1468 C C . GLN A 1 176 ? 16.437 0.135 -25.983 1.00 95.25 176 GLN A C 1
ATOM 1470 O O . GLN A 1 176 ? 17.258 -0.442 -25.274 1.00 95.25 176 GLN A O 1
ATOM 1475 N N . ILE A 1 177 ? 15.193 0.391 -25.591 1.00 94.88 177 ILE A N 1
ATOM 1476 C CA . ILE A 1 177 ? 14.633 -0.068 -24.313 1.00 94.88 177 ILE A CA 1
ATOM 1477 C C . ILE A 1 177 ? 13.653 -1.195 -24.627 1.00 94.88 177 ILE A C 1
ATOM 1479 O O . ILE A 1 177 ? 12.814 -1.046 -25.519 1.00 94.88 177 ILE A O 1
ATOM 1483 N N . LYS A 1 178 ? 13.824 -2.344 -23.971 1.00 92.69 178 LYS A N 1
ATOM 1484 C CA . LYS A 1 178 ? 12.982 -3.527 -24.164 1.00 92.69 178 LYS A CA 1
ATOM 1485 C C . LYS A 1 178 ? 12.769 -4.272 -22.855 1.00 92.69 178 LYS A C 1
ATOM 1487 O O . LYS A 1 178 ? 13.730 -4.525 -22.141 1.00 92.69 178 LYS A O 1
ATOM 1492 N N . SER A 1 179 ? 11.563 -4.745 -22.615 1.00 90.94 179 SER A N 1
ATOM 1493 C CA . SER A 1 179 ? 11.266 -5.749 -21.607 1.00 90.94 179 SER A CA 1
ATOM 1494 C C . SER A 1 179 ? 11.811 -7.116 -22.022 1.00 90.94 179 SER A C 1
ATOM 1496 O O . SER A 1 179 ? 12.178 -7.348 -23.185 1.00 90.94 179 SER A O 1
ATOM 1498 N N . LEU A 1 180 ? 11.824 -8.071 -21.092 1.00 85.19 180 LEU A N 1
ATOM 1499 C CA . LEU A 1 180 ? 12.153 -9.464 -21.406 1.00 85.19 180 LEU A CA 1
ATOM 1500 C C . LEU A 1 180 ? 11.220 -10.046 -22.472 1.00 85.19 180 LEU A C 1
ATOM 1502 O O . LEU A 1 180 ? 11.672 -10.737 -23.389 1.00 85.19 180 LEU A O 1
ATOM 1506 N N . THR A 1 181 ? 9.926 -9.754 -22.383 1.00 85.75 181 THR A N 1
ATOM 1507 C CA . THR A 1 181 ? 8.918 -10.302 -23.294 1.00 85.75 181 THR A CA 1
ATOM 1508 C C . THR A 1 181 ? 9.046 -9.692 -24.692 1.00 85.75 181 THR A C 1
ATOM 1510 O O . THR A 1 181 ? 9.091 -10.434 -25.680 1.00 85.75 181 THR A O 1
ATOM 1513 N N . HIS A 1 182 ? 9.253 -8.376 -24.807 1.00 88.69 182 HIS A N 1
ATOM 1514 C CA . HIS A 1 182 ? 9.537 -7.710 -26.084 1.00 88.69 182 HIS A CA 1
ATOM 1515 C C . HIS A 1 182 ? 10.900 -8.091 -26.681 1.00 88.69 182 HIS A C 1
ATOM 1517 O O . HIS A 1 182 ? 11.066 -8.109 -27.910 1.00 88.69 182 HIS A O 1
ATOM 1523 N N . LEU A 1 183 ? 11.889 -8.425 -25.847 1.00 86.62 183 LEU A N 1
ATOM 1524 C CA . LEU A 1 183 ? 13.160 -8.987 -26.299 1.00 86.62 183 LEU A CA 1
ATOM 1525 C C . LEU A 1 183 ? 12.951 -10.360 -26.946 1.00 86.62 183 LEU A C 1
ATOM 1527 O O . LEU A 1 183 ? 13.354 -10.542 -28.096 1.00 86.62 183 LEU A O 1
ATOM 1531 N N . VAL A 1 184 ? 12.305 -11.296 -26.243 1.00 82.62 184 VAL A N 1
ATOM 1532 C CA . VAL A 1 184 ? 12.033 -12.654 -26.751 1.00 82.62 184 VAL A CA 1
ATOM 1533 C C . VAL A 1 184 ? 11.239 -12.586 -28.047 1.00 82.62 184 VAL A C 1
ATOM 1535 O O . VAL A 1 184 ? 11.623 -13.213 -29.035 1.00 82.62 184 VAL A O 1
ATOM 1538 N N . TRP A 1 185 ? 10.184 -11.772 -28.077 1.00 84.50 185 TRP A N 1
ATOM 1539 C CA . TRP A 1 185 ? 9.390 -11.546 -29.276 1.00 84.50 185 TRP A CA 1
ATOM 1540 C C . TRP A 1 185 ? 10.242 -11.091 -30.468 1.00 84.50 185 TRP A C 1
ATOM 1542 O O . TRP A 1 185 ? 10.182 -11.689 -31.543 1.00 84.50 185 TRP A O 1
ATOM 1552 N N . GLY A 1 186 ? 11.073 -10.062 -30.270 1.00 80.81 186 GLY A N 1
ATOM 1553 C CA . GLY A 1 186 ? 11.913 -9.509 -31.331 1.00 80.81 186 GLY A CA 1
ATOM 1554 C C . GLY A 1 186 ? 12.998 -10.473 -31.822 1.00 80.81 186 GLY A C 1
ATOM 1555 O O . GLY A 1 186 ? 13.304 -10.488 -33.014 1.00 80.81 186 GLY A O 1
ATOM 1556 N N . GLU A 1 187 ? 13.576 -11.290 -30.938 1.00 81.94 187 GLU A N 1
ATOM 1557 C CA . GLU A 1 187 ? 14.563 -12.306 -31.328 1.00 81.94 187 GLU A CA 1
ATOM 1558 C C . GLU A 1 187 ? 13.895 -13.486 -32.059 1.00 81.94 187 GLU A C 1
ATOM 1560 O O . GLU A 1 187 ? 14.437 -13.957 -33.062 1.00 81.94 187 GLU A O 1
ATOM 1565 N N . LEU A 1 188 ? 12.694 -13.918 -31.644 1.00 79.56 188 LEU A N 1
ATOM 1566 C CA . LEU A 1 188 ? 11.891 -14.907 -32.379 1.00 79.56 188 LEU A CA 1
ATOM 1567 C C . LEU A 1 188 ? 11.526 -14.397 -33.773 1.00 79.56 188 LEU A C 1
ATOM 1569 O O . LEU A 1 188 ? 11.703 -15.120 -34.756 1.00 79.56 188 LEU A O 1
ATOM 1573 N N . GLU A 1 189 ? 11.080 -13.142 -33.875 1.00 77.31 189 GLU A N 1
ATOM 1574 C CA . GLU A 1 189 ? 10.766 -12.526 -35.160 1.00 77.31 189 GLU A CA 1
ATOM 1575 C C . GLU A 1 189 ? 12.010 -12.503 -36.071 1.00 77.31 189 GLU A C 1
ATOM 1577 O O . GLU A 1 189 ? 11.983 -12.915 -37.235 1.00 77.31 189 GLU A O 1
ATOM 1582 N N . HIS A 1 190 ? 13.148 -12.080 -35.523 1.00 76.94 190 HIS A N 1
ATOM 1583 C CA . HIS A 1 190 ? 14.397 -11.997 -36.268 1.00 76.94 190 HIS A CA 1
ATOM 1584 C C . HIS A 1 190 ? 14.913 -13.375 -36.724 1.00 76.94 190 HIS A C 1
ATOM 1586 O O . HIS A 1 190 ? 15.336 -13.527 -37.875 1.00 76.94 190 HIS A O 1
ATOM 1592 N N . MET A 1 191 ? 14.862 -14.393 -35.861 1.00 73.75 191 MET A N 1
ATOM 1593 C CA . MET A 1 191 ? 15.313 -15.748 -36.194 1.00 73.75 191 MET A CA 1
ATOM 1594 C C . MET A 1 191 ? 14.406 -16.436 -37.219 1.00 73.75 191 MET A C 1
ATOM 1596 O O . MET A 1 191 ? 14.911 -17.072 -38.147 1.00 73.75 191 MET A O 1
ATOM 1600 N N . LEU A 1 192 ? 13.085 -16.303 -37.076 1.00 69.06 192 LEU A N 1
ATOM 1601 C CA . LEU A 1 192 ? 12.116 -17.020 -37.908 1.00 69.06 192 LEU A CA 1
ATOM 1602 C C . LEU A 1 192 ? 11.844 -16.321 -39.246 1.00 69.06 192 LEU A C 1
ATOM 1604 O O . LEU A 1 192 ? 11.741 -17.001 -40.266 1.00 69.06 192 LEU A O 1
ATOM 1608 N N . PHE A 1 193 ? 11.778 -14.985 -39.275 1.00 64.25 193 PHE A N 1
ATOM 1609 C CA . PHE A 1 193 ? 11.321 -14.234 -40.454 1.00 64.25 193 PHE A CA 1
ATOM 1610 C C . PHE A 1 193 ? 12.434 -13.476 -41.180 1.00 64.25 193 PHE A C 1
ATOM 1612 O O . PHE A 1 193 ? 12.379 -13.327 -42.399 1.00 64.25 193 PHE A O 1
ATOM 1619 N N . TYR A 1 194 ? 13.463 -12.993 -40.473 1.00 56.22 194 TYR A N 1
ATOM 1620 C CA . TYR A 1 194 ? 14.441 -12.086 -41.086 1.00 56.22 194 TYR A CA 1
ATOM 1621 C C . TYR A 1 194 ? 15.557 -12.811 -41.858 1.00 56.22 194 TYR A C 1
ATOM 1623 O O . TYR A 1 194 ? 16.025 -12.287 -42.871 1.00 56.22 194 TYR A O 1
ATOM 1631 N N . LYS A 1 195 ? 15.963 -14.021 -41.434 1.00 54.12 195 LYS A N 1
ATOM 1632 C CA . LYS A 1 195 ? 17.026 -14.815 -42.095 1.00 54.12 195 LYS A CA 1
ATOM 1633 C C . LYS A 1 195 ? 16.538 -15.956 -42.997 1.00 54.12 195 LYS A C 1
ATOM 1635 O O . LYS A 1 195 ? 17.317 -16.433 -43.818 1.00 54.12 195 LYS A O 1
ATOM 1640 N N . ASN A 1 196 ? 15.268 -16.354 -42.913 1.00 49.94 196 ASN A N 1
ATOM 1641 C CA . ASN A 1 196 ? 14.700 -17.454 -43.700 1.00 49.94 196 ASN A CA 1
ATOM 1642 C C . ASN A 1 196 ? 13.685 -16.955 -44.740 1.00 49.94 196 ASN A C 1
ATOM 1644 O O . ASN A 1 196 ? 12.525 -17.343 -44.745 1.00 49.94 196 ASN A O 1
ATOM 1648 N N . TYR A 1 197 ? 14.149 -16.145 -45.695 1.00 47.91 197 TYR A N 1
ATOM 1649 C CA . TYR A 1 197 ? 13.385 -15.757 -46.895 1.00 47.91 197 TYR A CA 1
ATOM 1650 C C . TYR A 1 197 ? 13.247 -16.897 -47.929 1.00 47.91 197 TYR A C 1
ATOM 1652 O O . TYR A 1 197 ? 13.043 -16.654 -49.120 1.00 47.91 197 TYR A O 1
ATOM 1660 N N . ARG A 1 198 ? 13.371 -18.166 -47.518 1.00 47.16 198 ARG A N 1
ATOM 1661 C CA . ARG A 1 198 ? 13.005 -19.291 -48.385 1.00 47.16 198 ARG A CA 1
ATOM 1662 C C . ARG A 1 198 ? 11.483 -19.374 -48.406 1.00 47.16 198 ARG A C 1
ATOM 1664 O O . ARG A 1 198 ? 10.930 -20.071 -47.577 1.00 47.16 198 ARG A O 1
ATOM 1671 N N . TYR A 1 199 ? 10.853 -18.614 -49.308 1.00 49.47 199 TYR A N 1
ATOM 1672 C CA . TYR A 1 199 ? 9.464 -18.758 -49.778 1.00 49.47 199 TYR A CA 1
ATOM 1673 C C . TYR A 1 199 ? 8.562 -19.579 -48.829 1.00 49.47 199 TYR A C 1
ATOM 1675 O O . TYR A 1 199 ? 8.256 -20.741 -49.093 1.00 49.47 199 TYR A O 1
ATOM 1683 N N . ASN A 1 200 ? 8.163 -18.988 -47.697 1.00 50.62 200 ASN A N 1
ATOM 1684 C CA . ASN A 1 200 ? 7.205 -19.627 -46.797 1.00 50.62 200 ASN A CA 1
ATOM 1685 C C . ASN A 1 200 ? 5.820 -19.541 -47.449 1.00 50.62 200 ASN A C 1
ATOM 1687 O O . ASN A 1 200 ? 5.223 -18.469 -47.527 1.00 50.62 200 ASN A O 1
ATOM 1691 N N . LEU A 1 201 ? 5.339 -20.681 -47.941 1.00 50.84 201 LEU A N 1
ATOM 1692 C CA . LEU A 1 201 ? 4.059 -20.867 -48.629 1.00 50.84 201 LEU A CA 1
ATOM 1693 C C . LEU A 1 201 ? 2.816 -20.639 -47.738 1.00 50.84 201 LEU A C 1
ATOM 1695 O O . LEU A 1 201 ? 1.707 -20.753 -48.246 1.00 50.84 201 LEU A O 1
ATOM 1699 N N . ASP A 1 202 ? 2.967 -20.288 -46.454 1.00 60.38 202 ASP A N 1
ATOM 1700 C CA . ASP A 1 202 ? 1.842 -20.124 -45.519 1.00 60.38 202 ASP A CA 1
ATOM 1701 C C . ASP A 1 202 ? 2.006 -18.913 -44.576 1.00 60.38 202 ASP A C 1
ATOM 1703 O O . ASP A 1 202 ? 2.146 -19.023 -43.356 1.00 60.38 202 ASP A O 1
ATOM 1707 N N . HIS A 1 203 ? 2.043 -17.711 -45.161 1.00 64.06 203 HIS A N 1
ATOM 1708 C CA . HIS A 1 203 ? 2.169 -16.443 -44.426 1.00 64.06 203 HIS A CA 1
ATOM 1709 C C . HIS A 1 203 ? 1.076 -16.269 -43.350 1.00 64.06 203 HIS A C 1
ATOM 1711 O O . HIS A 1 203 ? 1.329 -15.660 -42.312 1.00 64.06 203 HIS A O 1
ATOM 1717 N N . ASP A 1 204 ? -0.123 -16.819 -43.563 1.00 69.19 204 ASP A N 1
ATOM 1718 C CA . ASP A 1 204 ? -1.263 -16.658 -42.654 1.00 69.19 204 ASP A CA 1
ATOM 1719 C C . ASP A 1 204 ? -1.116 -17.505 -41.378 1.00 69.19 204 ASP A C 1
ATOM 1721 O O . ASP A 1 204 ? -1.275 -16.986 -40.269 1.00 69.19 204 ASP A O 1
ATOM 1725 N N . LEU A 1 205 ? -0.715 -18.779 -41.497 1.00 69.94 205 LEU A N 1
ATOM 1726 C CA . LEU A 1 205 ? -0.434 -19.629 -40.333 1.00 69.94 205 LEU A CA 1
ATOM 1727 C C . LEU A 1 205 ? 0.681 -19.042 -39.459 1.00 69.94 205 LEU A C 1
ATOM 1729 O O . LEU A 1 205 ? 0.576 -19.021 -38.228 1.00 69.94 205 LEU A O 1
ATOM 1733 N N . HIS A 1 206 ? 1.744 -18.533 -40.080 1.00 72.00 206 HIS A N 1
ATOM 1734 C CA . HIS A 1 206 ? 2.864 -17.948 -39.349 1.00 72.00 206 HIS A CA 1
ATOM 1735 C C . HIS A 1 206 ? 2.487 -16.647 -38.637 1.00 72.00 206 HIS A C 1
ATOM 1737 O O . HIS A 1 206 ? 2.828 -16.482 -37.463 1.00 72.00 206 HIS A O 1
ATOM 1743 N N . SER A 1 207 ? 1.753 -15.749 -39.301 1.00 74.12 207 SER A N 1
ATOM 1744 C CA . SER A 1 207 ? 1.244 -14.529 -38.666 1.00 74.12 207 SER A CA 1
ATOM 1745 C C . SER A 1 207 ? 0.317 -14.857 -37.492 1.00 74.12 207 SER A C 1
ATOM 1747 O O . SER A 1 207 ? 0.482 -14.284 -36.416 1.00 74.12 207 SER A O 1
ATOM 1749 N N . LYS A 1 208 ? -0.588 -15.833 -37.640 1.00 76.75 208 LYS A N 1
ATOM 1750 C CA . LYS A 1 208 ? -1.466 -16.303 -36.551 1.00 76.75 208 LYS A CA 1
ATOM 1751 C C . LYS A 1 208 ? -0.687 -16.903 -35.380 1.00 76.75 208 LYS A C 1
ATOM 1753 O O . LYS A 1 208 ? -0.992 -16.606 -34.227 1.00 76.75 208 LYS A O 1
ATOM 1758 N N . THR A 1 209 ? 0.339 -17.702 -35.667 1.00 77.19 209 THR A N 1
ATOM 1759 C CA . THR A 1 209 ? 1.193 -18.314 -34.637 1.00 77.19 209 THR A CA 1
ATOM 1760 C C . THR A 1 209 ? 1.957 -17.252 -33.859 1.00 77.19 209 THR A C 1
ATOM 1762 O O . THR A 1 209 ? 1.974 -17.287 -32.630 1.00 77.19 209 THR A O 1
ATOM 1765 N N . MET A 1 210 ? 2.523 -16.262 -34.552 1.00 79.38 210 MET A N 1
ATOM 1766 C CA . MET A 1 210 ? 3.157 -15.130 -33.888 1.00 79.38 210 MET A CA 1
ATOM 1767 C C . MET A 1 210 ? 2.143 -14.375 -33.029 1.00 79.38 210 MET A C 1
ATOM 1769 O O . MET A 1 210 ? 2.388 -14.199 -31.841 1.00 79.38 210 MET A O 1
ATOM 1773 N N . LEU A 1 211 ? 0.967 -14.009 -33.541 1.00 79.31 211 LEU A N 1
ATOM 1774 C CA . LEU A 1 211 ? -0.051 -13.347 -32.711 1.00 79.31 211 LEU A CA 1
ATOM 1775 C C . LEU A 1 211 ? -0.386 -14.146 -31.437 1.00 79.31 211 LEU A C 1
ATOM 1777 O O . LEU A 1 211 ? -0.559 -13.553 -30.373 1.00 79.31 211 LEU A O 1
ATOM 1781 N N . SER A 1 212 ? -0.422 -15.479 -31.518 1.00 76.19 212 SER A N 1
ATOM 1782 C CA . SER A 1 212 ? -0.609 -16.347 -30.350 1.00 76.19 212 SER A CA 1
ATOM 1783 C C . SER A 1 212 ? 0.564 -16.289 -29.366 1.00 76.19 212 SER A C 1
ATOM 1785 O O . SER A 1 212 ? 0.335 -16.174 -28.165 1.00 76.19 212 SER A O 1
ATOM 1787 N N . ILE A 1 213 ? 1.810 -16.352 -29.845 1.00 77.50 213 ILE A N 1
ATOM 1788 C CA . ILE A 1 213 ? 3.007 -16.242 -28.995 1.00 77.50 213 ILE A CA 1
ATOM 1789 C C . ILE A 1 213 ? 3.029 -14.887 -28.283 1.00 77.50 213 ILE A C 1
ATOM 1791 O O . ILE A 1 213 ? 3.312 -14.828 -27.092 1.00 77.50 213 ILE A O 1
ATOM 1795 N N . ASN A 1 214 ? 2.669 -13.808 -28.979 1.00 81.56 214 ASN A N 1
ATOM 1796 C CA . ASN A 1 214 ? 2.603 -12.482 -28.378 1.00 81.56 214 ASN A CA 1
ATOM 1797 C C . ASN A 1 214 ? 1.591 -12.423 -27.226 1.00 81.56 214 ASN A C 1
ATOM 1799 O O . ASN A 1 214 ? 1.918 -11.901 -26.169 1.00 81.56 214 ASN A O 1
ATOM 1803 N N . LYS A 1 215 ? 0.398 -13.007 -27.399 1.00 78.56 215 LYS A N 1
ATOM 1804 C CA . LYS A 1 215 ? -0.602 -13.083 -26.319 1.00 78.56 215 LYS A CA 1
ATOM 1805 C C . LYS A 1 215 ? -0.076 -13.842 -25.101 1.00 78.56 215 LYS A C 1
ATOM 1807 O O . LYS A 1 215 ? -0.329 -13.438 -23.975 1.00 78.56 215 LYS A O 1
ATOM 1812 N N . ILE A 1 216 ? 0.671 -14.926 -25.319 1.00 74.06 216 ILE A N 1
ATOM 1813 C CA . ILE A 1 216 ? 1.299 -15.686 -24.227 1.00 74.06 216 ILE A CA 1
ATOM 1814 C C . ILE A 1 216 ? 2.330 -14.820 -23.496 1.00 74.06 216 ILE A C 1
ATOM 1816 O O . ILE A 1 216 ? 2.367 -14.819 -22.271 1.00 74.06 216 ILE A O 1
ATOM 1820 N N . LEU A 1 217 ? 3.146 -14.070 -24.238 1.00 81.69 217 LEU A N 1
ATOM 1821 C CA . LEU A 1 217 ? 4.140 -13.164 -23.668 1.00 81.69 217 LEU A CA 1
ATOM 1822 C C . LEU A 1 217 ? 3.496 -12.007 -22.883 1.00 81.69 217 LEU A C 1
ATOM 1824 O O . LEU A 1 217 ? 4.007 -11.651 -21.828 1.00 81.69 217 LEU A O 1
ATOM 1828 N N . GLU A 1 218 ? 2.366 -11.468 -23.343 1.00 82.62 218 GLU A N 1
ATOM 1829 C CA . GLU A 1 218 ? 1.591 -10.443 -22.621 1.00 82.62 218 GLU A CA 1
ATOM 1830 C C . GLU A 1 218 ? 0.984 -10.989 -21.318 1.00 82.62 218 GLU A C 1
ATOM 1832 O O . GLU A 1 218 ? 1.067 -10.340 -20.279 1.00 82.62 218 GLU A O 1
ATOM 1837 N N . ILE A 1 219 ? 0.440 -12.211 -21.339 1.00 77.44 219 ILE A N 1
ATOM 1838 C CA . ILE A 1 219 ? -0.058 -12.876 -20.123 1.00 77.44 219 ILE A CA 1
ATOM 1839 C C . ILE A 1 219 ? 1.087 -13.120 -19.133 1.00 77.44 219 ILE A C 1
ATOM 1841 O O . ILE A 1 219 ? 0.929 -12.882 -17.937 1.00 77.44 219 ILE A O 1
ATOM 1845 N N . LEU A 1 220 ? 2.241 -13.581 -19.621 1.00 70.31 220 LEU A N 1
ATOM 1846 C CA . LEU A 1 220 ? 3.418 -13.828 -18.791 1.00 70.31 220 LEU A CA 1
ATOM 1847 C C . LEU A 1 220 ? 3.919 -12.539 -18.126 1.00 70.31 220 LEU A C 1
ATOM 1849 O O . LEU A 1 220 ? 4.248 -12.563 -16.944 1.00 70.31 220 LEU A O 1
ATOM 1853 N N . ASP A 1 221 ? 3.947 -11.421 -18.855 1.00 84.75 221 ASP A N 1
ATOM 1854 C CA . ASP A 1 221 ? 4.301 -10.108 -18.304 1.00 84.75 221 ASP A CA 1
ATOM 1855 C C . ASP A 1 221 ? 3.351 -9.689 -17.170 1.00 84.75 221 ASP A C 1
ATOM 1857 O O . ASP A 1 221 ? 3.814 -9.320 -16.091 1.00 84.75 221 ASP A O 1
ATOM 1861 N N . SER A 1 222 ? 2.035 -9.854 -17.362 1.00 79.94 222 SER A N 1
ATOM 1862 C CA . SER A 1 222 ? 1.035 -9.592 -16.316 1.00 79.94 222 SER A CA 1
ATOM 1863 C C . SER A 1 222 ? 1.274 -10.448 -15.069 1.00 79.94 222 SER A C 1
ATOM 1865 O O . SER A 1 222 ? 1.259 -9.933 -13.957 1.00 79.94 222 SER A O 1
ATOM 1867 N N . GLN A 1 223 ? 1.560 -11.741 -15.239 1.00 70.56 223 GLN A N 1
ATOM 1868 C CA . GLN A 1 223 ? 1.834 -12.636 -14.110 1.00 70.56 223 GLN A CA 1
ATOM 1869 C C . GLN A 1 223 ? 3.133 -12.279 -13.375 1.00 70.56 223 GLN A C 1
ATOM 1871 O O . GLN A 1 223 ? 3.199 -12.382 -12.150 1.00 70.56 223 GLN A O 1
ATOM 1876 N N . LEU A 1 224 ? 4.175 -11.856 -14.098 1.00 74.31 224 LEU A N 1
ATOM 1877 C CA . LEU A 1 224 ? 5.415 -11.376 -13.484 1.00 74.31 224 LEU A CA 1
ATOM 1878 C C . LEU A 1 224 ? 5.196 -10.072 -12.714 1.00 74.31 224 LEU A C 1
ATOM 1880 O O . LEU A 1 224 ? 5.793 -9.896 -11.651 1.00 74.31 224 LEU A O 1
ATOM 1884 N N . LYS A 1 225 ? 4.334 -9.186 -13.219 1.00 82.06 225 LYS A N 1
ATOM 1885 C CA . LYS A 1 225 ? 3.939 -7.953 -12.535 1.00 82.06 225 LYS A CA 1
ATOM 1886 C C . LYS A 1 225 ? 3.211 -8.251 -11.226 1.00 82.06 225 LYS A C 1
ATOM 1888 O O . LYS A 1 225 ? 3.601 -7.711 -10.192 1.00 82.06 225 LYS A O 1
ATOM 1893 N N . ASP A 1 226 ? 2.241 -9.161 -11.249 1.00 71.62 226 ASP A N 1
ATOM 1894 C CA . ASP A 1 226 ? 1.521 -9.593 -10.045 1.00 71.62 226 ASP A CA 1
ATOM 1895 C C . ASP A 1 226 ? 2.489 -10.195 -9.019 1.00 71.62 226 ASP A C 1
ATOM 1897 O O . ASP A 1 226 ? 2.483 -9.834 -7.844 1.00 71.62 226 ASP A O 1
ATOM 1901 N N . LEU A 1 227 ? 3.401 -11.065 -9.461 1.00 68.94 227 LEU A N 1
ATOM 1902 C CA . LEU A 1 227 ? 4.406 -11.668 -8.587 1.00 68.94 227 LEU A CA 1
ATOM 1903 C C . LEU A 1 227 ? 5.379 -10.630 -8.007 1.00 68.94 227 LEU A C 1
ATOM 1905 O O . LEU A 1 227 ? 5.724 -10.710 -6.828 1.00 68.94 227 LEU A O 1
ATOM 1909 N N . GLN A 1 228 ? 5.812 -9.642 -8.793 1.00 68.75 228 GLN A N 1
ATOM 1910 C CA . GLN A 1 228 ? 6.647 -8.549 -8.293 1.00 68.75 228 GLN A CA 1
ATOM 1911 C C . GLN A 1 228 ? 5.895 -7.730 -7.239 1.00 68.75 228 GLN A C 1
ATOM 1913 O O . GLN A 1 228 ? 6.448 -7.488 -6.166 1.00 68.75 228 GLN A O 1
ATOM 1918 N N . PHE A 1 229 ? 4.634 -7.377 -7.498 1.00 66.12 229 PHE A N 1
ATOM 1919 C CA . PHE A 1 229 ? 3.759 -6.723 -6.526 1.00 66.12 229 PHE A CA 1
ATOM 1920 C C . PHE A 1 229 ? 3.659 -7.550 -5.234 1.00 66.12 229 PHE A C 1
ATOM 1922 O O . PHE A 1 229 ? 3.862 -7.024 -4.137 1.00 66.12 229 PHE A O 1
ATOM 1929 N N . HIS A 1 230 ? 3.495 -8.870 -5.350 1.00 61.28 230 HIS A N 1
ATOM 1930 C CA . HIS A 1 230 ? 3.467 -9.780 -4.206 1.00 61.28 230 HIS A CA 1
ATOM 1931 C C . HIS A 1 230 ? 4.769 -9.837 -3.397 1.00 61.28 230 HIS A C 1
ATOM 1933 O O . HIS A 1 230 ? 4.723 -10.019 -2.186 1.00 61.28 230 HIS A O 1
ATOM 1939 N N . LEU A 1 231 ? 5.932 -9.656 -4.022 1.00 58.12 231 LEU A N 1
ATOM 1940 C CA . LEU A 1 231 ? 7.230 -9.739 -3.341 1.00 58.12 231 LEU A CA 1
ATOM 1941 C C . LEU A 1 231 ? 7.699 -8.419 -2.705 1.00 58.12 231 LEU A C 1
ATOM 1943 O O . LEU A 1 231 ? 8.673 -8.427 -1.938 1.00 58.12 231 LEU A O 1
ATOM 1947 N N . THR A 1 232 ? 7.035 -7.298 -3.000 1.00 61.81 232 THR A N 1
ATOM 1948 C CA . THR A 1 232 ? 7.317 -5.998 -2.370 1.00 61.81 232 THR A CA 1
ATOM 1949 C C . THR A 1 232 ? 6.835 -5.951 -0.904 1.00 61.81 232 THR A C 1
ATOM 1951 O O . THR A 1 232 ? 5.928 -6.678 -0.506 1.00 61.81 232 THR A O 1
ATOM 1954 N N . GLN A 1 233 ? 7.518 -5.156 -0.065 1.00 53.59 233 GLN A N 1
ATOM 1955 C CA . GLN A 1 233 ? 7.564 -5.231 1.416 1.00 53.59 233 GLN A CA 1
ATOM 1956 C C . GLN A 1 233 ? 6.209 -5.381 2.141 1.00 53.59 233 GLN A C 1
ATOM 1958 O O . GLN A 1 233 ? 6.146 -6.090 3.147 1.00 53.59 233 GLN A O 1
ATOM 1963 N N . ASN A 1 234 ? 5.134 -4.785 1.617 1.00 55.34 234 ASN A N 1
ATOM 1964 C CA . ASN A 1 234 ? 3.813 -4.778 2.258 1.00 55.34 234 ASN A CA 1
ATOM 1965 C C . ASN A 1 234 ? 3.195 -6.177 2.400 1.00 55.34 234 ASN A C 1
ATOM 1967 O O . ASN A 1 234 ? 2.512 -6.447 3.386 1.00 55.34 234 ASN A O 1
ATOM 1971 N N . ASN A 1 235 ? 3.493 -7.109 1.490 1.00 62.78 235 ASN A N 1
ATOM 1972 C CA . ASN A 1 235 ? 2.985 -8.477 1.618 1.00 62.78 235 ASN A CA 1
ATOM 1973 C C . ASN A 1 235 ? 3.797 -9.334 2.590 1.00 62.78 235 ASN A C 1
ATOM 1975 O O . ASN A 1 235 ? 3.231 -10.227 3.200 1.00 62.78 235 ASN A O 1
ATOM 1979 N N . LYS A 1 236 ? 5.081 -9.047 2.841 1.00 74.25 236 LYS A N 1
ATOM 1980 C CA . LYS A 1 236 ? 5.876 -9.863 3.780 1.00 74.25 236 LYS A CA 1
ATOM 1981 C C . LYS A 1 236 ? 5.476 -9.644 5.240 1.00 74.25 236 LYS A C 1
ATOM 1983 O O . LYS A 1 236 ? 5.468 -10.591 6.027 1.00 74.25 236 LYS A O 1
ATOM 1988 N N . ILE A 1 237 ? 5.141 -8.403 5.604 1.00 82.56 237 ILE A N 1
ATOM 1989 C CA . ILE A 1 237 ? 4.554 -8.083 6.915 1.00 82.56 237 ILE A CA 1
ATOM 1990 C C . ILE A 1 237 ? 3.210 -8.809 7.038 1.00 82.56 237 ILE A C 1
ATOM 1992 O O . ILE A 1 237 ? 3.011 -9.549 7.999 1.00 82.56 237 ILE A O 1
ATOM 1996 N N . LYS A 1 238 ? 2.348 -8.692 6.019 1.00 83.00 238 LYS A N 1
ATOM 1997 C CA . LYS A 1 238 ? 1.027 -9.331 5.989 1.00 83.00 238 LYS A CA 1
ATOM 1998 C C . LYS A 1 238 ? 1.087 -10.860 6.017 1.00 83.00 238 LYS A C 1
ATOM 2000 O O . LYS A 1 238 ? 0.299 -11.493 6.709 1.00 83.00 238 LYS A O 1
ATOM 2005 N N . ASP A 1 239 ? 2.058 -11.471 5.347 1.00 81.62 239 ASP A N 1
ATOM 2006 C CA . ASP A 1 239 ? 2.315 -12.912 5.409 1.00 81.62 239 ASP A CA 1
ATOM 2007 C C . ASP A 1 239 ? 2.711 -13.335 6.826 1.00 81.62 239 ASP A C 1
ATOM 2009 O O . ASP A 1 239 ? 2.217 -14.336 7.342 1.00 81.62 239 ASP A O 1
ATOM 2013 N N . THR A 1 240 ? 3.559 -12.545 7.486 1.00 80.75 240 THR A N 1
ATOM 2014 C CA . THR A 1 240 ? 3.979 -12.801 8.871 1.00 80.75 240 THR A CA 1
ATOM 2015 C C . THR A 1 240 ? 2.807 -12.645 9.847 1.00 80.75 240 THR A C 1
ATOM 2017 O O . THR A 1 240 ? 2.638 -13.477 10.740 1.00 80.75 240 THR A O 1
ATOM 2020 N N . GLN A 1 241 ? 1.960 -11.636 9.644 1.00 89.44 241 GLN A N 1
ATOM 2021 C CA . GLN A 1 241 ? 0.710 -11.445 10.381 1.00 89.44 241 GLN A CA 1
ATOM 2022 C C . GLN A 1 241 ? -0.239 -12.631 10.160 1.00 89.44 241 GLN A C 1
ATOM 2024 O O . GLN A 1 241 ? -0.725 -13.223 11.115 1.00 89.44 241 GLN A O 1
ATOM 2029 N N . ASN A 1 242 ? -0.432 -13.080 8.918 1.00 87.12 242 ASN A N 1
ATOM 2030 C CA . ASN A 1 242 ? -1.257 -14.251 8.607 1.00 87.12 242 ASN A CA 1
ATOM 2031 C C . ASN A 1 242 ? -0.724 -15.535 9.266 1.00 87.12 242 ASN A C 1
ATOM 2033 O O . ASN A 1 242 ? -1.508 -16.364 9.737 1.00 87.12 242 ASN A O 1
ATOM 2037 N N . MET A 1 243 ? 0.602 -15.705 9.339 1.00 75.88 243 MET A N 1
ATOM 2038 C CA . MET A 1 243 ? 1.217 -16.801 10.095 1.00 75.88 243 MET A CA 1
ATOM 2039 C C . MET A 1 243 ? 0.887 -16.704 11.589 1.00 75.88 243 MET A C 1
ATOM 2041 O O . MET A 1 243 ? 0.553 -17.724 12.191 1.00 75.88 243 MET A O 1
ATOM 2045 N N . ALA A 1 244 ? 0.921 -15.503 12.171 1.00 82.06 244 ALA A N 1
ATOM 2046 C CA . ALA A 1 244 ? 0.548 -15.273 13.564 1.00 82.06 244 ALA A CA 1
ATOM 2047 C C . ALA A 1 244 ? -0.929 -15.524 13.848 1.00 82.06 244 ALA A C 1
ATOM 2049 O O . ALA A 1 244 ? -1.236 -16.255 14.788 1.00 82.06 244 ALA A O 1
ATOM 2050 N N . THR A 1 245 ? -1.827 -15.044 12.992 1.00 90.44 245 THR A N 1
ATOM 2051 C CA . THR A 1 245 ? -3.258 -15.369 13.038 1.00 90.44 245 THR A CA 1
ATOM 2052 C C . THR A 1 245 ? -3.485 -16.879 13.044 1.00 90.44 245 THR A C 1
ATOM 2054 O O . THR A 1 245 ? -4.249 -17.400 13.856 1.00 90.44 245 THR A O 1
ATOM 2057 N N . LYS A 1 246 ? -2.793 -17.614 12.164 1.00 82.94 246 LYS A N 1
ATOM 2058 C CA . LYS A 1 246 ? -2.927 -19.072 12.078 1.00 82.94 246 LYS A CA 1
ATOM 2059 C C . LYS A 1 246 ? -2.347 -19.788 13.298 1.00 82.94 246 LYS A C 1
ATOM 2061 O O . LYS A 1 246 ? -2.905 -20.796 13.723 1.00 82.94 246 LYS A O 1
ATOM 2066 N N . PHE A 1 247 ? -1.243 -19.289 13.849 1.00 78.94 247 PHE A N 1
ATOM 2067 C CA . PHE A 1 247 ? -0.644 -19.845 15.059 1.00 78.94 247 PHE A CA 1
ATOM 2068 C C . PHE A 1 247 ? -1.548 -19.626 16.279 1.00 78.94 247 PHE A C 1
ATOM 2070 O O . PHE A 1 247 ? -1.826 -20.583 16.992 1.00 78.94 247 PHE A O 1
ATOM 2077 N N . LEU A 1 248 ? -2.099 -18.418 16.449 1.00 86.06 248 LEU A N 1
ATOM 2078 C CA . LEU A 1 248 ? -3.119 -18.113 17.460 1.00 86.06 248 LEU A CA 1
ATOM 2079 C C . LEU A 1 248 ? -4.317 -19.061 17.355 1.00 86.06 248 LEU A C 1
ATOM 2081 O O . LEU A 1 248 ? -4.690 -19.688 18.343 1.00 86.06 248 LEU A O 1
ATOM 2085 N N . TYR A 1 249 ? -4.882 -19.195 16.150 1.00 89.31 249 TYR A N 1
ATOM 2086 C CA . TYR A 1 249 ? -6.013 -20.085 15.900 1.00 89.31 249 TYR A CA 1
ATOM 2087 C C . TYR A 1 249 ? -5.682 -21.528 16.301 1.00 89.31 249 TYR A C 1
ATOM 2089 O O . TYR A 1 249 ? -6.395 -22.127 17.093 1.00 89.31 249 TYR A O 1
ATOM 2097 N N . ASN A 1 250 ? -4.578 -22.088 15.806 1.00 82.56 250 ASN A N 1
ATOM 2098 C CA . ASN A 1 250 ? -4.250 -23.492 16.055 1.00 82.56 250 ASN A CA 1
ATOM 2099 C C . ASN A 1 250 ? -3.923 -23.803 17.524 1.00 82.56 250 ASN A C 1
ATOM 2101 O O . ASN A 1 250 ? -4.104 -24.944 17.935 1.00 82.56 250 ASN A O 1
ATOM 2105 N N . THR A 1 251 ? -3.407 -22.832 18.281 1.00 83.38 251 THR A N 1
ATOM 2106 C CA . THR A 1 251 ? -2.997 -23.049 19.675 1.00 83.38 251 THR A CA 1
ATOM 2107 C C . THR A 1 251 ? -4.142 -22.810 20.655 1.00 83.38 251 THR A C 1
ATOM 2109 O O . THR A 1 251 ? -4.309 -23.581 21.588 1.00 83.38 251 THR A O 1
ATOM 2112 N N . ILE A 1 252 ? -4.939 -21.757 20.451 1.00 87.00 252 ILE A N 1
ATOM 2113 C CA . ILE A 1 252 ? -5.859 -21.240 21.478 1.00 87.00 252 ILE A CA 1
ATOM 2114 C C . ILE A 1 252 ? -7.314 -21.658 21.193 1.00 87.00 252 ILE A C 1
ATOM 2116 O O . ILE A 1 252 ? -8.120 -21.793 22.109 1.00 87.00 252 ILE A O 1
ATOM 2120 N N . HIS A 1 253 ? -7.689 -21.879 19.928 1.00 88.88 253 HIS A N 1
ATOM 2121 C CA . HIS A 1 253 ? -9.097 -21.966 19.521 1.00 88.88 253 HIS A CA 1
ATOM 2122 C C . HIS A 1 253 ? -9.908 -23.079 20.185 1.00 88.88 253 HIS A C 1
ATOM 2124 O O . HIS A 1 253 ? -11.062 -22.848 20.553 1.00 88.88 253 HIS A O 1
ATOM 2130 N N . ASP A 1 254 ? -9.328 -24.264 20.358 1.00 86.00 254 ASP A N 1
ATOM 2131 C CA . ASP A 1 254 ? -10.051 -25.389 20.953 1.00 86.00 254 ASP A CA 1
ATOM 2132 C C . ASP A 1 254 ? -10.329 -25.164 22.446 1.00 86.00 254 ASP A C 1
ATOM 2134 O O . ASP A 1 254 ? -11.410 -25.494 22.931 1.00 86.00 254 ASP A O 1
ATOM 2138 N N . GLU A 1 255 ? -9.427 -24.502 23.168 1.00 86.50 255 GLU A N 1
ATOM 2139 C CA . GLU A 1 255 ? -9.645 -24.142 24.571 1.00 86.50 255 GLU A CA 1
ATOM 2140 C C . GLU A 1 255 ? -10.743 -23.075 24.730 1.00 86.50 255 GLU A C 1
ATOM 2142 O O . GLU A 1 255 ? -11.601 -23.197 25.606 1.00 86.50 255 GLU A O 1
ATOM 2147 N N . ILE A 1 256 ? -10.814 -22.089 23.826 1.00 87.75 256 ILE A N 1
ATOM 2148 C CA . ILE A 1 256 ? -11.906 -21.093 23.817 1.00 87.75 256 ILE A CA 1
ATOM 2149 C C . ILE A 1 256 ? -13.264 -21.748 23.544 1.00 87.75 256 ILE A C 1
ATOM 2151 O O . ILE A 1 256 ? -14.261 -21.412 24.189 1.00 87.75 256 ILE A O 1
ATOM 2155 N N . LYS A 1 257 ? -13.318 -22.732 22.635 1.00 87.31 257 LYS A N 1
ATOM 2156 C CA . LYS A 1 257 ? -14.538 -23.530 22.420 1.00 87.31 257 LYS A CA 1
ATOM 2157 C C . LYS A 1 257 ? -14.978 -24.246 23.689 1.00 87.31 257 LYS A C 1
ATOM 2159 O O . LYS A 1 257 ? -16.178 -24.333 23.940 1.00 87.31 257 LYS A O 1
ATOM 2164 N N . HIS A 1 258 ? -14.034 -24.763 24.475 1.00 86.31 258 HIS A N 1
ATOM 2165 C CA . HIS A 1 258 ? -14.341 -25.413 25.746 1.00 86.31 258 HIS A CA 1
ATOM 2166 C C . HIS A 1 258 ? -14.876 -24.425 26.788 1.00 86.31 258 HIS A C 1
ATOM 2168 O O . HIS A 1 258 ? -15.834 -24.764 27.481 1.00 86.31 258 HIS A O 1
ATOM 2174 N N . ILE A 1 259 ? -14.331 -23.206 26.854 1.00 85.75 259 ILE A N 1
ATOM 2175 C CA . ILE A 1 259 ? -14.796 -22.147 27.766 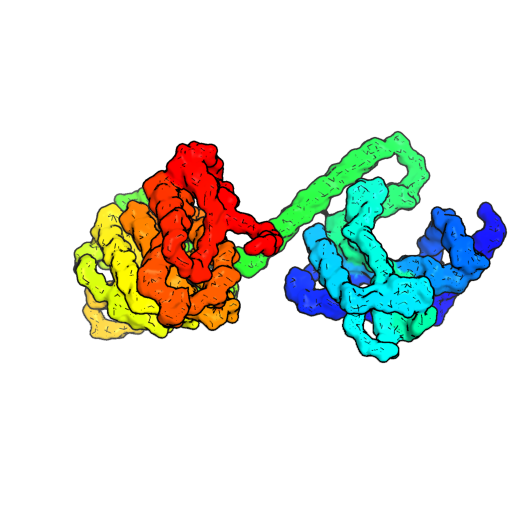1.00 85.75 259 ILE A CA 1
ATOM 2176 C C . ILE A 1 259 ? -16.247 -21.748 27.464 1.00 85.75 259 ILE A C 1
ATOM 2178 O O . ILE A 1 259 ? -17.080 -21.734 28.369 1.00 85.75 259 ILE A O 1
ATOM 2182 N N . HIS A 1 260 ? -16.582 -21.494 26.196 1.00 84.56 260 HIS A N 1
ATOM 2183 C CA . HIS A 1 260 ? -17.943 -21.094 25.802 1.00 84.56 260 HIS A CA 1
ATOM 2184 C C . HIS A 1 260 ? -18.884 -22.276 25.510 1.00 84.56 260 HIS A C 1
ATOM 2186 O O . HIS A 1 260 ? -20.063 -22.074 25.206 1.00 84.56 260 HIS A O 1
ATOM 2192 N N . ASN A 1 261 ? -18.378 -23.511 25.572 1.00 83.44 261 ASN A N 1
ATOM 2193 C CA . ASN A 1 261 ? -19.101 -24.754 25.287 1.00 83.44 261 ASN A CA 1
ATOM 2194 C C . ASN A 1 261 ? -19.930 -24.711 23.981 1.00 83.44 261 ASN A C 1
ATOM 2196 O O . ASN A 1 261 ? -21.057 -25.205 23.927 1.00 83.44 261 ASN A O 1
ATOM 2200 N N . THR A 1 262 ? -19.394 -24.075 22.934 1.00 81.81 262 THR A N 1
ATOM 2201 C CA . THR A 1 262 ? -20.086 -23.844 21.654 1.00 81.81 262 THR A CA 1
ATOM 2202 C C . THR A 1 262 ? -19.097 -23.925 20.489 1.00 81.81 262 THR A C 1
ATOM 2204 O O . THR A 1 262 ? -17.967 -23.449 20.593 1.00 81.81 262 THR A O 1
ATOM 2207 N N . GLU A 1 263 ? -19.517 -24.496 19.354 1.00 80.75 263 GLU A N 1
ATOM 2208 C CA . GLU A 1 263 ? -18.758 -24.385 18.104 1.00 80.75 263 GLU A CA 1
ATOM 2209 C C . GLU A 1 263 ? -18.937 -22.982 17.512 1.00 80.75 263 GLU A C 1
ATOM 2211 O O . GLU A 1 263 ? -20.002 -22.639 16.999 1.00 80.75 263 GLU A O 1
ATOM 2216 N N . LEU A 1 264 ? -17.889 -22.163 17.605 1.00 83.00 264 LEU A N 1
ATOM 2217 C CA . LEU A 1 264 ? -17.863 -20.791 17.101 1.00 83.00 264 LEU A CA 1
ATOM 2218 C C . LEU A 1 264 ? -16.743 -20.625 16.074 1.00 83.00 264 LEU A C 1
ATOM 2220 O O . LEU A 1 264 ? -15.659 -21.187 16.229 1.00 83.00 264 LEU A O 1
ATOM 2224 N N . ASP A 1 265 ? -16.988 -19.820 15.042 1.00 86.06 265 ASP A N 1
AT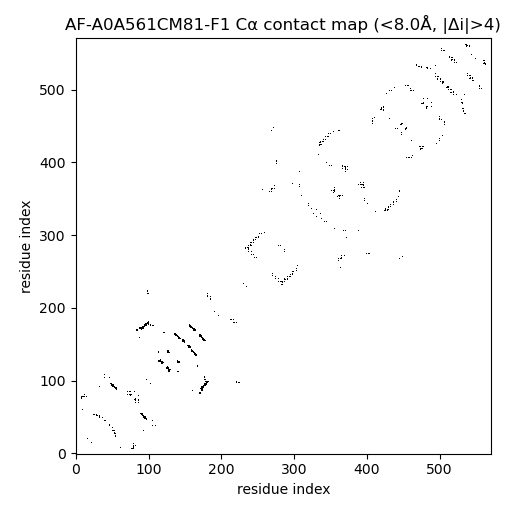OM 2225 C CA . ASP A 1 265 ? -15.955 -19.381 14.107 1.00 86.06 265 ASP A CA 1
ATOM 2226 C C . ASP A 1 265 ? -15.382 -18.037 14.566 1.00 86.06 265 ASP A C 1
ATOM 2228 O O . ASP A 1 265 ? -15.961 -16.985 14.323 1.00 86.06 265 ASP A O 1
ATOM 2232 N N . LEU A 1 266 ? -14.234 -18.090 15.242 1.00 89.00 266 LEU A N 1
ATOM 2233 C CA . LEU A 1 266 ? -13.571 -16.923 15.830 1.00 89.00 266 LEU A CA 1
ATOM 2234 C C . LEU A 1 266 ? -12.392 -16.426 14.977 1.00 89.00 266 LEU A C 1
ATOM 2236 O O . LEU A 1 266 ? -11.505 -15.738 15.479 1.00 89.00 266 LEU A O 1
ATOM 2240 N N . ARG A 1 267 ? -12.335 -16.785 13.684 1.00 89.81 267 ARG A N 1
ATOM 2241 C CA . ARG A 1 267 ? -11.218 -16.413 12.790 1.00 89.81 267 ARG A CA 1
ATOM 2242 C C . ARG A 1 267 ? -10.971 -14.907 12.735 1.00 89.81 267 ARG A C 1
ATOM 2244 O O . ARG A 1 267 ? -9.815 -14.486 12.709 1.00 89.81 267 ARG A O 1
ATOM 2251 N N . GLU A 1 268 ? -12.035 -14.111 12.760 1.00 92.56 268 GLU A N 1
ATOM 2252 C CA . GLU A 1 268 ? -11.935 -12.651 12.790 1.00 92.56 268 GLU A CA 1
ATOM 2253 C C . GLU A 1 268 ? -11.219 -12.127 14.039 1.00 92.56 268 GLU A C 1
ATOM 2255 O O . GLU A 1 268 ? -10.413 -11.206 13.934 1.00 92.56 268 GLU A O 1
ATOM 2260 N N . ILE A 1 269 ? -11.413 -12.772 15.192 1.00 94.50 269 ILE A N 1
ATOM 2261 C CA . ILE A 1 269 ? -10.785 -12.383 16.456 1.00 94.50 269 ILE A CA 1
ATOM 2262 C C . ILE A 1 269 ? -9.278 -12.572 16.372 1.00 94.50 269 ILE A C 1
ATOM 2264 O O . ILE A 1 269 ? -8.521 -11.647 16.649 1.00 94.50 269 ILE A O 1
ATOM 2268 N N . TYR A 1 270 ? -8.819 -13.746 15.933 1.00 93.69 270 TYR A N 1
ATOM 2269 C CA . TYR A 1 270 ? -7.383 -14.006 15.804 1.00 93.69 270 TYR A CA 1
ATOM 2270 C C . TYR A 1 270 ? -6.734 -13.095 14.760 1.00 93.69 270 TYR A C 1
ATOM 2272 O O . TYR A 1 270 ? -5.601 -12.654 14.956 1.00 93.69 270 TYR A O 1
ATOM 2280 N N . SER A 1 271 ? -7.458 -12.784 13.678 1.00 93.31 271 SER A N 1
ATOM 2281 C CA . SER A 1 271 ? -6.998 -11.829 12.670 1.00 93.31 271 SER A CA 1
ATOM 2282 C C . SER A 1 271 ? -6.820 -10.440 13.273 1.00 93.31 271 SER A C 1
ATOM 2284 O O . SER A 1 271 ? -5.780 -9.819 13.064 1.00 93.31 271 SER A O 1
ATOM 2286 N N . LEU A 1 272 ? -7.796 -9.974 14.056 1.00 94.94 272 LEU A N 1
ATOM 2287 C CA . LEU A 1 272 ? -7.772 -8.656 14.681 1.00 94.94 272 LEU A CA 1
ATOM 2288 C C . LEU A 1 272 ? -6.717 -8.557 15.789 1.00 94.94 272 LEU A C 1
ATOM 2290 O O . LEU A 1 272 ? -6.006 -7.559 15.865 1.00 94.94 272 LEU A O 1
ATOM 2294 N N . ILE A 1 273 ? -6.537 -9.606 16.597 1.00 94.88 273 ILE A N 1
ATOM 2295 C CA . ILE A 1 273 ? -5.447 -9.689 17.583 1.00 94.88 273 ILE A CA 1
ATOM 2296 C C . ILE A 1 273 ? -4.100 -9.596 16.877 1.00 94.88 273 ILE A C 1
ATOM 2298 O O . ILE A 1 273 ? -3.256 -8.789 17.263 1.00 94.88 273 ILE A O 1
ATOM 2302 N N . SER A 1 274 ? -3.888 -10.387 15.823 1.00 93.12 274 SER A N 1
ATOM 2303 C CA . SER A 1 274 ? -2.638 -10.308 15.072 1.00 93.12 274 SER A CA 1
ATOM 2304 C C . SER A 1 274 ? -2.446 -8.927 14.448 1.00 93.12 274 SER A C 1
ATOM 2306 O O . SER A 1 274 ? -1.330 -8.424 14.443 1.00 93.12 274 SER A O 1
ATOM 2308 N N . GLN A 1 275 ? -3.506 -8.299 13.946 1.00 93.81 275 GLN A N 1
ATOM 2309 C CA . GLN A 1 275 ? -3.463 -6.940 13.406 1.00 93.81 275 GLN A CA 1
ATOM 2310 C C . GLN A 1 275 ? -3.018 -5.926 14.473 1.00 93.81 275 GLN A C 1
ATOM 2312 O O . GLN A 1 275 ? -2.091 -5.155 14.235 1.00 93.81 275 GLN A O 1
ATOM 2317 N N . LEU A 1 276 ? -3.572 -6.015 15.687 1.00 93.44 276 LEU A N 1
ATOM 2318 C CA . LEU A 1 276 ? -3.209 -5.167 16.828 1.00 93.44 276 LEU A CA 1
ATOM 2319 C C . LEU A 1 276 ? -1.717 -5.230 17.183 1.00 93.44 276 LEU A C 1
ATOM 2321 O O . LEU A 1 276 ? -1.110 -4.200 17.464 1.00 93.44 276 LEU A O 1
ATOM 2325 N N . PHE A 1 277 ? -1.104 -6.417 17.151 1.00 90.81 277 PHE A N 1
ATOM 2326 C CA . PHE A 1 277 ? 0.334 -6.569 17.417 1.00 90.81 277 PHE A CA 1
ATOM 2327 C C . PHE A 1 277 ? 1.223 -6.032 16.285 1.00 90.81 277 PHE A C 1
ATOM 2329 O O . PHE A 1 277 ? 2.366 -5.642 16.532 1.00 90.81 277 PHE A O 1
ATOM 2336 N N . PHE A 1 278 ? 0.726 -6.022 15.047 1.00 90.81 278 PHE A N 1
ATOM 2337 C CA . PHE A 1 278 ? 1.506 -5.646 13.868 1.00 90.81 278 PHE A CA 1
ATOM 2338 C C . PHE A 1 278 ? 1.333 -4.180 13.454 1.00 90.81 278 PHE A C 1
ATOM 2340 O O . PHE A 1 278 ? 2.156 -3.706 12.678 1.00 90.81 278 PHE A O 1
ATOM 2347 N N . TYR A 1 279 ? 0.365 -3.435 14.003 1.00 85.88 279 TYR A N 1
ATOM 2348 C CA . TYR A 1 279 ? 0.153 -2.018 13.660 1.00 85.88 279 TYR A CA 1
ATOM 2349 C C . TYR A 1 279 ? 1.394 -1.132 13.802 1.00 85.88 279 TYR A C 1
ATOM 2351 O O . TYR A 1 279 ? 1.589 -0.221 13.008 1.00 85.88 279 TYR A O 1
ATOM 2359 N N . ASN A 1 280 ? 2.252 -1.406 14.785 1.00 75.19 280 ASN A N 1
ATOM 2360 C CA . ASN A 1 280 ? 3.470 -0.622 15.003 1.00 75.19 280 ASN A CA 1
ATOM 2361 C C . ASN A 1 280 ? 4.669 -1.115 14.166 1.00 75.19 280 ASN A C 1
ATOM 2363 O O . ASN A 1 280 ? 5.774 -0.605 14.332 1.00 75.19 280 ASN A O 1
ATOM 2367 N N . CYS A 1 281 ? 4.494 -2.123 13.303 1.00 84.19 281 CYS A N 1
ATOM 2368 C CA . CYS A 1 281 ? 5.565 -2.656 12.460 1.00 84.19 281 CYS A CA 1
ATOM 2369 C C . CYS A 1 281 ? 5.629 -1.887 11.136 1.00 84.19 281 CYS A C 1
ATOM 2371 O O . CYS A 1 281 ? 4.839 -2.135 10.228 1.00 84.19 281 CYS A O 1
ATOM 2373 N N . SER A 1 282 ? 6.621 -1.013 10.995 1.00 79.00 282 SER A N 1
ATOM 2374 C CA . SER A 1 282 ? 6.819 -0.197 9.787 1.00 79.00 282 SER A CA 1
ATOM 2375 C C . SER A 1 282 ? 7.610 -0.933 8.702 1.00 79.00 282 SER A C 1
ATOM 2377 O O . SER A 1 282 ? 7.618 -0.545 7.537 1.00 79.00 282 SER A O 1
ATOM 2379 N N . ASN A 1 283 ? 8.326 -2.000 9.067 1.00 81.25 283 ASN A N 1
ATOM 2380 C CA . ASN A 1 283 ? 9.141 -2.774 8.136 1.00 81.25 283 ASN A CA 1
ATOM 2381 C C . ASN A 1 283 ? 9.157 -4.273 8.471 1.00 81.25 283 ASN A C 1
ATOM 2383 O O . ASN A 1 283 ? 8.819 -4.713 9.570 1.00 81.25 283 ASN A O 1
ATOM 2387 N N . TYR A 1 284 ? 9.614 -5.081 7.512 1.00 80.56 284 TYR A N 1
ATOM 2388 C CA . TYR A 1 284 ? 9.661 -6.536 7.663 1.00 80.56 284 TYR A CA 1
ATOM 2389 C C . TYR A 1 284 ? 10.552 -7.010 8.825 1.00 80.56 284 TYR A C 1
ATOM 2391 O O . TYR A 1 284 ? 10.277 -8.042 9.434 1.00 80.56 284 TYR A O 1
ATOM 2399 N N . ARG A 1 285 ? 11.612 -6.270 9.174 1.00 79.06 285 ARG A N 1
ATOM 2400 C CA . ARG A 1 285 ? 12.485 -6.642 10.298 1.00 79.06 285 ARG A CA 1
ATOM 2401 C C . ARG A 1 285 ? 11.755 -6.495 11.631 1.00 79.06 285 ARG A C 1
ATOM 2403 O O . ARG A 1 285 ? 11.853 -7.394 12.463 1.00 79.06 285 ARG A O 1
ATOM 2410 N N . GLU A 1 286 ? 11.028 -5.401 11.822 1.00 86.25 286 GLU A N 1
ATOM 2411 C CA . GLU A 1 286 ? 10.158 -5.196 12.985 1.00 86.25 286 GLU A CA 1
ATOM 2412 C C . GLU A 1 286 ? 9.066 -6.259 13.050 1.00 86.25 286 GLU A C 1
ATOM 2414 O O . GLU A 1 286 ? 8.895 -6.877 14.098 1.00 86.25 286 GLU A O 1
ATOM 2419 N N . ALA A 1 287 ? 8.426 -6.570 11.918 1.00 85.50 287 ALA A N 1
ATOM 2420 C CA . ALA A 1 287 ? 7.426 -7.633 11.835 1.00 85.50 287 ALA A CA 1
ATOM 2421 C C . ALA A 1 287 ? 7.982 -9.008 12.257 1.00 85.50 287 ALA A C 1
ATOM 2423 O O . ALA A 1 287 ? 7.308 -9.751 12.967 1.00 85.50 287 ALA A O 1
ATOM 2424 N N . LEU A 1 288 ? 9.227 -9.343 11.893 1.00 76.81 288 LEU A N 1
ATOM 2425 C CA . LEU A 1 288 ? 9.893 -10.576 12.339 1.00 76.81 288 LEU A CA 1
ATOM 2426 C C . LEU A 1 288 ? 10.229 -10.579 13.837 1.00 76.81 288 LEU A C 1
ATOM 2428 O O . LEU A 1 288 ? 10.175 -11.623 14.489 1.00 76.81 288 LEU A O 1
ATOM 2432 N N . ILE A 1 289 ? 10.619 -9.432 14.394 1.00 83.00 289 ILE A N 1
ATOM 2433 C CA . ILE A 1 289 ? 10.884 -9.304 15.833 1.00 83.00 289 ILE A CA 1
ATOM 2434 C C . ILE A 1 289 ? 9.572 -9.441 16.613 1.00 83.00 289 ILE A C 1
ATOM 2436 O O . ILE A 1 289 ? 9.521 -10.193 17.590 1.00 83.00 289 ILE A O 1
ATOM 2440 N N . CYS A 1 290 ? 8.517 -8.766 16.149 1.00 85.94 290 CYS A N 1
ATOM 2441 C CA . CYS A 1 290 ? 7.171 -8.851 16.701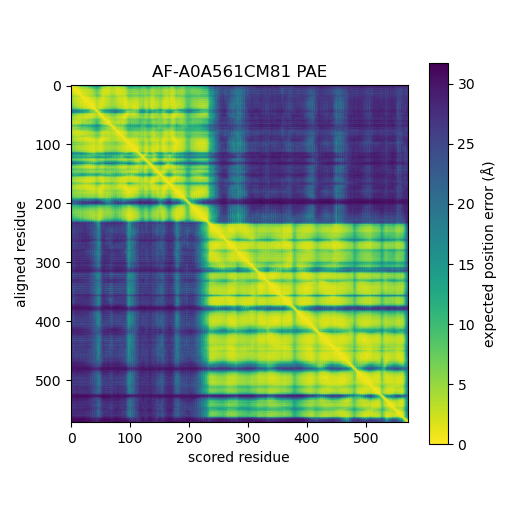 1.00 85.94 290 CYS A CA 1
ATOM 2442 C C . CYS A 1 290 ? 6.651 -10.291 16.661 1.00 85.94 290 CYS A C 1
ATOM 2444 O O . CYS A 1 290 ? 6.288 -10.837 17.702 1.00 85.94 290 CYS A O 1
ATOM 2446 N N . SER A 1 291 ? 6.719 -10.956 15.504 1.00 79.94 291 SER A N 1
ATOM 2447 C CA . SER A 1 291 ? 6.251 -12.337 15.356 1.00 79.94 291 SER A CA 1
ATOM 2448 C C . SER A 1 291 ? 7.019 -13.311 16.242 1.00 79.94 291 SER A C 1
ATOM 2450 O O . SER A 1 291 ? 6.407 -14.155 16.889 1.00 79.94 291 SER A O 1
ATOM 2452 N N . LYS A 1 292 ? 8.343 -13.157 16.369 1.00 75.81 292 LYS A N 1
ATOM 2453 C CA . LYS A 1 292 ? 9.147 -13.962 17.298 1.00 75.81 292 LYS A CA 1
ATOM 2454 C C . LYS A 1 292 ? 8.679 -13.801 18.747 1.00 75.81 292 LYS A C 1
ATOM 2456 O O . LYS A 1 292 ? 8.593 -14.803 19.457 1.00 75.81 292 LYS A O 1
ATOM 2461 N N . LYS A 1 293 ? 8.418 -12.567 19.196 1.00 83.75 293 LYS A N 1
ATOM 2462 C CA . LYS A 1 293 ? 7.923 -12.295 20.556 1.00 83.75 293 LYS A CA 1
ATOM 2463 C C . LYS A 1 293 ? 6.539 -12.917 20.744 1.00 83.75 293 LYS A C 1
ATOM 2465 O O . LYS A 1 293 ? 6.353 -13.691 21.674 1.00 83.75 293 LYS A O 1
ATOM 2470 N N . LEU A 1 294 ? 5.625 -12.653 19.813 1.00 84.12 294 LEU A N 1
ATOM 2471 C CA . LEU A 1 294 ? 4.251 -13.139 19.856 1.00 84.12 294 LEU A CA 1
ATOM 2472 C C . LEU A 1 294 ? 4.177 -14.674 19.831 1.00 84.12 294 LEU A C 1
ATOM 2474 O O . LEU A 1 294 ? 3.468 -15.254 20.642 1.00 84.12 294 LEU A O 1
ATOM 2478 N N . PHE A 1 295 ? 4.944 -15.354 18.974 1.00 79.31 295 PHE A N 1
ATOM 2479 C CA . PHE A 1 295 ? 4.969 -16.824 18.923 1.00 79.31 295 PHE A CA 1
ATOM 2480 C C . PHE A 1 295 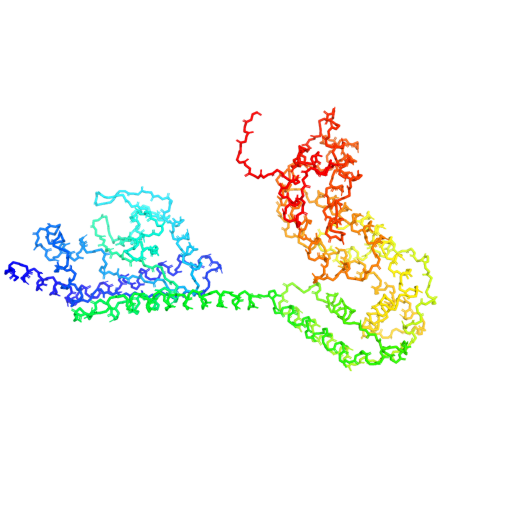? 5.472 -17.438 20.217 1.00 79.31 295 PHE A C 1
ATOM 2482 O O . PHE A 1 295 ? 4.937 -18.455 20.647 1.00 79.31 295 PHE A O 1
ATOM 2489 N N . LYS A 1 296 ? 6.476 -16.821 20.847 1.00 77.88 296 LYS A N 1
ATOM 2490 C CA . LYS A 1 296 ? 6.939 -17.265 22.158 1.00 77.88 296 LYS A CA 1
ATOM 2491 C C . LYS A 1 296 ? 5.821 -17.122 23.195 1.00 77.88 296 LYS A C 1
ATOM 2493 O O . LYS A 1 296 ? 5.506 -18.096 23.861 1.00 77.88 296 LYS A O 1
ATOM 2498 N N . THR A 1 297 ? 5.185 -15.952 23.265 1.00 83.81 297 THR A N 1
ATOM 2499 C CA . THR A 1 297 ? 4.074 -15.701 24.194 1.00 83.81 297 THR A CA 1
ATOM 2500 C C . THR A 1 297 ? 2.919 -16.680 23.997 1.00 83.81 297 THR A C 1
ATOM 2502 O O . THR A 1 297 ? 2.391 -17.184 24.975 1.00 83.81 297 THR A O 1
ATOM 2505 N N . ILE A 1 298 ? 2.543 -16.976 22.749 1.00 80.69 298 ILE A N 1
ATOM 2506 C CA . ILE A 1 298 ? 1.461 -17.920 22.432 1.00 80.69 298 ILE A CA 1
ATOM 2507 C C . ILE A 1 298 ? 1.842 -19.354 22.810 1.00 80.69 298 ILE A C 1
ATOM 2509 O O . ILE A 1 298 ? 0.998 -20.091 23.301 1.00 80.69 298 ILE A O 1
ATOM 2513 N N . ALA A 1 299 ? 3.088 -19.765 22.560 1.00 73.19 299 ALA A N 1
ATOM 2514 C CA . ALA A 1 299 ? 3.545 -21.119 22.870 1.00 73.19 299 ALA A CA 1
ATOM 2515 C C . ALA A 1 299 ? 3.616 -21.389 24.381 1.00 73.19 299 ALA A C 1
ATOM 2517 O O . ALA A 1 299 ? 3.380 -22.517 24.802 1.00 73.19 299 ALA A O 1
ATOM 2518 N N . ASP A 1 300 ? 3.930 -20.357 25.166 1.00 79.62 300 ASP A N 1
ATOM 2519 C CA . ASP A 1 300 ? 4.012 -20.415 26.627 1.00 79.62 300 ASP A CA 1
ATOM 2520 C C . ASP A 1 300 ? 2.662 -20.073 27.305 1.00 79.62 300 ASP A C 1
ATOM 2522 O O . ASP A 1 300 ? 2.593 -19.975 28.530 1.00 79.62 300 ASP A O 1
ATOM 2526 N N . LEU A 1 301 ? 1.591 -19.841 26.531 1.00 82.06 301 LEU A N 1
ATOM 2527 C CA . LEU A 1 301 ? 0.310 -19.376 27.058 1.00 82.06 301 LEU A CA 1
ATOM 2528 C C . LEU A 1 301 ? -0.465 -20.514 27.730 1.00 82.06 301 LEU A C 1
ATOM 2530 O O . LEU A 1 301 ? -0.827 -21.492 27.084 1.00 82.06 301 LEU A O 1
ATOM 2534 N N . GLU A 1 302 ? -0.805 -20.329 29.003 1.00 81.12 302 GLU A N 1
ATOM 2535 C CA . GLU A 1 302 ? -1.804 -21.138 29.705 1.00 81.12 302 GLU A CA 1
ATOM 2536 C C . GLU A 1 302 ? -3.112 -20.343 29.790 1.00 81.12 302 GLU A C 1
ATOM 2538 O O . GLU A 1 302 ? -3.121 -19.215 30.298 1.00 81.12 302 GLU A O 1
ATOM 2543 N N . ILE A 1 303 ? -4.217 -20.896 29.278 1.00 83.44 303 ILE A N 1
ATOM 2544 C CA . ILE A 1 303 ? -5.506 -20.204 29.341 1.00 83.44 303 ILE A CA 1
ATOM 2545 C C . ILE A 1 303 ? -6.107 -20.357 30.733 1.00 83.44 303 ILE A C 1
ATOM 2547 O O . ILE A 1 303 ? -6.441 -21.450 31.188 1.00 83.44 303 ILE A O 1
ATOM 2551 N N . ASP A 1 304 ? -6.290 -19.216 31.385 1.00 83.19 304 ASP A N 1
ATOM 2552 C CA . ASP A 1 304 ? -6.967 -19.099 32.666 1.00 83.19 304 ASP A CA 1
ATOM 2553 C C . ASP A 1 304 ? -8.412 -18.610 32.440 1.00 83.19 304 ASP A C 1
ATOM 2555 O O . ASP A 1 304 ? -8.605 -17.464 32.013 1.00 83.19 304 ASP A O 1
ATOM 2559 N N . PRO A 1 305 ? -9.437 -19.447 32.711 1.00 83.44 305 PRO A N 1
ATOM 2560 C CA . PRO A 1 305 ? -10.843 -19.083 32.531 1.00 83.44 305 PRO A CA 1
ATOM 2561 C C . PRO A 1 305 ? -11.270 -17.825 33.295 1.00 83.44 305 PRO A C 1
ATOM 2563 O O . PRO A 1 305 ? -12.233 -17.173 32.891 1.00 83.44 305 PRO A O 1
ATOM 2566 N N . ASP A 1 306 ? -10.552 -17.435 34.353 1.00 82.69 306 ASP A N 1
ATOM 2567 C CA . ASP A 1 306 ? -10.867 -16.225 35.121 1.00 82.69 306 ASP A CA 1
ATOM 2568 C C . ASP A 1 306 ? -10.767 -14.948 34.262 1.00 82.69 306 ASP A C 1
ATOM 2570 O O . ASP A 1 306 ? -11.473 -13.973 34.521 1.00 82.69 306 ASP A O 1
ATOM 2574 N N . TYR A 1 307 ? -9.965 -14.958 33.188 1.00 83.56 307 TYR A N 1
ATOM 2575 C CA . TYR A 1 307 ? -9.860 -13.835 32.245 1.00 83.56 307 TYR A CA 1
ATOM 2576 C C . TYR A 1 307 ? -11.104 -13.653 31.364 1.00 83.56 307 TYR A C 1
ATOM 2578 O O . TYR A 1 307 ? -11.253 -12.600 30.743 1.00 83.56 307 TYR A O 1
ATOM 2586 N N . PHE A 1 308 ? -11.997 -14.642 31.309 1.00 85.81 308 PHE A N 1
ATOM 2587 C CA . PHE A 1 308 ? -13.273 -14.570 30.586 1.00 85.81 308 PHE A CA 1
ATOM 2588 C C . PHE A 1 308 ? -14.414 -14.088 31.489 1.00 85.81 308 PHE A C 1
ATOM 2590 O O . PHE A 1 308 ? -15.484 -13.727 31.019 1.00 85.81 308 PHE A O 1
ATOM 2597 N N . ASN A 1 309 ? -14.192 -13.958 32.800 1.00 80.19 309 ASN A N 1
ATOM 2598 C CA . ASN A 1 309 ? -15.196 -13.405 33.705 1.00 80.19 309 ASN A CA 1
ATOM 2599 C C . ASN A 1 309 ? -15.175 -11.862 33.720 1.00 80.19 309 ASN A C 1
ATOM 2601 O O . ASN A 1 309 ? -14.898 -11.223 34.739 1.00 80.19 309 ASN A O 1
ATOM 2605 N N . LEU A 1 310 ? -15.472 -11.243 32.573 1.00 74.81 310 LEU A N 1
ATOM 2606 C CA . LEU A 1 310 ? -15.393 -9.785 32.403 1.00 74.81 310 LEU A CA 1
ATOM 2607 C C . LEU A 1 310 ? -16.494 -9.009 33.152 1.00 74.81 310 LEU A C 1
ATOM 2609 O O . LEU A 1 310 ? -16.363 -7.800 33.375 1.00 74.81 310 LEU A O 1
ATOM 2613 N N . ALA A 1 311 ? -17.556 -9.689 33.593 1.00 67.81 311 ALA A N 1
ATOM 2614 C CA . ALA A 1 311 ? -18.674 -9.093 34.329 1.00 67.81 311 ALA A CA 1
ATOM 2615 C C . ALA A 1 311 ? -18.262 -8.453 35.671 1.00 67.81 311 ALA A C 1
ATOM 2617 O O . ALA A 1 311 ? -18.986 -7.615 36.205 1.00 67.81 311 ALA A O 1
ATOM 2618 N N . VAL A 1 312 ? -17.096 -8.823 36.213 1.00 65.44 312 VAL A N 1
ATOM 2619 C CA . VAL A 1 312 ? -16.570 -8.313 37.492 1.00 65.44 312 VAL A CA 1
ATOM 2620 C C . VAL A 1 312 ? -16.016 -6.884 37.368 1.00 65.44 312 VAL A C 1
ATOM 2622 O O . VAL A 1 312 ? -15.866 -6.180 38.370 1.00 65.44 312 VAL A O 1
ATOM 2625 N N . PHE A 1 313 ? -15.724 -6.412 36.154 1.00 69.62 313 PHE A N 1
ATOM 2626 C CA . PHE A 1 313 ? -15.185 -5.068 35.950 1.00 69.62 313 PHE A CA 1
ATOM 2627 C C . PHE A 1 313 ? -16.291 -4.004 35.967 1.00 69.62 313 PHE A C 1
ATOM 2629 O O . PHE A 1 313 ? -17.380 -4.199 35.434 1.00 69.62 313 PHE A O 1
ATOM 2636 N N . ASP A 1 314 ? -15.997 -2.825 36.514 1.00 65.94 314 ASP A N 1
ATOM 2637 C CA . ASP A 1 314 ? -16.924 -1.684 36.550 1.00 65.94 314 ASP A CA 1
ATOM 2638 C C . ASP A 1 314 ? -17.104 -1.089 35.139 1.00 65.94 314 ASP A C 1
ATOM 2640 O O . ASP A 1 314 ? -16.125 -0.940 34.411 1.00 65.94 314 ASP A O 1
ATOM 2644 N N . THR A 1 315 ? -18.336 -0.836 34.687 1.00 60.75 315 THR A N 1
ATOM 2645 C CA . THR A 1 315 ? -18.638 -0.194 33.386 1.00 60.75 315 THR A CA 1
ATOM 2646 C C . THR A 1 315 ? -18.451 1.321 33.407 1.00 60.75 315 THR A C 1
ATOM 2648 O O . THR A 1 315 ? -18.387 1.930 32.347 1.00 60.75 315 THR A O 1
ATOM 2651 N N . THR A 1 316 ? -18.313 1.931 34.584 1.00 65.00 316 THR A N 1
ATOM 2652 C CA . THR A 1 316 ? -18.178 3.386 34.764 1.00 65.00 316 THR A CA 1
ATOM 2653 C C . THR A 1 316 ? -16.723 3.859 34.864 1.00 65.00 316 THR A C 1
ATOM 2655 O O . THR A 1 316 ? -16.439 4.919 35.418 1.00 65.00 316 THR A O 1
ATOM 2658 N N . LEU A 1 317 ? -15.779 3.075 34.327 1.00 74.62 317 LEU A N 1
ATOM 2659 C CA . LEU A 1 317 ? -14.361 3.435 34.280 1.00 74.62 317 LEU A CA 1
ATOM 2660 C C . LEU A 1 317 ? -14.161 4.686 33.410 1.00 74.62 317 LEU A C 1
ATOM 2662 O O . LEU A 1 317 ? -14.243 4.628 32.186 1.00 74.62 317 LEU A O 1
ATOM 2666 N N . GLU A 1 318 ? -13.879 5.813 34.060 1.00 85.88 318 GLU A N 1
ATOM 2667 C CA . GLU A 1 318 ? -13.428 7.036 33.401 1.00 85.88 318 GLU A CA 1
ATOM 2668 C C . GLU A 1 318 ? -11.934 6.903 33.081 1.00 85.88 318 GLU A C 1
ATOM 2670 O O . GLU A 1 318 ? -11.088 6.920 33.976 1.00 85.88 318 GLU A O 1
ATOM 2675 N N . LEU A 1 319 ? -11.616 6.723 31.799 1.00 90.50 319 LEU A N 1
ATOM 2676 C CA . LEU A 1 319 ? -10.271 6.457 31.285 1.00 90.50 319 LEU A CA 1
ATOM 2677 C C . LEU A 1 319 ? -9.665 7.657 30.546 1.00 90.50 319 LEU A C 1
ATOM 2679 O O . LEU A 1 319 ? -8.565 7.528 30.013 1.00 90.50 319 LEU A O 1
ATOM 2683 N N . LYS A 1 320 ? -10.320 8.827 30.513 1.00 92.62 320 LYS A N 1
ATOM 2684 C CA . LYS A 1 320 ? -9.797 10.023 29.824 1.00 92.62 320 LYS A CA 1
ATOM 2685 C C . LYS A 1 320 ? -8.365 10.362 30.254 1.00 92.62 320 LYS A C 1
ATOM 2687 O O . LYS A 1 320 ? -7.498 10.545 29.405 1.00 92.62 320 LYS A O 1
ATOM 2692 N N . ASP A 1 321 ? -8.092 10.390 31.558 1.00 93.00 321 ASP A N 1
ATOM 2693 C CA . ASP A 1 321 ? -6.751 10.697 32.076 1.00 93.00 321 ASP A CA 1
ATOM 2694 C C . ASP A 1 321 ? -5.725 9.611 31.726 1.00 93.00 321 ASP A C 1
ATOM 2696 O O . ASP A 1 321 ? -4.547 9.904 31.514 1.00 93.00 321 ASP A O 1
ATOM 2700 N N . ASN A 1 322 ? -6.162 8.351 31.643 1.00 93.75 322 ASN A N 1
ATOM 2701 C CA . ASN A 1 322 ? -5.326 7.256 31.169 1.00 93.75 322 ASN A CA 1
ATOM 2702 C C . ASN A 1 322 ? -4.997 7.418 29.682 1.00 93.75 322 ASN A C 1
ATOM 2704 O O . ASN A 1 322 ? -3.843 7.228 29.311 1.00 93.75 322 ASN A O 1
ATOM 2708 N N . PHE A 1 323 ? -5.969 7.804 28.851 1.00 95.31 323 PHE A N 1
ATOM 2709 C CA . PHE A 1 323 ? -5.745 8.076 27.433 1.00 95.31 323 PHE A CA 1
ATOM 2710 C C . PHE A 1 323 ? -4.833 9.276 27.208 1.00 95.31 323 PHE A C 1
ATOM 2712 O O . PHE A 1 323 ? -3.950 9.176 26.368 1.00 95.31 323 PHE A O 1
ATOM 2719 N N . ASN A 1 324 ? -4.980 10.361 27.974 1.00 93.38 324 ASN A N 1
ATOM 2720 C CA . ASN A 1 324 ? -4.073 11.510 27.891 1.00 93.38 324 ASN A CA 1
ATOM 2721 C C . ASN A 1 324 ? -2.613 11.082 28.100 1.00 93.38 324 ASN A C 1
ATOM 2723 O O . ASN A 1 324 ? -1.769 11.336 27.248 1.00 93.38 324 ASN A O 1
ATOM 2727 N N . LYS A 1 325 ? -2.336 10.342 29.181 1.00 93.38 325 LYS A N 1
ATOM 2728 C CA . LYS A 1 325 ? -0.989 9.809 29.447 1.00 93.38 325 LYS A CA 1
ATOM 2729 C C . LYS A 1 325 ? -0.524 8.850 28.356 1.00 93.38 325 LYS A C 1
ATOM 2731 O O . LYS A 1 325 ? 0.617 8.909 27.922 1.00 93.38 325 LYS A O 1
ATOM 2736 N N . TYR A 1 326 ? -1.413 7.970 27.902 1.00 91.62 326 TYR A N 1
ATOM 2737 C CA . TYR A 1 326 ? -1.086 6.997 26.866 1.00 91.62 326 TYR A CA 1
ATOM 2738 C C . TYR A 1 326 ? -0.743 7.676 25.532 1.00 91.62 326 TYR A C 1
ATOM 2740 O O . TYR A 1 326 ? 0.197 7.261 24.864 1.00 91.62 326 TYR A O 1
ATOM 2748 N N . ILE A 1 327 ? -1.469 8.734 25.157 1.00 92.25 327 ILE A N 1
ATOM 2749 C CA . ILE A 1 327 ? -1.176 9.563 23.981 1.00 92.25 327 ILE A CA 1
ATOM 2750 C C . ILE A 1 327 ? 0.190 10.235 24.140 1.00 92.25 327 ILE A C 1
ATOM 2752 O O . ILE A 1 327 ? 1.010 10.112 23.239 1.00 92.25 327 ILE A O 1
ATOM 2756 N N . GLU A 1 328 ? 0.469 10.867 25.285 1.00 89.38 328 GLU A N 1
ATOM 2757 C CA . GLU A 1 328 ? 1.770 11.503 25.559 1.00 89.38 328 GLU A CA 1
ATOM 2758 C C . GLU A 1 328 ? 2.953 10.523 25.450 1.00 89.38 328 GLU A C 1
ATOM 2760 O O . GLU A 1 328 ? 4.041 10.908 25.024 1.00 89.38 328 GLU A O 1
ATOM 2765 N N . GLU A 1 329 ? 2.754 9.258 25.830 1.00 88.69 329 GLU A N 1
ATOM 2766 C CA . GLU A 1 329 ? 3.788 8.219 25.785 1.00 88.69 329 GLU A CA 1
ATOM 2767 C C . GLU A 1 329 ? 3.957 7.572 24.398 1.00 88.69 329 GLU A C 1
ATOM 2769 O O . GLU A 1 329 ? 5.062 7.140 24.060 1.00 88.69 329 GLU A O 1
ATOM 2774 N N . MET A 1 330 ? 2.877 7.450 23.618 1.00 84.12 330 MET A N 1
ATOM 2775 C CA . MET A 1 330 ? 2.821 6.568 22.438 1.00 84.12 330 MET A CA 1
ATOM 2776 C C . MET A 1 330 ? 2.617 7.296 21.107 1.00 84.12 330 MET A C 1
ATOM 2778 O O . MET A 1 330 ? 2.871 6.702 20.053 1.00 84.12 330 MET A O 1
ATOM 2782 N N . ASP A 1 331 ? 2.110 8.530 21.118 1.00 81.31 331 ASP A N 1
ATOM 2783 C CA . ASP A 1 331 ? 1.909 9.320 19.906 1.00 81.31 331 ASP A CA 1
ATOM 2784 C C . ASP A 1 331 ? 3.148 10.160 19.583 1.00 81.31 331 ASP A C 1
ATOM 2786 O O . ASP A 1 331 ? 3.346 11.257 20.095 1.00 81.31 331 ASP A O 1
ATOM 2790 N N . ASP A 1 332 ? 3.977 9.637 18.686 1.00 75.06 332 ASP A N 1
ATOM 2791 C CA . ASP A 1 332 ? 5.154 10.316 18.149 1.00 75.06 332 ASP A CA 1
ATOM 2792 C C . ASP A 1 332 ? 4.815 11.391 17.106 1.00 75.06 332 ASP A C 1
ATOM 2794 O O . ASP A 1 332 ? 5.695 12.144 16.689 1.00 75.06 332 ASP A O 1
ATOM 2798 N N . THR A 1 333 ? 3.554 11.460 16.675 1.00 74.38 333 THR A N 1
ATOM 2799 C CA . THR A 1 333 ? 3.097 12.382 15.630 1.00 74.38 333 THR A CA 1
ATOM 2800 C C . THR A 1 333 ? 2.438 13.635 16.191 1.00 74.38 333 THR A C 1
ATOM 2802 O O . THR A 1 333 ? 2.361 14.637 15.496 1.00 74.38 333 THR A O 1
ATOM 2805 N N . TYR A 1 334 ? 2.010 13.622 17.456 1.00 82.25 334 TYR A N 1
ATOM 2806 C CA . TYR A 1 334 ? 1.252 14.710 18.083 1.00 82.25 334 TYR A CA 1
ATOM 2807 C C . TYR A 1 334 ? -0.074 15.042 17.365 1.00 82.25 334 TYR A C 1
ATOM 2809 O O . TYR A 1 334 ? -0.599 16.147 17.522 1.00 82.25 334 TYR A O 1
ATOM 2817 N N . ILE A 1 335 ? -0.638 14.103 16.588 1.00 86.19 335 ILE A N 1
ATOM 2818 C CA . ILE A 1 335 ? -1.956 14.273 15.947 1.00 86.19 335 ILE A CA 1
ATOM 2819 C C . ILE A 1 335 ? -3.106 14.120 16.941 1.00 86.19 335 ILE A C 1
ATOM 2821 O O . ILE A 1 335 ? -4.212 14.599 16.673 1.00 86.19 335 ILE A O 1
ATOM 2825 N N . PHE A 1 336 ? -2.877 13.427 18.059 1.00 90.44 336 PHE A N 1
ATOM 2826 C CA . PHE A 1 336 ? -3.868 13.218 19.106 1.00 90.44 336 PHE A CA 1
ATOM 2827 C C . PHE A 1 336 ? -3.686 14.205 20.258 1.00 90.44 336 PHE A C 1
ATOM 2829 O O . PHE A 1 336 ? -2.575 14.531 20.669 1.00 90.44 336 PHE A O 1
ATOM 2836 N N . ASN A 1 337 ? -4.806 14.678 20.804 1.00 90.38 337 ASN A N 1
ATOM 2837 C CA . ASN A 1 337 ? -4.838 15.663 21.881 1.00 90.38 337 ASN A CA 1
ATOM 2838 C C . ASN A 1 337 ? -5.913 15.332 22.933 1.00 90.38 337 ASN A C 1
ATOM 2840 O O . ASN A 1 337 ? -6.513 14.256 22.927 1.00 90.38 337 ASN A O 1
ATOM 2844 N N . GLU A 1 338 ? -6.176 16.275 23.842 1.00 91.69 338 GLU A N 1
ATOM 2845 C CA . GLU A 1 338 ? -7.168 16.097 24.908 1.00 91.69 338 GLU A CA 1
ATOM 2846 C C . GLU A 1 338 ? -8.595 15.859 24.371 1.00 91.69 338 GLU A C 1
ATOM 2848 O O . GLU A 1 338 ? -9.344 15.078 24.957 1.00 91.69 338 GLU A O 1
ATOM 2853 N N . GLU A 1 339 ? -8.983 16.485 23.250 1.00 91.19 339 GLU A N 1
ATOM 2854 C CA . GLU A 1 339 ? -10.282 16.229 22.603 1.00 91.19 339 GLU A CA 1
ATOM 2855 C C . GLU A 1 339 ? -10.325 14.792 22.065 1.00 91.19 339 GLU A C 1
ATOM 2857 O O . GLU A 1 339 ? -11.301 14.082 22.308 1.00 91.19 339 GLU A O 1
ATOM 2862 N N . THR A 1 340 ? -9.234 14.308 21.458 1.00 93.44 340 THR A N 1
ATOM 2863 C CA . THR A 1 340 ? -9.122 12.897 21.062 1.00 93.44 340 THR A CA 1
ATOM 2864 C C . THR A 1 340 ? -9.287 11.962 22.263 1.00 93.44 340 THR A C 1
ATOM 2866 O O . THR A 1 340 ? -10.017 10.977 22.174 1.00 93.44 340 THR A O 1
ATOM 2869 N N . ALA A 1 341 ? -8.657 12.262 23.404 1.00 94.94 341 ALA A N 1
ATOM 2870 C CA . ALA A 1 341 ? -8.750 11.432 24.608 1.00 94.94 341 ALA A CA 1
ATOM 2871 C C . ALA A 1 341 ? -10.190 11.310 25.138 1.00 94.94 341 ALA A C 1
ATOM 2873 O O . ALA A 1 341 ? -10.582 10.245 25.620 1.00 94.94 341 ALA A O 1
ATOM 2874 N N . VAL A 1 342 ? -11.003 12.368 25.012 1.00 94.50 342 VAL A N 1
ATOM 2875 C CA . VAL A 1 342 ? -12.439 12.334 25.350 1.00 94.50 342 VAL A CA 1
ATOM 2876 C C . VAL A 1 342 ? -13.195 11.378 24.424 1.00 94.50 342 VAL A C 1
ATOM 2878 O O . VAL A 1 342 ? -13.989 10.551 24.892 1.00 94.50 342 VAL A O 1
ATOM 2881 N N . THR A 1 343 ? -12.938 11.447 23.118 1.00 94.06 343 THR A N 1
ATOM 2882 C CA . THR A 1 343 ? -13.596 10.565 22.145 1.00 94.06 343 THR A CA 1
ATOM 2883 C C . THR A 1 343 ? -13.142 9.108 22.313 1.00 94.06 343 THR A C 1
ATOM 2885 O O . THR A 1 343 ? -13.980 8.206 22.295 1.00 94.06 343 THR A O 1
ATOM 2888 N N . 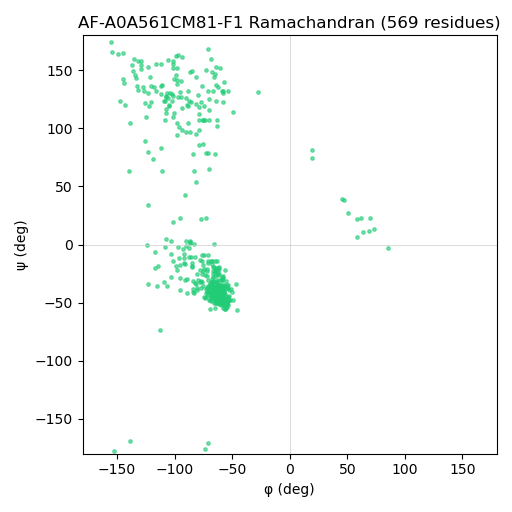LEU A 1 344 ? -11.857 8.861 22.600 1.00 95.12 344 LEU A N 1
ATOM 2889 C CA . LEU A 1 344 ? -11.336 7.529 22.937 1.00 95.12 344 LEU A CA 1
ATOM 2890 C C . LEU A 1 344 ? -11.956 6.969 24.221 1.00 95.12 344 LEU A C 1
ATOM 2892 O O . LEU A 1 344 ? -12.293 5.790 24.257 1.00 95.12 344 LEU A O 1
ATOM 2896 N N . ASN A 1 345 ? -12.166 7.791 25.253 1.00 94.56 345 ASN A N 1
ATOM 2897 C CA . ASN A 1 345 ? -12.864 7.363 26.469 1.00 94.56 345 ASN A CA 1
ATOM 2898 C C . ASN A 1 345 ? -14.293 6.888 26.161 1.00 94.56 345 ASN A C 1
ATOM 2900 O O . ASN A 1 345 ? -14.710 5.830 26.628 1.00 94.56 345 ASN A O 1
ATOM 2904 N N . THR A 1 346 ? -15.010 7.623 25.309 1.00 93.81 346 THR A N 1
ATOM 2905 C CA . THR A 1 346 ? -16.365 7.247 24.867 1.00 93.81 346 THR A CA 1
ATOM 2906 C C . THR A 1 346 ? -16.356 5.916 24.109 1.00 93.81 346 THR A C 1
ATOM 2908 O O . THR A 1 346 ? -17.177 5.034 24.372 1.00 93.81 346 THR A O 1
ATOM 2911 N N . LEU A 1 347 ? -15.398 5.740 23.197 1.00 93.69 347 LEU A N 1
ATOM 2912 C CA . LEU A 1 347 ? -15.232 4.502 22.439 1.00 93.69 347 LEU A CA 1
ATOM 2913 C C . LEU A 1 347 ? -14.880 3.317 23.352 1.00 93.69 347 LEU A C 1
ATOM 2915 O O . LEU A 1 347 ? -15.452 2.236 23.215 1.00 93.69 347 LEU A O 1
ATOM 2919 N N . ALA A 1 348 ? -13.980 3.525 24.314 1.00 93.31 348 ALA A N 1
ATOM 2920 C CA . ALA A 1 348 ? -13.574 2.516 25.285 1.00 93.31 348 ALA A CA 1
ATOM 2921 C C . ALA A 1 348 ? -14.742 2.061 26.165 1.00 93.31 348 ALA A C 1
ATOM 2923 O O . ALA A 1 348 ? -14.883 0.865 26.413 1.00 93.31 348 ALA A O 1
ATOM 2924 N N . GLN A 1 349 ? -15.603 2.988 26.597 1.00 91.06 349 GLN A N 1
ATOM 2925 C CA . GLN A 1 349 ? -16.822 2.661 27.339 1.00 91.06 349 GLN A CA 1
ATOM 2926 C C . GLN A 1 349 ? -17.758 1.774 26.508 1.00 91.06 349 GLN A C 1
ATOM 2928 O O . GLN A 1 349 ? -18.233 0.760 27.014 1.00 91.06 349 GLN A O 1
ATOM 2933 N N . MET A 1 350 ? -17.946 2.071 25.218 1.00 89.88 350 MET A N 1
ATOM 2934 C CA . MET A 1 350 ? -18.744 1.218 24.327 1.00 89.88 350 MET A CA 1
ATOM 2935 C C . MET A 1 350 ? -18.122 -0.174 24.140 1.00 89.88 350 MET A C 1
ATOM 2937 O O . MET A 1 350 ? -18.819 -1.179 24.254 1.00 89.88 350 MET A O 1
ATOM 2941 N N . ILE A 1 351 ? -16.812 -0.262 23.883 1.00 91.69 351 ILE A N 1
ATOM 2942 C CA . ILE A 1 351 ? -16.108 -1.551 23.753 1.00 91.69 351 ILE A CA 1
ATOM 2943 C C . ILE A 1 351 ? -16.243 -2.364 25.047 1.00 91.69 351 ILE A C 1
ATOM 2945 O O . ILE A 1 351 ? -16.480 -3.572 25.005 1.00 91.69 351 ILE A O 1
ATOM 2949 N N . LEU A 1 352 ? -16.143 -1.706 26.201 1.00 89.69 352 LEU A N 1
ATOM 2950 C CA . LEU A 1 352 ? -16.309 -2.325 27.510 1.00 89.69 352 LEU A CA 1
ATOM 2951 C C . LEU A 1 352 ? -17.733 -2.853 27.728 1.00 89.69 352 LEU A C 1
ATOM 2953 O O . LEU A 1 352 ? -17.897 -3.954 28.252 1.00 89.69 352 LEU A O 1
ATOM 2957 N N . GLU A 1 353 ? -18.752 -2.090 27.333 1.00 88.75 353 GLU A N 1
ATOM 2958 C CA . GLU A 1 353 ? -20.151 -2.525 27.372 1.00 88.75 353 GLU A CA 1
ATOM 2959 C C . GLU A 1 353 ? -20.391 -3.737 26.466 1.00 88.75 353 GLU A C 1
ATOM 2961 O O . GLU A 1 353 ? -21.012 -4.706 26.902 1.00 88.75 353 GLU A O 1
ATOM 2966 N N . LEU A 1 354 ? -19.863 -3.718 25.238 1.00 89.81 354 LEU A N 1
ATOM 2967 C CA . LEU A 1 354 ? -19.985 -4.828 24.288 1.00 89.81 354 LEU A CA 1
ATOM 2968 C C . LEU A 1 354 ? -19.303 -6.096 24.807 1.00 89.81 354 LEU A C 1
ATOM 2970 O O . LEU A 1 354 ? -19.899 -7.168 24.768 1.00 89.81 354 LEU A O 1
ATOM 2974 N N . SER A 1 355 ? -18.103 -5.958 25.370 1.00 87.50 355 SER A N 1
ATOM 2975 C CA . SER A 1 355 ? -17.307 -7.090 25.866 1.00 87.50 355 SER A CA 1
ATOM 2976 C C . SER A 1 355 ? -17.863 -7.723 27.141 1.00 87.50 355 SER A C 1
ATOM 2978 O O . SER A 1 355 ? -17.559 -8.871 27.436 1.00 87.50 355 SER A O 1
ATOM 2980 N N . LYS A 1 356 ? -18.662 -6.980 27.916 1.00 82.12 356 LYS A N 1
ATOM 2981 C CA . LYS A 1 356 ? -19.400 -7.507 29.079 1.00 82.12 356 LYS A CA 1
ATOM 2982 C C . LYS A 1 356 ? -20.806 -7.983 28.734 1.00 82.12 356 LYS A C 1
ATOM 2984 O O . LYS A 1 356 ? -21.457 -8.614 29.566 1.00 82.12 356 LYS A O 1
ATOM 2989 N N . GLY A 1 357 ? -21.313 -7.586 27.572 1.00 69.31 357 GLY A N 1
ATOM 2990 C CA . GLY A 1 357 ? -22.622 -7.984 27.088 1.00 69.31 357 GLY A CA 1
ATOM 2991 C C . GLY A 1 357 ? -22.649 -9.454 26.677 1.00 69.31 357 GLY A C 1
ATOM 2992 O O . GLY A 1 357 ? -21.698 -10.202 26.860 1.00 69.31 357 GLY A O 1
ATOM 2993 N N . ASN A 1 358 ? -23.745 -9.866 26.044 1.00 72.12 358 ASN A N 1
ATOM 2994 C CA . ASN A 1 358 ? -23.872 -11.217 25.486 1.00 72.12 358 ASN A CA 1
ATOM 2995 C C . ASN A 1 358 ? -23.104 -11.388 24.154 1.00 72.12 358 ASN A C 1
ATOM 2997 O O . ASN A 1 358 ? -23.470 -12.250 23.352 1.00 72.12 358 ASN A O 1
ATOM 3001 N N . ASP A 1 359 ? -22.105 -10.543 23.875 1.00 88.12 359 ASP A N 1
ATOM 3002 C CA . ASP A 1 359 ? -21.310 -10.610 22.651 1.00 88.12 359 ASP A CA 1
ATOM 3003 C C . ASP A 1 359 ? -19.989 -11.346 22.904 1.00 88.12 359 ASP A C 1
ATOM 3005 O O . ASP A 1 359 ? -18.975 -10.770 23.303 1.00 88.12 359 ASP A O 1
ATOM 3009 N N . ILE A 1 360 ? -20.026 -12.650 22.626 1.00 88.56 360 ILE A N 1
ATOM 3010 C CA . ILE A 1 360 ? -18.901 -13.573 22.809 1.00 88.56 360 ILE A CA 1
ATOM 3011 C C . ILE A 1 360 ? -17.673 -13.134 22.000 1.00 88.56 360 ILE A C 1
ATOM 3013 O O . ILE A 1 360 ? -16.544 -13.439 22.386 1.00 88.56 360 ILE A O 1
ATOM 3017 N N . PHE A 1 361 ? -17.856 -12.419 20.884 1.00 92.44 361 PHE A N 1
ATOM 3018 C CA . PHE A 1 361 ? -16.740 -12.010 20.041 1.00 92.44 361 PHE A CA 1
ATOM 3019 C C . PHE A 1 361 ? -15.918 -10.899 20.696 1.00 92.44 361 PHE A C 1
ATOM 3021 O O . PHE A 1 361 ? -14.689 -10.981 20.737 1.00 92.44 361 PHE A O 1
ATOM 3028 N N . TRP A 1 362 ? -16.586 -9.888 21.252 1.00 92.44 362 TRP A N 1
ATOM 3029 C CA . TRP A 1 362 ? -15.925 -8.813 21.993 1.00 92.44 362 TRP A CA 1
ATOM 3030 C C . TRP A 1 362 ? -15.298 -9.314 23.299 1.00 92.44 362 TRP A C 1
ATOM 3032 O O . TRP A 1 362 ? -14.148 -8.975 23.589 1.00 92.44 362 TRP A O 1
ATOM 3042 N N . GLU A 1 363 ? -16.008 -10.176 24.034 1.00 91.38 363 GLU A N 1
ATOM 3043 C CA . GLU A 1 363 ? -15.486 -10.855 25.227 1.00 91.38 363 GLU A CA 1
ATOM 3044 C C . GLU A 1 363 ? -14.198 -11.623 24.893 1.00 91.38 363 GLU A C 1
ATOM 3046 O O . GLU A 1 363 ? -13.138 -11.357 25.460 1.00 91.38 363 GLU A O 1
ATOM 3051 N N . SER A 1 364 ? -14.256 -12.502 23.887 1.00 92.00 364 SER A N 1
ATOM 3052 C CA . SER A 1 364 ? -13.114 -13.307 23.447 1.00 92.00 364 SER A CA 1
ATOM 3053 C C . SER A 1 364 ? -11.940 -12.451 22.974 1.00 92.00 364 SER A C 1
ATOM 3055 O O . SER A 1 364 ? -10.794 -12.754 23.312 1.00 92.00 364 SER A O 1
ATOM 3057 N N . LEU A 1 365 ? -12.190 -11.376 22.215 1.00 94.25 365 LEU A N 1
ATOM 3058 C CA . LEU A 1 365 ? -11.133 -10.465 21.770 1.00 94.25 365 LEU A CA 1
ATOM 3059 C C . LEU A 1 365 ? -10.359 -9.904 22.963 1.00 94.25 365 LEU A C 1
ATOM 3061 O O . LEU A 1 365 ? -9.131 -10.017 23.008 1.00 94.25 365 LEU A O 1
ATOM 3065 N N . LEU A 1 366 ? -11.065 -9.289 23.914 1.00 92.69 366 LEU A N 1
ATOM 3066 C CA . LEU A 1 366 ? -10.413 -8.629 25.037 1.00 92.69 366 LEU A CA 1
ATOM 3067 C C . LEU A 1 366 ? -9.780 -9.621 26.001 1.00 92.69 366 LEU A C 1
ATOM 3069 O O . LEU A 1 366 ? -8.673 -9.360 26.469 1.00 92.69 366 LEU A O 1
ATOM 3073 N N . SER A 1 367 ? -10.425 -10.749 26.285 1.00 91.44 367 SER A N 1
ATOM 3074 C CA . SER A 1 367 ? -9.883 -11.764 27.190 1.00 91.44 367 SER A CA 1
ATOM 3075 C C . SER A 1 367 ? -8.592 -12.367 26.641 1.00 91.44 367 SER A C 1
ATOM 3077 O O . SER A 1 367 ? -7.580 -12.385 27.346 1.00 91.44 367 SER A O 1
ATOM 3079 N N . ILE A 1 368 ? -8.569 -12.766 25.362 1.00 91.69 368 ILE A N 1
ATOM 3080 C CA . ILE A 1 368 ? -7.358 -13.316 24.731 1.00 91.69 368 ILE A CA 1
ATOM 3081 C C . ILE A 1 368 ? -6.265 -12.245 24.653 1.00 91.69 368 ILE A C 1
ATOM 3083 O O . ILE A 1 368 ? -5.113 -12.516 24.990 1.00 91.69 368 ILE A O 1
ATOM 3087 N N . TYR A 1 369 ? -6.598 -11.014 24.257 1.00 92.19 369 TYR A N 1
ATOM 3088 C CA . TYR A 1 369 ? -5.607 -9.938 24.189 1.00 92.19 369 TYR A CA 1
ATOM 3089 C C . TYR A 1 369 ? -5.029 -9.599 25.575 1.00 92.19 369 TYR A C 1
ATOM 3091 O O . TYR A 1 369 ? -3.818 -9.429 25.720 1.00 92.19 369 TYR A O 1
ATOM 3099 N N . THR A 1 370 ? -5.864 -9.591 26.617 1.00 90.50 370 THR A N 1
ATOM 3100 C CA . THR A 1 370 ? -5.443 -9.370 28.010 1.00 90.50 370 THR A CA 1
ATOM 3101 C C . THR A 1 370 ? -4.511 -10.479 28.501 1.00 90.50 370 THR A C 1
ATOM 3103 O O . THR A 1 370 ? -3.481 -10.189 29.116 1.00 90.50 370 THR A O 1
ATOM 3106 N N . LEU A 1 371 ? -4.831 -11.741 28.197 1.00 89.19 371 LEU A N 1
ATOM 3107 C CA . LEU A 1 371 ? -3.984 -12.898 28.497 1.00 89.19 371 LEU A CA 1
ATOM 3108 C C . LEU A 1 371 ? -2.607 -12.760 27.839 1.00 89.19 371 LEU A C 1
ATOM 3110 O O . LEU A 1 371 ? -1.590 -12.889 28.520 1.00 89.19 371 LEU A O 1
ATOM 3114 N N . LEU A 1 372 ? -2.559 -12.411 26.552 1.00 87.69 372 LEU A N 1
ATOM 3115 C CA . LEU A 1 372 ? -1.302 -12.222 25.821 1.00 87.69 372 LEU A CA 1
ATOM 3116 C C . LEU A 1 372 ? -0.445 -11.094 26.419 1.00 87.69 372 LEU A C 1
ATOM 3118 O O . LEU A 1 372 ? 0.771 -11.243 26.523 1.00 87.69 372 LEU A O 1
ATOM 3122 N N . LEU A 1 373 ? -1.059 -9.992 26.863 1.00 83.19 373 LEU A N 1
ATOM 3123 C CA . LEU A 1 373 ? -0.342 -8.892 27.518 1.00 83.19 373 LEU A CA 1
ATOM 3124 C C . LEU A 1 373 ? 0.159 -9.239 28.928 1.00 83.19 373 LEU A C 1
ATOM 3126 O O . LEU A 1 373 ? 1.187 -8.712 29.359 1.00 83.19 373 LEU A O 1
ATOM 3130 N N . SER A 1 374 ? -0.544 -10.109 29.657 1.00 78.81 374 SER A N 1
ATOM 3131 C CA . SER A 1 374 ? -0.181 -10.471 31.034 1.00 78.81 374 SER A CA 1
ATOM 3132 C C . SER A 1 374 ? 1.163 -11.198 31.147 1.00 78.81 374 SER A C 1
ATOM 3134 O O . SER A 1 374 ? 1.845 -11.061 32.161 1.00 78.81 374 SER A O 1
ATOM 3136 N N . GLN A 1 375 ? 1.578 -11.896 30.087 1.00 68.75 375 GLN A N 1
ATOM 3137 C CA . GLN A 1 375 ? 2.835 -12.647 30.028 1.00 68.75 375 GLN A CA 1
ATOM 3138 C C . GLN A 1 375 ? 4.071 -11.741 29.869 1.00 68.75 375 GLN A C 1
ATOM 3140 O O . GLN A 1 375 ? 5.206 -12.207 29.953 1.00 68.75 375 GLN A O 1
ATOM 3145 N N . GLU A 1 376 ? 3.880 -10.439 29.627 1.00 58.47 376 GLU A N 1
ATOM 3146 C CA . GLU A 1 376 ? 4.979 -9.506 29.356 1.00 58.47 376 GLU A CA 1
ATOM 3147 C C . GLU A 1 376 ? 5.538 -8.799 30.603 1.00 58.47 376 GLU A C 1
ATOM 3149 O O . GLU A 1 376 ? 6.588 -8.160 30.508 1.00 58.47 376 GLU A O 1
ATOM 3154 N N . LYS A 1 377 ? 4.868 -8.877 31.763 1.00 58.62 377 LYS A N 1
ATOM 3155 C CA . LYS A 1 377 ? 5.238 -8.110 32.969 1.00 58.62 377 LYS A CA 1
ATOM 3156 C C . LYS A 1 377 ? 5.765 -9.029 34.077 1.00 58.62 377 LYS A C 1
ATOM 3158 O O . LYS A 1 377 ? 5.113 -10.005 34.435 1.00 58.62 377 LYS A O 1
ATOM 3163 N N . GLU A 1 378 ? 6.929 -8.691 34.648 1.00 53.44 378 GLU A N 1
ATOM 3164 C CA . GLU A 1 378 ? 7.437 -9.330 35.872 1.00 53.44 378 GLU A CA 1
ATOM 3165 C C . GLU A 1 378 ? 6.375 -9.247 36.979 1.00 53.44 378 GLU A C 1
ATOM 3167 O O . GLU A 1 378 ? 5.776 -8.193 37.211 1.00 53.44 378 GLU A O 1
ATOM 3172 N N . GLN A 1 379 ? 6.119 -10.380 37.638 1.00 55.75 379 GLN A N 1
ATOM 3173 C CA . GLN A 1 379 ? 5.109 -10.498 38.686 1.00 55.75 379 GLN A CA 1
ATOM 3174 C C . GLN A 1 379 ? 5.477 -9.599 39.875 1.00 55.75 379 GLN A C 1
ATOM 3176 O O . GLN A 1 379 ? 6.325 -9.937 40.701 1.00 55.75 379 GLN A O 1
ATOM 3181 N N . ALA A 1 380 ? 4.817 -8.444 39.972 1.00 55.72 380 ALA A N 1
ATOM 3182 C CA . ALA A 1 380 ? 4.725 -7.704 41.222 1.00 55.72 380 ALA A CA 1
ATOM 3183 C C . ALA A 1 380 ? 3.947 -8.543 42.253 1.00 55.72 380 ALA A C 1
ATOM 3185 O O . ALA A 1 380 ? 3.101 -9.361 41.888 1.00 55.72 380 ALA A O 1
ATOM 3186 N N . ILE A 1 381 ? 4.217 -8.330 43.543 1.00 57.97 381 ILE A N 1
ATOM 3187 C CA . ILE A 1 381 ? 3.452 -8.932 44.644 1.00 57.97 381 ILE A CA 1
ATOM 3188 C C . ILE A 1 381 ? 2.088 -8.221 44.706 1.00 57.97 381 ILE A C 1
ATOM 3190 O O . ILE A 1 381 ? 1.886 -7.310 45.502 1.00 57.97 381 ILE A O 1
ATOM 3194 N N . GLU A 1 382 ? 1.179 -8.593 43.812 1.00 65.94 382 GLU A N 1
ATOM 3195 C CA . GLU A 1 382 ? -0.206 -8.118 43.740 1.00 65.94 382 GLU A CA 1
ATOM 3196 C C . GLU A 1 382 ? -1.160 -9.322 43.818 1.00 65.94 382 GLU A C 1
ATOM 3198 O O . GLU A 1 382 ? -0.809 -10.442 43.441 1.00 65.94 382 GLU A O 1
ATOM 3203 N N . GLU A 1 383 ? -2.376 -9.107 44.324 1.00 74.56 383 GLU A N 1
ATOM 3204 C CA . GLU A 1 383 ? -3.430 -10.127 44.301 1.00 74.56 383 GLU A CA 1
ATOM 3205 C C . GLU A 1 383 ? -3.862 -10.420 42.852 1.00 74.56 383 GLU A C 1
ATOM 3207 O O . GLU A 1 383 ? -3.925 -9.509 42.024 1.00 74.56 383 GLU A O 1
ATOM 3212 N N . LYS A 1 384 ? -4.199 -11.685 42.549 1.00 76.75 384 LYS A N 1
ATOM 3213 C CA . LYS A 1 384 ? -4.545 -12.156 41.192 1.00 76.75 384 LYS A CA 1
ATOM 3214 C C . LYS A 1 384 ? -5.586 -11.256 40.508 1.00 76.75 384 LYS A C 1
ATOM 3216 O O . LYS A 1 384 ? -5.363 -10.805 39.388 1.00 76.75 384 LYS A O 1
ATOM 3221 N N . ASP A 1 385 ? -6.663 -10.915 41.211 1.00 76.12 385 ASP A N 1
ATOM 3222 C CA . ASP A 1 385 ? -7.754 -10.089 40.677 1.00 76.12 385 ASP A CA 1
ATOM 3223 C C . ASP A 1 385 ? -7.303 -8.666 40.311 1.00 76.12 385 ASP A C 1
ATOM 3225 O O . ASP A 1 385 ? -7.772 -8.082 39.330 1.00 76.12 385 ASP A O 1
ATOM 3229 N N . GLN A 1 386 ? -6.353 -8.101 41.065 1.00 78.81 386 GLN A N 1
ATOM 3230 C CA . GLN A 1 386 ? -5.800 -6.772 40.791 1.00 78.81 386 GLN A CA 1
ATOM 3231 C C . GLN A 1 386 ? -4.930 -6.786 39.528 1.00 78.81 386 GLN A C 1
ATOM 3233 O O . GLN A 1 386 ? -5.020 -5.866 38.710 1.00 78.81 386 GLN A O 1
ATOM 3238 N N . ILE A 1 387 ? -4.159 -7.860 39.322 1.00 79.69 387 ILE A N 1
ATOM 3239 C CA . ILE A 1 387 ? -3.338 -8.059 38.120 1.00 79.69 387 ILE A CA 1
ATOM 3240 C C . ILE A 1 387 ? -4.225 -8.167 36.879 1.00 79.69 387 ILE A C 1
ATOM 3242 O O . ILE A 1 387 ? -3.975 -7.468 35.892 1.00 79.69 387 ILE A O 1
ATOM 3246 N N . ILE A 1 388 ? -5.276 -8.995 36.931 1.00 80.19 388 ILE A N 1
ATOM 3247 C CA . ILE A 1 388 ? -6.217 -9.160 35.813 1.00 80.19 388 ILE A CA 1
ATOM 3248 C C . ILE A 1 388 ? -6.870 -7.813 35.496 1.00 80.19 388 ILE A C 1
ATOM 3250 O O . ILE A 1 388 ? -6.850 -7.384 34.343 1.00 80.19 388 ILE A O 1
ATOM 3254 N N . LYS A 1 389 ? -7.353 -7.084 36.513 1.00 82.75 389 LYS A N 1
ATOM 3255 C CA . LYS A 1 389 ? -7.953 -5.753 36.332 1.00 82.75 389 LYS A CA 1
ATOM 3256 C C . LYS A 1 389 ? -7.006 -4.764 35.662 1.00 82.75 389 LYS A C 1
ATOM 3258 O O . LYS A 1 389 ? -7.403 -4.058 34.737 1.00 82.75 389 LYS A O 1
ATOM 3263 N N . ARG A 1 390 ? -5.753 -4.703 36.112 1.00 84.75 390 ARG A N 1
ATOM 3264 C CA . ARG A 1 390 ? -4.736 -3.813 35.542 1.00 84.75 390 ARG A CA 1
ATOM 3265 C C . ARG A 1 390 ? -4.434 -4.163 34.086 1.00 84.75 390 ARG A C 1
ATOM 3267 O O . ARG A 1 390 ? -4.368 -3.267 33.249 1.00 84.75 390 ARG A O 1
ATOM 3274 N N . ASN A 1 391 ? -4.251 -5.447 33.785 1.00 86.81 391 ASN A N 1
ATOM 3275 C CA . ASN A 1 391 ? -3.962 -5.910 32.428 1.00 86.81 391 ASN A CA 1
ATOM 3276 C C . ASN A 1 391 ? -5.150 -5.672 31.493 1.00 86.81 391 ASN A C 1
ATOM 3278 O O . ASN A 1 391 ? -4.949 -5.294 30.345 1.00 86.81 391 ASN A O 1
ATOM 3282 N N . PHE A 1 392 ? -6.373 -5.833 31.996 1.00 87.81 392 PHE A N 1
ATOM 3283 C CA . PHE A 1 392 ? -7.591 -5.566 31.244 1.00 87.81 392 PHE A CA 1
ATOM 3284 C C . PHE A 1 392 ? -7.744 -4.073 30.904 1.00 87.81 392 PHE A C 1
ATOM 3286 O O . PHE A 1 392 ? -8.082 -3.726 29.775 1.00 87.81 392 PHE A O 1
ATOM 3293 N N . ILE A 1 393 ? -7.425 -3.170 31.839 1.00 88.00 393 ILE A N 1
ATOM 3294 C CA . ILE A 1 393 ? -7.394 -1.724 31.555 1.00 88.00 393 ILE A CA 1
ATOM 3295 C C . ILE A 1 393 ? -6.331 -1.403 30.491 1.00 88.00 393 ILE A C 1
ATOM 3297 O O . ILE A 1 393 ? -6.622 -0.676 29.546 1.00 88.00 393 ILE A O 1
ATOM 3301 N N . ASP A 1 394 ? -5.125 -1.970 30.603 1.00 89.25 394 ASP A N 1
ATOM 3302 C CA . ASP A 1 394 ? -4.056 -1.803 29.601 1.00 89.25 394 ASP A CA 1
ATOM 3303 C C . ASP A 1 394 ? -4.493 -2.323 28.216 1.00 89.25 394 ASP A C 1
ATOM 3305 O O . ASP A 1 394 ? -4.271 -1.664 27.202 1.00 89.25 394 ASP A O 1
ATOM 3309 N N . ALA A 1 395 ? -5.188 -3.465 28.175 1.00 91.81 395 ALA A N 1
ATOM 3310 C CA . ALA A 1 395 ? -5.772 -4.025 26.961 1.00 91.81 395 ALA A CA 1
ATOM 3311 C C . ALA A 1 395 ? -6.790 -3.072 26.320 1.00 91.81 395 ALA A C 1
ATOM 3313 O O . ALA A 1 395 ? -6.664 -2.772 25.135 1.00 91.81 395 ALA A O 1
ATOM 3314 N N . ILE A 1 396 ? -7.751 -2.547 27.088 1.00 92.62 396 ILE A N 1
ATOM 3315 C CA . ILE A 1 396 ? -8.749 -1.584 26.594 1.00 92.62 396 ILE A CA 1
ATOM 3316 C C . ILE A 1 396 ? -8.080 -0.331 26.022 1.00 92.62 396 ILE A C 1
ATOM 3318 O O . ILE A 1 396 ? -8.434 0.093 24.920 1.00 92.62 396 ILE A O 1
ATOM 3322 N N . LEU A 1 397 ? -7.108 0.248 26.735 1.00 92.94 397 LEU A N 1
ATOM 3323 C CA . LEU A 1 397 ? -6.395 1.445 26.277 1.00 92.94 397 LEU A CA 1
ATOM 3324 C C . LEU A 1 397 ? -5.683 1.179 24.945 1.00 92.94 397 LEU A C 1
ATOM 3326 O O . LEU A 1 397 ? -5.892 1.908 23.974 1.00 92.94 397 LEU A O 1
ATOM 3330 N N . LYS A 1 398 ? -4.910 0.088 24.877 1.00 93.12 398 LYS A N 1
ATOM 3331 C CA . LYS A 1 398 ? -4.167 -0.329 23.679 1.00 93.12 398 LYS A CA 1
ATOM 3332 C C . LYS A 1 398 ? -5.074 -0.607 22.493 1.00 93.12 398 LYS A C 1
ATOM 3334 O O . LYS A 1 398 ? -4.801 -0.101 21.407 1.00 93.12 398 LYS A O 1
ATOM 3339 N N . VAL A 1 399 ? -6.131 -1.393 22.689 1.00 94.69 399 VAL A N 1
ATOM 3340 C CA . VAL A 1 399 ? -7.084 -1.765 21.634 1.00 94.69 399 VAL A CA 1
ATOM 3341 C C . VAL A 1 399 ? -7.762 -0.518 21.078 1.00 94.69 399 VAL A C 1
ATOM 3343 O O . VAL A 1 399 ? -7.715 -0.287 19.872 1.00 94.69 399 VAL A O 1
ATOM 3346 N N . THR A 1 400 ? -8.311 0.325 21.954 1.00 94.81 400 THR A N 1
ATOM 3347 C CA . THR A 1 400 ? -9.049 1.533 21.559 1.00 94.81 400 THR A CA 1
ATOM 3348 C C . THR A 1 400 ? -8.154 2.518 20.809 1.00 94.81 400 THR A C 1
ATOM 3350 O O . THR A 1 400 ? -8.512 2.984 19.727 1.00 94.81 400 THR A O 1
ATOM 3353 N N . TYR A 1 401 ? -6.960 2.798 21.343 1.00 93.69 401 TYR A N 1
ATOM 3354 C CA . TYR A 1 401 ? -5.993 3.680 20.692 1.00 93.69 401 TYR A CA 1
ATOM 3355 C C . TYR A 1 401 ? -5.552 3.128 19.332 1.00 93.69 401 TYR A C 1
ATOM 3357 O O . TYR A 1 401 ? -5.559 3.848 18.337 1.00 93.69 401 TYR A O 1
ATOM 3365 N N . SER A 1 402 ? -5.211 1.839 19.271 1.00 93.25 402 SER A N 1
ATOM 3366 C CA . SER A 1 402 ? -4.727 1.199 18.044 1.00 93.25 402 SER A CA 1
ATOM 3367 C C . SER A 1 402 ? -5.793 1.158 16.953 1.00 93.25 402 SER A C 1
ATOM 3369 O O . SER A 1 402 ? -5.489 1.393 15.785 1.00 93.25 402 SER A O 1
ATOM 3371 N N . PHE A 1 403 ? -7.050 0.903 17.321 1.00 94.38 403 PHE A N 1
ATOM 3372 C CA . PHE A 1 403 ? -8.177 0.972 16.398 1.00 94.38 403 PHE A CA 1
ATOM 3373 C C . PHE A 1 403 ? -8.312 2.350 15.773 1.00 94.38 403 PHE A C 1
ATOM 3375 O O . PHE A 1 403 ? -8.401 2.430 14.556 1.00 94.38 403 PHE A O 1
ATOM 3382 N N . ILE A 1 404 ? -8.250 3.432 16.546 1.00 93.31 404 ILE A N 1
ATOM 3383 C CA . ILE A 1 404 ? -8.329 4.776 15.966 1.00 93.31 404 ILE A CA 1
ATOM 3384 C C . ILE A 1 404 ? -7.078 5.121 15.150 1.00 93.31 404 ILE A C 1
ATOM 3386 O O . ILE A 1 404 ? -7.208 5.519 13.992 1.00 93.31 404 ILE A O 1
ATOM 3390 N N . LYS A 1 405 ? -5.876 4.886 15.692 1.00 90.88 405 LYS A N 1
ATOM 3391 C CA . LYS A 1 405 ? -4.603 5.166 15.004 1.00 90.88 405 LYS A CA 1
ATOM 3392 C C . LYS A 1 405 ? -4.496 4.466 13.652 1.00 90.88 405 LYS A C 1
ATOM 3394 O O . LYS A 1 405 ? -3.975 5.038 12.706 1.00 90.88 405 LYS A O 1
ATOM 3399 N N . SER A 1 406 ? -5.030 3.255 13.523 1.00 90.75 406 SER A N 1
ATOM 3400 C CA . SER A 1 406 ? -4.976 2.492 12.269 1.00 90.75 406 SER A CA 1
ATOM 3401 C C . SER A 1 406 ? -5.687 3.149 11.071 1.00 90.75 406 SER A C 1
ATOM 3403 O O . SER A 1 406 ? -5.342 2.859 9.923 1.00 90.75 406 SER A O 1
ATOM 3405 N N . PHE A 1 407 ? -6.659 4.037 11.319 1.00 91.81 407 PHE A N 1
ATOM 3406 C CA . PHE A 1 407 ? -7.334 4.809 10.270 1.00 91.81 407 PHE A CA 1
ATOM 3407 C C . PHE A 1 407 ? -6.569 6.079 9.884 1.00 91.81 407 PHE A C 1
ATOM 3409 O O . PHE A 1 407 ? -6.827 6.633 8.815 1.00 91.81 407 PHE A O 1
ATOM 3416 N N . THR A 1 408 ? -5.662 6.552 10.743 1.00 88.75 408 THR A N 1
ATOM 3417 C CA . THR A 1 408 ? -5.042 7.882 10.650 1.00 88.75 408 THR A CA 1
ATOM 3418 C C . THR A 1 408 ? -3.513 7.849 10.593 1.00 88.75 408 THR A C 1
ATOM 3420 O O . THR A 1 408 ? -2.888 8.891 10.435 1.00 88.75 408 THR A O 1
ATOM 3423 N N . ASP A 1 409 ? -2.896 6.669 10.643 1.00 84.38 409 ASP A N 1
ATOM 3424 C CA . ASP A 1 409 ? -1.446 6.439 10.556 1.00 84.38 409 ASP A CA 1
ATOM 3425 C C . ASP A 1 409 ? -0.768 7.114 9.348 1.00 84.38 409 ASP A C 1
ATOM 3427 O O . ASP A 1 409 ? 0.327 7.655 9.480 1.00 84.38 409 ASP A O 1
ATOM 3431 N N . PHE A 1 410 ? -1.428 7.142 8.188 1.00 83.50 410 PHE A N 1
ATOM 3432 C CA . PHE A 1 410 ? -0.915 7.768 6.968 1.00 83.50 410 PHE A CA 1
ATOM 3433 C C . PHE A 1 410 ? -0.765 9.290 7.105 1.00 83.50 410 PHE A C 1
ATOM 3435 O O . PHE A 1 410 ? 0.027 9.890 6.383 1.00 83.50 410 PHE A O 1
ATOM 3442 N N . LEU A 1 411 ? -1.488 9.924 8.040 1.00 81.12 411 LEU A N 1
ATOM 3443 C CA . LEU A 1 411 ? -1.372 11.363 8.286 1.00 81.12 411 LEU A CA 1
ATOM 3444 C C . LEU A 1 411 ? 0.022 11.739 8.798 1.00 81.12 411 LEU A C 1
ATOM 3446 O O . LEU A 1 411 ? 0.417 12.889 8.646 1.00 81.12 411 LEU A O 1
ATOM 3450 N N . LYS A 1 412 ? 0.791 10.785 9.341 1.00 75.94 412 LYS A N 1
ATOM 3451 C CA . LYS A 1 412 ? 2.186 11.004 9.741 1.00 75.94 412 LYS A CA 1
ATOM 3452 C C . LYS A 1 412 ? 3.054 11.491 8.582 1.00 75.94 412 LYS A C 1
ATOM 3454 O O . LYS A 1 412 ? 3.798 12.449 8.742 1.00 75.94 412 LYS A O 1
ATOM 3459 N N . GLU A 1 413 ? 2.956 10.833 7.428 1.00 73.75 413 GLU A N 1
ATOM 3460 C CA . GLU A 1 413 ? 3.732 11.193 6.232 1.00 73.75 413 GLU A CA 1
ATOM 3461 C C . GLU A 1 413 ? 3.315 12.572 5.704 1.00 73.75 413 GLU A C 1
ATOM 3463 O O . GLU A 1 413 ? 4.124 13.335 5.184 1.00 73.75 413 GLU A O 1
ATOM 3468 N N . GLU A 1 414 ? 2.044 12.911 5.893 1.00 72.44 414 GLU A N 1
ATOM 3469 C CA . GLU A 1 414 ? 1.473 14.184 5.479 1.00 72.44 414 GLU A CA 1
ATOM 3470 C C . GLU A 1 414 ? 1.846 15.344 6.411 1.00 72.44 414 GLU A C 1
ATOM 3472 O O . GLU A 1 414 ? 2.023 16.465 5.934 1.00 72.44 414 GLU A O 1
ATOM 3477 N N . MET A 1 415 ? 2.031 15.093 7.713 1.00 65.88 415 MET A N 1
ATOM 3478 C CA . MET A 1 415 ? 2.464 16.108 8.684 1.00 65.88 415 MET A CA 1
ATOM 3479 C C . MET A 1 415 ? 3.787 16.769 8.318 1.00 65.88 415 MET A C 1
ATOM 3481 O O . MET A 1 415 ? 3.933 17.972 8.514 1.00 65.88 415 MET A O 1
ATOM 3485 N N . GLU A 1 416 ? 4.742 16.011 7.780 1.00 63.22 416 GLU A N 1
ATOM 3486 C CA . GLU A 1 416 ? 6.056 16.545 7.399 1.00 63.22 416 GLU A CA 1
ATOM 3487 C C . GLU A 1 416 ? 5.981 17.513 6.203 1.00 63.22 41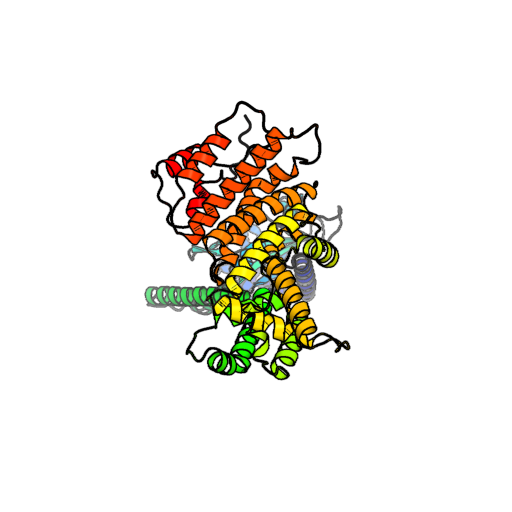6 GLU A C 1
ATOM 3489 O O . GLU A 1 416 ? 6.939 18.237 5.931 1.00 63.22 416 GLU A O 1
ATOM 3494 N N . LEU A 1 417 ? 4.851 17.535 5.488 1.00 64.69 417 LEU A N 1
ATOM 3495 C CA . LEU A 1 417 ? 4.662 18.268 4.236 1.00 64.69 417 LEU A CA 1
ATOM 3496 C C . LEU A 1 417 ? 3.745 19.495 4.362 1.00 64.69 417 LEU A C 1
ATOM 3498 O O . LEU A 1 417 ? 3.530 20.175 3.356 1.00 64.69 417 LEU A O 1
ATOM 3502 N N . ILE A 1 418 ? 3.172 19.767 5.539 1.00 67.00 418 ILE A N 1
ATOM 3503 C CA . ILE A 1 418 ? 2.222 20.871 5.746 1.00 67.00 418 ILE A CA 1
ATOM 3504 C C . ILE A 1 418 ? 2.831 21.957 6.632 1.00 67.00 418 ILE A C 1
ATOM 3506 O O . ILE A 1 418 ? 3.411 21.673 7.675 1.00 67.00 418 ILE A O 1
ATOM 3510 N N . ASP A 1 419 ? 2.621 23.216 6.241 1.00 66.19 419 ASP A N 1
ATOM 3511 C CA . ASP A 1 419 ? 3.148 24.394 6.940 1.00 66.19 419 ASP A CA 1
ATOM 3512 C C . ASP A 1 419 ? 2.535 24.613 8.343 1.00 66.19 419 ASP A C 1
ATOM 3514 O O . ASP A 1 419 ? 3.183 25.195 9.212 1.00 66.19 419 ASP A O 1
ATOM 3518 N N . PHE A 1 420 ? 1.312 24.117 8.583 1.00 72.94 420 PHE A N 1
ATOM 3519 C CA . PHE A 1 420 ? 0.550 24.248 9.838 1.00 72.94 420 PHE A CA 1
ATOM 3520 C C . PHE A 1 420 ? 0.089 22.876 10.384 1.00 72.94 420 PHE A C 1
ATOM 3522 O O . PHE A 1 420 ? -1.011 22.408 10.060 1.00 72.94 420 PHE A O 1
ATOM 3529 N N . PRO A 1 421 ? 0.902 22.200 11.216 1.00 73.81 421 PRO A N 1
ATOM 3530 C CA . PRO A 1 421 ? 0.598 20.871 11.759 1.00 73.81 421 PRO A CA 1
ATOM 3531 C C . PRO A 1 421 ? -0.697 20.798 12.578 1.00 73.81 421 PRO A C 1
ATOM 3533 O O . PRO A 1 421 ? -1.374 19.768 12.591 1.00 73.81 421 PRO A O 1
ATOM 3536 N N . GLU A 1 422 ? -1.099 21.886 13.235 1.00 77.88 422 GLU A N 1
ATOM 3537 C CA . GLU A 1 422 ? -2.321 21.924 14.045 1.00 77.88 422 GLU A CA 1
ATOM 3538 C C . GLU A 1 422 ? -3.596 21.767 13.206 1.00 77.88 422 GLU A C 1
ATOM 3540 O O . GLU A 1 422 ? -4.640 21.356 13.724 1.00 77.88 422 GLU A O 1
ATOM 3545 N N . ASN A 1 423 ? -3.516 22.014 11.897 1.00 80.81 423 ASN A N 1
ATOM 3546 C CA . ASN A 1 423 ? -4.626 21.749 10.994 1.00 80.81 423 ASN A CA 1
ATOM 3547 C C . ASN A 1 423 ? -4.941 20.264 10.883 1.00 80.81 423 ASN A C 1
ATOM 3549 O O . ASN A 1 423 ? -6.111 19.874 10.845 1.00 80.81 423 ASN A O 1
ATOM 3553 N N . LEU A 1 424 ? -3.901 19.433 10.860 1.00 82.19 424 LEU A N 1
ATOM 3554 C CA . LEU A 1 424 ? -4.061 17.988 10.841 1.00 82.19 424 LEU A CA 1
ATOM 3555 C C . LEU A 1 424 ? -4.653 17.488 12.147 1.00 82.19 424 LEU A C 1
ATOM 3557 O O . LEU A 1 424 ? -5.532 16.637 12.099 1.00 82.19 424 LEU A O 1
ATOM 3561 N N . VAL A 1 425 ? -4.262 18.062 13.287 1.00 86.75 425 VAL A N 1
ATOM 3562 C CA . VAL A 1 425 ? -4.872 17.755 14.592 1.00 86.75 425 VAL A CA 1
ATOM 3563 C C . VAL A 1 425 ? -6.378 18.045 14.565 1.00 86.75 425 VAL A C 1
ATOM 3565 O O . VAL A 1 425 ? -7.185 17.207 14.969 1.00 86.75 425 VAL A O 1
ATOM 3568 N N . PHE A 1 426 ? -6.782 19.203 14.032 1.00 86.62 426 PHE A N 1
ATOM 3569 C CA . PHE A 1 426 ? -8.195 19.573 13.908 1.00 86.62 426 PHE A CA 1
ATOM 3570 C C . PHE A 1 426 ? -8.979 18.599 13.016 1.00 86.62 426 PHE A C 1
ATOM 3572 O O . PHE A 1 426 ? -10.050 18.130 13.403 1.00 86.62 426 PHE A O 1
ATOM 3579 N N . ILE A 1 427 ? -8.447 18.261 11.839 1.00 87.88 427 ILE A N 1
ATOM 3580 C CA . ILE A 1 427 ? -9.085 17.317 10.907 1.00 87.88 427 ILE A CA 1
ATOM 3581 C C . ILE A 1 427 ? -9.136 15.912 11.512 1.00 87.88 427 ILE A C 1
ATOM 3583 O O . ILE A 1 427 ? -10.158 15.235 11.411 1.00 87.88 427 ILE A O 1
ATOM 3587 N N . ASN A 1 428 ? -8.062 15.490 12.175 1.00 91.00 428 ASN A N 1
ATOM 3588 C CA . ASN A 1 428 ? -7.969 14.208 12.856 1.00 91.00 428 ASN A CA 1
ATOM 3589 C C . ASN A 1 428 ? -9.066 14.076 13.917 1.00 91.00 428 ASN A C 1
ATOM 3591 O O . ASN A 1 428 ? -9.797 13.093 13.897 1.00 91.00 428 ASN A O 1
ATOM 3595 N N . ASN A 1 429 ? -9.290 15.093 14.753 1.00 92.38 429 ASN A N 1
ATOM 3596 C CA . ASN A 1 429 ? -10.391 15.071 15.724 1.00 92.38 429 ASN A CA 1
ATOM 3597 C C . ASN A 1 429 ? -11.764 14.886 15.059 1.00 92.38 429 ASN A C 1
ATOM 3599 O O . ASN A 1 429 ? -12.592 14.126 15.556 1.00 92.38 429 ASN A O 1
ATOM 3603 N N . ILE A 1 430 ? -11.992 15.495 13.892 1.00 93.31 430 ILE A N 1
ATOM 3604 C CA . ILE A 1 430 ? -13.232 15.299 13.125 1.00 93.31 430 ILE A CA 1
ATOM 3605 C C . ILE A 1 430 ? -13.352 13.863 12.620 1.00 93.31 430 ILE A C 1
ATOM 3607 O O . ILE A 1 430 ? -14.425 13.269 12.713 1.00 93.31 430 ILE A O 1
ATOM 3611 N N . ILE A 1 431 ? -12.265 13.298 12.094 1.00 94.12 431 ILE A N 1
ATOM 3612 C CA . ILE A 1 431 ? -12.226 11.906 11.632 1.00 94.12 431 ILE A CA 1
ATOM 3613 C C . ILE A 1 431 ? -12.545 10.963 12.795 1.00 94.12 431 ILE A C 1
ATOM 3615 O O . ILE A 1 431 ? -13.404 10.094 12.653 1.00 94.12 431 ILE A O 1
ATOM 3619 N N . VAL A 1 432 ? -11.911 11.159 13.953 1.00 94.94 432 VAL A N 1
ATOM 3620 C CA . VAL A 1 432 ? -12.151 10.347 15.153 1.00 94.94 432 VAL A CA 1
ATOM 3621 C C . VAL A 1 432 ? -13.606 10.467 15.619 1.00 94.94 432 VAL A C 1
ATOM 3623 O O . VAL A 1 432 ? -14.217 9.448 15.942 1.00 94.94 432 VAL A O 1
ATOM 3626 N N . ASP A 1 433 ? -14.204 11.660 15.570 1.00 95.50 433 ASP A N 1
ATOM 3627 C CA . ASP A 1 433 ? -15.625 11.865 15.879 1.00 95.50 433 ASP A CA 1
ATOM 3628 C C . ASP A 1 433 ? -16.549 11.102 14.906 1.00 95.50 433 ASP A C 1
ATOM 3630 O O . ASP A 1 433 ? -17.527 10.483 15.338 1.00 95.50 433 ASP A O 1
ATOM 3634 N N . VAL A 1 434 ? -16.245 11.102 13.599 1.00 95.50 434 VAL A N 1
ATOM 3635 C CA . VAL A 1 434 ? -17.010 10.348 12.582 1.00 95.50 434 VAL A CA 1
ATOM 3636 C C . VAL A 1 434 ? -16.892 8.841 12.815 1.00 95.50 434 VAL A C 1
ATOM 3638 O O . VAL A 1 434 ? -17.907 8.137 12.811 1.00 95.50 434 VAL A O 1
ATOM 3641 N N . LEU A 1 435 ? -15.674 8.342 13.046 1.00 95.56 435 LEU A N 1
ATOM 3642 C CA . LEU A 1 435 ? -15.416 6.927 13.328 1.00 95.56 435 LEU A CA 1
ATOM 3643 C C . LEU A 1 435 ? -16.158 6.478 14.588 1.00 95.56 435 LEU A C 1
ATOM 3645 O O . LEU A 1 435 ? -16.825 5.444 14.571 1.00 95.56 435 LEU A O 1
ATOM 3649 N N . ASN A 1 436 ? -16.101 7.283 15.653 1.00 95.19 436 ASN A N 1
ATOM 3650 C CA . ASN A 1 436 ? -16.804 7.001 16.896 1.00 95.19 436 ASN A CA 1
ATOM 3651 C C . ASN A 1 436 ? -18.322 6.963 16.676 1.00 95.19 436 ASN A C 1
ATOM 3653 O O . ASN A 1 436 ? -18.964 5.993 17.074 1.00 95.19 436 ASN A O 1
ATOM 3657 N N . LYS A 1 437 ? -18.901 7.950 15.974 1.00 94.25 437 LYS A N 1
ATOM 3658 C CA . LYS A 1 437 ? -20.338 7.953 15.651 1.00 94.25 437 LYS A CA 1
ATOM 3659 C C . LYS A 1 437 ? -20.763 6.660 14.950 1.00 94.25 437 LYS A C 1
ATOM 3661 O O . LYS A 1 437 ? -21.728 6.027 15.374 1.00 94.25 437 LYS A O 1
ATOM 3666 N N . TYR A 1 438 ? -20.068 6.270 13.883 1.00 93.31 438 TYR A N 1
ATOM 3667 C CA . TYR A 1 438 ? -20.481 5.101 13.106 1.00 93.31 438 TYR A CA 1
ATOM 3668 C C . TYR A 1 438 ? -20.250 3.792 13.826 1.00 93.31 438 TYR A C 1
ATOM 3670 O O . TYR A 1 438 ? -21.082 2.890 13.728 1.00 93.31 438 TYR A O 1
ATOM 3678 N N . PHE A 1 439 ? -19.172 3.695 14.592 1.00 93.75 439 PHE A N 1
ATOM 3679 C CA . PHE A 1 439 ? -18.967 2.523 15.414 1.00 93.75 439 PHE A CA 1
ATOM 3680 C C . PHE A 1 439 ? -20.061 2.379 16.487 1.00 93.75 439 PHE A C 1
ATOM 3682 O O . PHE A 1 439 ? -20.569 1.273 16.677 1.00 93.75 439 PHE A O 1
ATOM 3689 N N . LEU A 1 440 ? -20.495 3.476 17.126 1.00 91.19 440 LEU A N 1
ATOM 3690 C CA . LEU A 1 440 ? -21.594 3.465 18.106 1.00 91.19 440 LEU A CA 1
ATOM 3691 C C . LEU A 1 440 ? -22.913 2.933 17.520 1.00 91.19 440 LEU A C 1
ATOM 3693 O O . LEU A 1 440 ? -23.708 2.342 18.253 1.00 91.19 440 LEU A O 1
ATOM 3697 N N . GLU A 1 441 ? -23.153 3.123 16.222 1.00 90.94 441 GLU A N 1
ATOM 3698 C CA . GLU A 1 441 ? -24.315 2.568 15.516 1.00 90.94 441 GLU A CA 1
ATOM 3699 C C . GLU A 1 441 ? -24.086 1.111 15.072 1.00 90.94 441 GLU A C 1
ATOM 3701 O O . GLU A 1 441 ? -24.982 0.276 15.213 1.00 90.94 441 GLU A O 1
ATOM 3706 N N . TYR A 1 442 ? -22.891 0.794 14.566 1.00 93.06 442 TYR A N 1
ATOM 3707 C CA . TYR A 1 442 ? -22.580 -0.474 13.900 1.00 93.06 442 TYR A CA 1
ATOM 3708 C C . TYR A 1 442 ? -22.215 -1.624 14.860 1.00 93.06 442 TYR A C 1
ATOM 3710 O O . TYR A 1 442 ? -22.668 -2.753 14.668 1.00 93.06 442 TYR A O 1
ATOM 3718 N N . LYS A 1 443 ? -21.433 -1.342 15.913 1.00 92.50 443 LYS A N 1
ATOM 3719 C CA . LYS A 1 443 ? -21.120 -2.212 17.073 1.00 92.50 443 LYS A CA 1
ATOM 3720 C C . LYS A 1 443 ? -20.456 -3.578 16.813 1.00 92.50 443 LYS A C 1
ATOM 3722 O O . LYS A 1 443 ? -20.274 -4.346 17.757 1.00 92.50 443 LYS A O 1
ATOM 3727 N N . LYS A 1 444 ? -20.059 -3.903 15.581 1.00 92.75 444 LYS A N 1
ATOM 3728 C CA . LYS A 1 444 ? -19.381 -5.171 15.249 1.00 92.75 444 LYS A CA 1
ATOM 3729 C C . LYS A 1 444 ? -17.867 -5.017 15.093 1.00 92.75 444 LYS A C 1
ATOM 3731 O O . LYS A 1 444 ? -17.385 -3.959 14.689 1.00 92.75 444 LYS A O 1
ATOM 3736 N N . LEU A 1 445 ? -17.133 -6.097 15.377 1.00 93.06 445 LEU A N 1
ATOM 3737 C CA . LEU A 1 445 ? -15.669 -6.169 15.263 1.00 93.06 445 LEU A CA 1
ATOM 3738 C C . LEU A 1 445 ? -15.148 -5.922 13.847 1.00 93.06 445 LEU A C 1
ATOM 3740 O O . LEU A 1 445 ? -14.086 -5.324 13.674 1.00 93.06 445 LEU A O 1
ATOM 3744 N N . ASP A 1 446 ? -15.890 -6.371 12.836 1.00 93.19 446 ASP A N 1
ATOM 3745 C CA . ASP A 1 446 ? -15.493 -6.283 11.430 1.00 93.19 446 ASP A CA 1
ATOM 3746 C C . ASP A 1 446 ? -15.354 -4.840 10.920 1.00 93.19 446 ASP A C 1
ATOM 3748 O O . ASP A 1 446 ? -14.687 -4.611 9.911 1.00 93.19 446 ASP A O 1
ATOM 3752 N N . PHE A 1 447 ? -15.865 -3.855 11.666 1.00 95.12 447 PHE A N 1
ATOM 3753 C CA . PHE A 1 447 ? -15.567 -2.434 11.466 1.00 95.12 447 PHE A CA 1
ATOM 3754 C C . PHE A 1 447 ? -14.057 -2.138 11.474 1.00 95.12 447 PHE A C 1
ATOM 3756 O O . PHE A 1 447 ? -13.578 -1.320 10.690 1.00 95.12 447 PHE A O 1
ATOM 3763 N N . PHE A 1 448 ? -13.302 -2.827 12.335 1.00 95.38 448 PHE A N 1
ATOM 3764 C CA . PHE A 1 448 ? -11.865 -2.614 12.533 1.00 95.38 448 PHE A CA 1
ATOM 3765 C C . PHE A 1 448 ? -10.982 -3.586 11.739 1.00 95.38 448 PHE A C 1
ATOM 3767 O O . PHE A 1 448 ? -9.758 -3.477 11.784 1.00 95.38 448 PHE A O 1
ATOM 3774 N N . LEU A 1 449 ? -11.562 -4.539 11.004 1.00 93.50 449 LEU A N 1
ATOM 3775 C CA . LEU A 1 449 ? -10.792 -5.485 10.194 1.00 93.50 449 LEU A CA 1
ATOM 3776 C C . LEU A 1 449 ? -10.343 -4.847 8.878 1.00 93.50 449 LEU A C 1
ATOM 3778 O O . LEU A 1 449 ? -11.171 -4.367 8.096 1.00 93.50 449 LEU A O 1
ATOM 3782 N N . GLU A 1 450 ? -9.043 -4.947 8.581 1.00 90.31 450 GLU A N 1
ATOM 3783 C CA . GLU A 1 450 ? -8.432 -4.477 7.325 1.00 90.31 450 GLU A CA 1
ATOM 3784 C C . GLU A 1 450 ? -9.170 -4.968 6.076 1.00 90.31 450 GLU A C 1
ATOM 3786 O O . GLU A 1 450 ? -9.311 -4.251 5.088 1.00 90.31 450 GLU A O 1
ATOM 3791 N N . THR A 1 451 ? -9.589 -6.231 6.094 1.00 84.88 451 THR A N 1
ATOM 3792 C CA . THR A 1 451 ? -10.138 -6.930 4.926 1.00 84.88 451 THR A CA 1
ATOM 3793 C C . THR A 1 451 ? -11.613 -6.642 4.680 1.00 84.88 451 THR A C 1
ATOM 3795 O O . THR A 1 451 ? -12.117 -7.018 3.624 1.00 84.88 451 THR A O 1
ATOM 3798 N N . VAL A 1 452 ? -12.295 -5.989 5.627 1.00 90.12 452 VAL A N 1
ATOM 3799 C CA . VAL A 1 452 ? -13.740 -5.750 5.567 1.00 90.12 452 VAL A CA 1
ATOM 3800 C C . VAL A 1 452 ? -14.023 -4.260 5.389 1.00 90.12 452 VAL A C 1
ATOM 3802 O O . VAL A 1 452 ? -14.358 -3.830 4.285 1.00 90.12 452 VAL A O 1
ATOM 3805 N N . HIS A 1 453 ? -13.842 -3.458 6.442 1.00 93.06 453 HIS A N 1
ATOM 3806 C CA . HIS A 1 453 ? -14.218 -2.039 6.426 1.00 93.06 453 HIS A CA 1
ATOM 3807 C C . HIS A 1 453 ? -13.035 -1.091 6.559 1.00 93.06 453 HIS A C 1
ATOM 3809 O O . HIS A 1 453 ? -13.024 -0.043 5.913 1.00 93.06 453 HIS A O 1
ATOM 3815 N N . GLN A 1 454 ? -12.019 -1.452 7.343 1.00 93.50 454 GLN A N 1
ATOM 3816 C CA . GLN A 1 454 ? -10.998 -0.499 7.766 1.00 93.50 454 GLN A CA 1
ATOM 3817 C C . GLN A 1 454 ? -10.220 0.118 6.599 1.00 93.50 454 GLN A C 1
ATOM 3819 O O . GLN A 1 454 ? -10.105 1.340 6.534 1.00 93.50 454 GLN A O 1
ATOM 3824 N N . ASN A 1 455 ? -9.724 -0.691 5.654 1.00 91.81 455 ASN A N 1
ATOM 3825 C CA . ASN A 1 455 ? -8.967 -0.164 4.513 1.00 91.81 455 ASN A CA 1
ATOM 3826 C C . ASN A 1 455 ? -9.828 0.737 3.622 1.00 91.81 455 ASN A C 1
ATOM 3828 O O . ASN A 1 455 ? -9.363 1.786 3.195 1.00 91.81 455 ASN A O 1
ATOM 3832 N N . ASN A 1 456 ? -11.093 0.382 3.391 1.00 92.19 456 ASN A N 1
ATOM 3833 C CA . ASN A 1 456 ? -11.985 1.197 2.565 1.00 92.19 456 ASN A CA 1
ATOM 3834 C C . ASN A 1 456 ? -12.289 2.547 3.233 1.00 92.19 456 ASN A C 1
ATOM 3836 O O . ASN A 1 456 ? -12.242 3.585 2.579 1.00 92.19 456 ASN A O 1
ATOM 3840 N N . ILE A 1 457 ? -12.536 2.554 4.547 1.00 94.94 457 ILE A N 1
ATOM 3841 C CA . ILE A 1 457 ? -12.723 3.790 5.321 1.00 94.94 457 ILE A CA 1
ATOM 3842 C C . ILE A 1 457 ? -11.435 4.626 5.329 1.00 94.94 457 ILE A C 1
ATOM 3844 O O . ILE A 1 457 ? -11.488 5.839 5.145 1.00 94.94 457 ILE A O 1
ATOM 3848 N N . LYS A 1 458 ? -10.270 3.994 5.485 1.00 93.31 458 LYS A N 1
ATOM 3849 C CA . LYS A 1 458 ? -8.967 4.666 5.407 1.00 93.31 458 LYS A CA 1
ATOM 3850 C C . LYS A 1 458 ? -8.743 5.327 4.046 1.00 93.31 458 LYS A C 1
ATOM 3852 O O . LYS A 1 458 ? -8.299 6.470 3.995 1.00 93.31 458 LYS A O 1
ATOM 3857 N N . GLU A 1 459 ? -9.091 4.654 2.952 1.00 91.69 459 GLU A N 1
ATOM 3858 C CA . GLU A 1 459 ? -9.010 5.235 1.608 1.00 91.69 459 GLU A CA 1
ATOM 3859 C C . GLU A 1 459 ? -9.987 6.407 1.419 1.00 91.69 459 GLU A C 1
ATOM 3861 O O . GLU A 1 459 ? -9.597 7.412 0.831 1.00 91.69 459 GLU A O 1
ATOM 3866 N N . ILE A 1 460 ? -11.198 6.359 1.992 1.00 93.81 460 ILE A N 1
ATOM 3867 C CA . ILE A 1 460 ? -12.122 7.514 2.015 1.00 93.81 460 ILE A CA 1
ATOM 3868 C C . ILE A 1 460 ? -11.462 8.727 2.689 1.00 93.81 460 ILE A C 1
ATOM 3870 O O . ILE A 1 460 ? -11.510 9.842 2.164 1.00 93.81 460 ILE A O 1
ATOM 3874 N N . ILE A 1 461 ? -10.815 8.520 3.840 1.00 93.19 461 ILE A N 1
ATOM 3875 C CA . ILE A 1 461 ? -10.142 9.594 4.584 1.00 93.19 461 ILE A CA 1
ATOM 3876 C C . ILE A 1 461 ? -8.956 10.149 3.774 1.00 93.19 461 ILE A C 1
ATOM 3878 O O . ILE A 1 461 ? -8.817 11.368 3.646 1.00 93.19 461 ILE A O 1
ATOM 3882 N N . LYS A 1 462 ? -8.136 9.278 3.170 1.00 90.62 462 LYS A N 1
ATOM 3883 C CA . LYS A 1 462 ? -7.027 9.678 2.284 1.00 90.62 462 LYS A CA 1
ATOM 3884 C C . LYS A 1 462 ? -7.506 10.480 1.082 1.00 90.62 462 LYS A C 1
ATOM 3886 O O . LYS A 1 462 ? -6.910 11.500 0.752 1.00 90.62 462 LYS A O 1
ATOM 3891 N N . GLN A 1 463 ? -8.578 10.041 0.430 1.00 89.25 463 GLN A N 1
ATOM 3892 C CA . GLN A 1 463 ? -9.161 10.735 -0.716 1.00 89.25 463 GLN A CA 1
ATOM 3893 C C . GLN A 1 463 ? -9.656 12.127 -0.331 1.00 89.25 463 GLN A C 1
ATOM 3895 O O . GLN A 1 463 ? -9.314 13.098 -1.006 1.00 89.25 463 GLN A O 1
ATOM 3900 N N . PHE A 1 464 ? -10.391 12.244 0.782 1.00 90.50 464 PHE A N 1
ATOM 3901 C CA . PHE A 1 464 ? -10.815 13.542 1.307 1.00 90.50 464 PHE A CA 1
ATOM 3902 C C . PHE A 1 464 ? -9.614 14.477 1.492 1.00 90.50 464 PHE A C 1
ATOM 3904 O O . PHE A 1 464 ? -9.645 15.624 1.035 1.00 90.50 464 PHE A O 1
ATOM 3911 N N . TYR A 1 465 ? -8.558 13.973 2.132 1.00 87.12 465 TYR A N 1
ATOM 3912 C CA . TYR A 1 465 ? -7.355 14.744 2.397 1.00 87.12 465 TYR A CA 1
ATOM 3913 C C . TYR A 1 465 ? -6.638 15.149 1.098 1.00 87.12 465 TYR A C 1
ATOM 3915 O O . TYR A 1 465 ? -6.368 16.331 0.908 1.00 87.12 465 TYR A O 1
ATOM 3923 N N . ASN A 1 466 ? -6.426 14.228 0.154 1.00 86.06 466 ASN A N 1
ATOM 3924 C CA . ASN A 1 466 ? -5.765 14.507 -1.127 1.00 86.06 466 ASN A CA 1
ATOM 3925 C C . ASN A 1 466 ? -6.472 15.603 -1.932 1.00 86.06 466 ASN A C 1
ATOM 3927 O O . ASN A 1 466 ? -5.815 16.492 -2.470 1.00 86.06 466 ASN A O 1
ATOM 3931 N N . VAL A 1 467 ? -7.808 15.585 -1.971 1.00 86.06 467 VAL A N 1
ATOM 3932 C CA . VAL A 1 467 ? -8.601 16.612 -2.669 1.00 86.06 467 VAL A CA 1
ATOM 3933 C C . VAL A 1 467 ? -8.413 17.996 -2.038 1.00 86.06 467 VAL A C 1
ATOM 3935 O O . VAL A 1 467 ? -8.385 19.007 -2.746 1.00 86.06 467 VAL A O 1
ATOM 3938 N N . HIS A 1 468 ? -8.290 18.057 -0.711 1.00 82.94 468 HIS A N 1
ATOM 3939 C CA . HIS A 1 468 ? -8.293 19.314 0.037 1.00 82.94 468 HIS A CA 1
ATOM 3940 C C . HIS A 1 468 ? -6.909 19.779 0.494 1.00 82.94 468 HIS A C 1
ATOM 3942 O O . HIS A 1 468 ? -6.811 20.923 0.940 1.00 82.94 468 HIS A O 1
ATOM 3948 N N . LYS A 1 469 ? -5.852 18.970 0.341 1.00 78.81 469 LYS A N 1
ATOM 3949 C CA . LYS A 1 469 ? -4.485 19.234 0.823 1.00 78.81 469 LYS A CA 1
ATOM 3950 C C . LYS A 1 469 ? -4.029 20.659 0.513 1.00 78.81 469 LYS A C 1
ATOM 3952 O O . LYS A 1 469 ? -3.792 21.432 1.430 1.00 78.81 469 LYS A O 1
ATOM 3957 N N . ASN A 1 470 ? -4.051 21.059 -0.760 1.00 75.31 470 ASN A N 1
ATOM 3958 C CA . ASN A 1 470 ? -3.619 22.399 -1.186 1.00 75.31 470 ASN A CA 1
ATOM 3959 C C . ASN A 1 470 ? -4.447 23.531 -0.557 1.00 75.31 470 ASN A C 1
ATOM 3961 O O . ASN A 1 470 ? -3.921 24.587 -0.225 1.00 75.31 470 ASN A O 1
ATOM 3965 N N . THR A 1 471 ? -5.757 23.325 -0.394 1.00 74.88 471 THR A N 1
ATOM 3966 C CA . THR A 1 471 ? -6.643 24.341 0.197 1.00 74.88 471 THR A CA 1
ATOM 3967 C C . THR A 1 471 ? -6.491 24.435 1.712 1.00 74.88 471 THR A C 1
ATOM 3969 O O . THR A 1 471 ? -6.641 25.520 2.262 1.00 74.88 471 THR A O 1
ATOM 3972 N N . LEU A 1 472 ? -6.188 23.317 2.375 1.00 72.88 472 LEU A N 1
ATOM 3973 C CA . LEU A 1 472 ? -6.029 23.217 3.824 1.00 72.88 472 LEU A CA 1
ATOM 3974 C C . LEU A 1 472 ? -4.644 23.684 4.282 1.00 72.88 472 LEU A C 1
ATOM 3976 O O . LEU A 1 472 ? -4.545 24.309 5.332 1.00 72.88 472 LEU A O 1
ATOM 3980 N N . SER A 1 473 ? -3.593 23.453 3.488 1.00 68.38 473 SER A N 1
ATOM 3981 C CA . SER A 1 473 ? -2.239 23.939 3.792 1.00 68.38 473 SER A CA 1
ATOM 3982 C C . SER A 1 473 ? -2.142 25.468 3.826 1.00 68.38 473 SER A C 1
ATOM 3984 O O . SER A 1 473 ? -1.296 26.007 4.523 1.00 68.38 473 SER A O 1
ATOM 3986 N N . ASN A 1 474 ? -3.029 26.177 3.122 1.00 67.94 474 ASN A N 1
ATOM 3987 C CA . ASN A 1 474 ? -3.016 27.642 3.044 1.00 67.94 474 ASN A CA 1
ATOM 3988 C C . ASN A 1 474 ? -3.780 28.344 4.184 1.00 67.94 474 ASN A C 1
ATOM 3990 O O . ASN A 1 474 ? -3.906 29.569 4.163 1.00 67.94 474 ASN A O 1
ATOM 3994 N N . LEU A 1 475 ? -4.347 27.600 5.137 1.00 67.81 475 LEU A N 1
ATOM 3995 C CA . LEU A 1 475 ? -5.247 28.134 6.162 1.00 67.81 475 LEU A CA 1
ATOM 3996 C C . LEU A 1 475 ? -4.759 27.786 7.556 1.00 67.81 475 LEU A C 1
ATOM 3998 O O . LEU A 1 475 ? -4.900 26.647 7.959 1.00 67.81 475 LEU A O 1
ATOM 4002 N N . ASP A 1 476 ? -4.283 28.743 8.339 1.00 69.94 476 ASP A N 1
ATOM 4003 C CA . ASP A 1 476 ? -3.962 28.486 9.744 1.00 69.94 476 ASP A CA 1
ATOM 4004 C C . ASP A 1 476 ? -5.246 28.473 10.598 1.00 69.94 476 ASP A C 1
ATOM 4006 O O . ASP A 1 476 ? -5.903 29.504 10.789 1.00 69.94 476 ASP A O 1
ATOM 4010 N N . PHE A 1 477 ? -5.628 27.311 11.141 1.00 67.38 477 PHE A N 1
ATOM 4011 C CA . PHE A 1 477 ? -6.797 27.210 12.018 1.00 67.38 477 PHE A CA 1
ATOM 4012 C C . PHE A 1 477 ? -6.604 27.860 13.394 1.00 67.38 477 PHE A C 1
ATOM 4014 O O . PHE A 1 477 ? -7.588 27.990 14.124 1.00 67.38 477 PHE A O 1
ATOM 4021 N N . ASN A 1 478 ? -5.406 28.292 13.788 1.00 59.97 478 ASN A N 1
ATOM 4022 C CA . ASN A 1 478 ? -5.125 28.880 15.102 1.00 59.97 478 ASN A CA 1
ATOM 4023 C C . ASN A 1 478 ? -5.106 30.412 15.117 1.00 59.97 478 ASN A C 1
ATOM 4025 O O . ASN A 1 478 ? -5.345 31.008 16.177 1.00 59.97 478 ASN A O 1
ATOM 4029 N N . LEU A 1 479 ? -4.900 31.073 13.978 1.00 54.38 479 LEU A N 1
ATOM 4030 C CA . LEU A 1 479 ? -4.920 32.533 13.900 1.00 54.38 479 LEU A CA 1
ATOM 4031 C C . LEU A 1 479 ? -6.358 33.077 13.975 1.00 54.38 479 LEU A C 1
ATOM 4033 O O . LEU A 1 479 ? -7.205 32.822 13.120 1.00 54.38 479 LEU A O 1
ATOM 4037 N N . LYS A 1 480 ? -6.639 33.896 15.003 1.00 50.91 480 LYS A N 1
ATOM 4038 C CA . LYS A 1 480 ? -7.927 34.614 15.152 1.00 50.91 480 LYS A CA 1
ATOM 4039 C C . LYS A 1 480 ? -8.215 35.590 14.005 1.00 50.91 480 LYS A C 1
ATOM 4041 O O . LYS A 1 480 ? -9.365 35.968 13.824 1.00 50.91 480 LYS A O 1
ATOM 4046 N N . GLU A 1 481 ? -7.187 36.017 13.273 1.00 50.09 481 GLU A N 1
ATOM 4047 C CA . GLU A 1 481 ? -7.323 36.869 12.084 1.00 50.09 481 GLU A CA 1
ATOM 4048 C C . GLU A 1 481 ? -7.823 36.084 10.853 1.00 50.09 481 GLU A C 1
ATOM 4050 O O . GLU A 1 481 ? -8.286 36.694 9.882 1.00 50.09 481 GLU A O 1
ATOM 4055 N N . ASP A 1 482 ? -7.790 34.743 10.904 1.00 50.50 482 ASP A N 1
ATOM 4056 C CA . ASP A 1 482 ? -8.133 33.868 9.783 1.00 50.50 482 ASP A CA 1
ATOM 4057 C C . ASP A 1 482 ? -9.477 33.149 9.895 1.00 50.50 482 ASP A C 1
ATOM 4059 O O . ASP A 1 482 ? -10.172 33.050 8.880 1.00 50.50 482 ASP A O 1
ATOM 4063 N N . LEU A 1 483 ? -9.906 32.737 11.091 1.00 58.00 483 LEU A N 1
ATOM 4064 C CA . LEU A 1 483 ? -11.199 32.068 11.294 1.00 58.00 483 LEU A CA 1
ATOM 4065 C C . LEU A 1 483 ? -11.858 32.480 12.613 1.00 58.00 483 LEU A C 1
ATOM 4067 O O . LEU A 1 483 ? -11.328 32.214 13.700 1.00 58.00 483 LEU A O 1
ATOM 4071 N N . GLU A 1 484 ? -13.056 33.067 12.538 1.00 65.50 484 GLU A N 1
ATOM 4072 C CA . GLU A 1 484 ? -13.878 33.284 13.727 1.00 65.50 484 GLU A CA 1
ATOM 4073 C C . GLU A 1 484 ? -14.377 31.937 14.282 1.00 65.50 484 GLU A C 1
ATOM 4075 O O . GLU A 1 484 ? -14.438 30.920 13.587 1.00 65.50 484 GLU A O 1
ATOM 4080 N N . GLN A 1 485 ? -14.767 31.898 15.560 1.00 70.62 485 GLN A N 1
ATOM 4081 C CA . GLN A 1 485 ? -15.245 30.660 16.192 1.00 70.62 485 GLN A CA 1
ATOM 4082 C C . GLN A 1 485 ? -16.466 30.063 15.467 1.00 70.62 485 GLN A C 1
ATOM 4084 O O . GLN A 1 485 ? -16.618 28.844 15.429 1.00 70.62 485 GLN A O 1
ATOM 4089 N N . HIS A 1 486 ? -17.294 30.911 14.853 1.00 72.88 486 HIS A N 1
ATOM 4090 C CA . HIS A 1 486 ? -18.403 30.494 13.999 1.00 72.88 486 HIS A CA 1
ATOM 4091 C C . HIS A 1 486 ? -17.923 29.752 12.737 1.00 72.88 486 HIS A C 1
ATOM 4093 O O . HIS A 1 486 ? -18.472 28.705 12.391 1.00 72.88 486 HIS A O 1
ATOM 4099 N N . ASP A 1 487 ? -16.864 30.238 12.086 1.00 73.56 487 ASP A N 1
ATOM 4100 C CA . ASP A 1 487 ? -16.321 29.626 10.871 1.00 73.56 487 ASP A CA 1
ATOM 4101 C C . ASP A 1 487 ? -15.740 28.247 11.164 1.00 73.56 487 ASP A C 1
ATOM 4103 O O . ASP A 1 487 ? -16.027 27.296 10.443 1.00 73.56 487 ASP A O 1
ATOM 4107 N N . LYS A 1 488 ? -15.014 28.089 12.278 1.00 76.44 488 LYS A N 1
ATOM 4108 C CA . LYS A 1 488 ? -14.488 26.779 12.700 1.00 76.44 488 LYS A CA 1
ATOM 4109 C C . LYS A 1 488 ? -15.589 25.740 12.908 1.00 76.44 488 LYS A C 1
ATOM 4111 O O . LYS A 1 488 ? -15.415 24.588 12.522 1.00 76.44 488 LYS A O 1
ATOM 4116 N N . VAL A 1 489 ? -16.724 26.132 13.494 1.00 82.25 489 VAL A N 1
ATOM 4117 C CA . VAL A 1 489 ? -17.877 25.232 13.685 1.00 82.25 489 VAL A CA 1
ATOM 4118 C C . VAL A 1 489 ? -18.435 24.787 12.337 1.00 82.25 489 VAL A C 1
ATOM 4120 O O . VAL A 1 489 ? -18.676 23.596 12.136 1.00 82.25 489 VAL A O 1
ATOM 4123 N N . LYS A 1 490 ? -18.586 25.722 11.398 1.00 82.38 490 LYS A N 1
ATOM 4124 C CA . LYS A 1 490 ? -19.096 25.422 10.062 1.00 82.38 490 LYS A CA 1
ATOM 4125 C C . LYS A 1 490 ? -18.139 24.535 9.259 1.00 82.38 490 LYS A C 1
ATOM 4127 O O . LYS A 1 490 ? -18.570 23.558 8.652 1.00 82.38 490 LYS A O 1
ATOM 4132 N N . LEU A 1 491 ? -16.834 24.808 9.320 1.00 84.62 491 LEU A N 1
ATOM 4133 C CA . LEU A 1 491 ? -15.797 23.940 8.752 1.00 84.62 491 LEU A CA 1
ATOM 4134 C C . LEU A 1 491 ? -15.876 22.529 9.338 1.00 84.62 491 LEU A C 1
ATOM 4136 O O . LEU A 1 491 ? -15.928 21.560 8.579 1.00 84.62 491 LEU A O 1
ATOM 4140 N N . LYS A 1 492 ? -15.966 22.417 10.673 1.00 87.94 492 LYS A N 1
ATOM 4141 C CA . LYS A 1 492 ? -16.125 21.133 11.372 1.00 87.94 492 LYS A CA 1
ATOM 4142 C C . LYS A 1 492 ? -17.311 20.356 10.802 1.00 87.94 492 LYS A C 1
ATOM 4144 O O . LYS A 1 492 ? -17.170 19.185 10.469 1.00 87.94 492 LYS A O 1
ATOM 4149 N N . GLN A 1 493 ? -18.456 21.017 10.635 1.00 89.50 493 GLN A N 1
ATOM 4150 C CA . GLN A 1 493 ? -19.677 20.406 10.106 1.00 89.50 493 GLN A CA 1
ATOM 4151 C C . GLN A 1 493 ? -19.536 19.950 8.653 1.00 89.50 493 GLN A C 1
ATOM 4153 O O . GLN A 1 493 ? -19.919 18.824 8.346 1.00 89.50 493 GLN A O 1
ATOM 4158 N N . ILE A 1 494 ? -18.965 20.770 7.768 1.00 89.44 494 ILE A N 1
ATOM 4159 C CA . ILE A 1 494 ? -18.773 20.404 6.357 1.00 89.44 494 ILE A CA 1
ATOM 4160 C C . ILE A 1 494 ? -17.860 19.180 6.242 1.00 89.44 494 ILE A C 1
ATOM 4162 O O . ILE A 1 494 ? -18.221 18.211 5.570 1.00 89.44 494 ILE A O 1
ATOM 4166 N N . ILE A 1 495 ? -16.706 19.192 6.918 1.00 90.94 495 ILE A N 1
ATOM 4167 C CA . ILE A 1 495 ? -15.746 18.077 6.897 1.00 90.94 495 ILE A CA 1
ATOM 4168 C C . ILE A 1 495 ? -16.402 16.816 7.462 1.00 90.94 495 ILE A C 1
ATOM 4170 O O . ILE A 1 495 ? -16.405 15.775 6.802 1.00 90.94 495 ILE A O 1
ATOM 4174 N N . PHE A 1 496 ? -17.030 16.931 8.638 1.00 94.19 496 PHE A N 1
ATOM 4175 C CA . PHE A 1 496 ? -17.724 15.827 9.295 1.00 94.19 496 PHE A CA 1
ATOM 4176 C C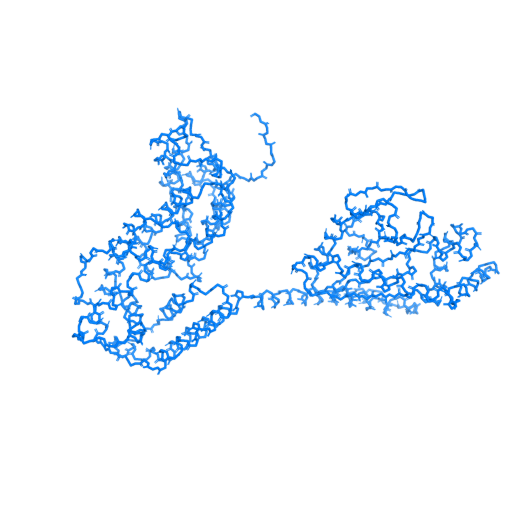 . PHE A 1 496 ? -18.764 15.205 8.362 1.00 94.19 496 PHE A C 1
ATOM 4178 O O . PHE A 1 496 ? -18.705 14.009 8.102 1.00 94.19 496 PHE A O 1
ATOM 4185 N N . LYS A 1 497 ? -19.674 16.011 7.798 1.00 93.31 497 LYS A N 1
ATOM 4186 C CA . LYS A 1 497 ? -20.742 15.539 6.902 1.00 93.31 497 LYS A CA 1
ATOM 4187 C C . LYS A 1 497 ? -20.204 14.906 5.621 1.00 93.31 497 LYS A C 1
ATOM 4189 O O . LYS A 1 497 ? -20.752 13.911 5.152 1.00 93.31 497 LYS A O 1
ATOM 4194 N N . THR A 1 498 ? -19.125 15.452 5.069 1.00 93.25 498 THR A N 1
ATOM 4195 C CA . THR A 1 498 ? -18.513 14.940 3.835 1.00 93.25 498 THR A CA 1
ATOM 4196 C C . THR A 1 498 ? -17.933 13.541 4.033 1.00 93.25 498 THR A C 1
ATOM 4198 O O . THR A 1 498 ? -18.166 12.654 3.209 1.00 93.25 498 THR A O 1
ATOM 4201 N N . ILE A 1 499 ? -17.199 13.323 5.126 1.00 94.56 499 ILE A N 1
ATOM 4202 C CA . ILE A 1 499 ? -16.648 12.002 5.459 1.00 94.56 499 ILE A CA 1
ATOM 4203 C C . ILE A 1 499 ? -17.783 11.065 5.897 1.00 94.56 499 ILE A C 1
ATOM 4205 O O . ILE A 1 499 ? -17.836 9.916 5.463 1.00 94.56 499 ILE A O 1
ATOM 4209 N N . GLU A 1 500 ? -18.742 11.574 6.677 1.00 95.00 500 GLU A N 1
ATOM 4210 C CA . GLU A 1 500 ? -19.893 10.825 7.191 1.00 95.00 500 GLU A CA 1
ATOM 4211 C C . GLU A 1 500 ? -20.697 10.145 6.072 1.00 95.00 500 GLU A C 1
ATOM 4213 O O . GLU A 1 500 ? -20.955 8.946 6.142 1.00 95.00 500 GLU A O 1
ATOM 4218 N N . ILE A 1 501 ? -21.046 10.878 5.011 1.00 94.56 501 ILE A N 1
ATOM 4219 C CA . ILE A 1 501 ? -21.820 10.346 3.875 1.00 94.56 501 ILE A CA 1
ATOM 4220 C C . ILE A 1 501 ? -21.099 9.176 3.196 1.00 94.56 501 ILE A C 1
ATOM 4222 O O . ILE A 1 501 ? -21.731 8.183 2.830 1.00 94.56 501 ILE A O 1
ATOM 4226 N N . GLN A 1 502 ? -19.783 9.288 3.027 1.00 95.12 502 GLN A N 1
ATOM 4227 C CA . GLN A 1 502 ? -18.976 8.270 2.357 1.00 95.12 502 GLN A CA 1
ATOM 4228 C C . GLN A 1 502 ? -18.803 7.027 3.232 1.00 95.12 502 GLN A C 1
ATOM 4230 O O . GLN A 1 502 ? -18.965 5.911 2.740 1.00 95.12 502 GLN A O 1
ATOM 4235 N N . VAL A 1 503 ? -18.558 7.206 4.536 1.00 94.75 503 VAL A N 1
ATOM 4236 C CA . VAL A 1 503 ? -18.497 6.093 5.497 1.00 94.75 503 VAL A CA 1
ATOM 4237 C C . VAL A 1 503 ? -19.851 5.386 5.594 1.00 94.75 503 VAL A C 1
ATOM 4239 O O . VAL A 1 503 ? -19.898 4.158 5.558 1.00 94.75 503 VAL A O 1
ATOM 4242 N N . TYR A 1 504 ? -20.965 6.126 5.626 1.00 94.25 504 TYR A N 1
ATOM 4243 C CA . TYR A 1 504 ? -22.306 5.534 5.596 1.00 94.25 504 TYR A CA 1
ATOM 4244 C C . TYR A 1 504 ? -22.513 4.673 4.350 1.00 94.25 504 TYR A C 1
ATOM 4246 O O . TYR A 1 504 ? -22.960 3.530 4.444 1.00 94.25 504 TYR A O 1
ATOM 4254 N N . PHE A 1 505 ? -22.177 5.211 3.175 1.00 93.44 505 PHE A N 1
ATOM 4255 C CA . PHE A 1 505 ? -22.313 4.482 1.921 1.00 93.44 505 PHE A CA 1
ATOM 4256 C C . PHE A 1 505 ? -21.455 3.212 1.915 1.00 93.44 505 PHE A C 1
ATOM 4258 O O . PHE A 1 505 ? -21.933 2.160 1.496 1.00 93.44 505 PHE A O 1
ATOM 4265 N N . GLN A 1 506 ? -20.232 3.280 2.443 1.00 92.62 506 GLN A N 1
ATOM 4266 C CA . GLN A 1 506 ? -19.344 2.124 2.561 1.00 92.62 506 GLN A CA 1
ATOM 4267 C C . GLN A 1 506 ? -19.924 1.017 3.454 1.00 92.62 506 GLN A C 1
ATOM 4269 O O . GLN A 1 506 ? -19.786 -0.162 3.133 1.00 92.62 506 GLN A O 1
ATOM 4274 N N . LEU A 1 507 ? -20.579 1.378 4.560 1.00 91.44 507 LEU A N 1
ATOM 4275 C CA . LEU A 1 507 ? -21.139 0.408 5.506 1.00 91.44 507 LEU A CA 1
ATOM 4276 C C . LEU A 1 507 ? -22.488 -0.164 5.051 1.00 91.44 507 LEU A C 1
ATOM 4278 O O . LEU A 1 507 ? -22.762 -1.344 5.270 1.00 91.44 507 LEU A O 1
ATOM 4282 N N . TYR A 1 508 ? -23.340 0.659 4.435 1.00 91.62 508 TYR A N 1
ATOM 4283 C CA . TYR A 1 508 ? -24.749 0.324 4.193 1.00 91.62 508 TYR A CA 1
ATOM 4284 C C . TYR A 1 508 ? -25.136 0.234 2.710 1.00 91.62 508 TYR A C 1
ATOM 4286 O O . TYR A 1 508 ? -26.274 -0.125 2.403 1.00 91.62 508 TYR A O 1
ATOM 4294 N N . GLY A 1 509 ? -24.241 0.585 1.782 1.00 88.81 509 GLY A N 1
ATOM 4295 C CA . GLY A 1 509 ? -24.481 0.550 0.332 1.00 88.81 509 GLY A CA 1
ATOM 4296 C C . GLY A 1 509 ? -25.572 1.508 -0.161 1.00 88.81 509 GLY A C 1
ATOM 4297 O O . GLY A 1 509 ? -26.030 1.402 -1.297 1.00 88.81 509 GLY A O 1
ATOM 4298 N N . THR A 1 510 ? -26.030 2.424 0.691 1.00 90.25 510 THR A N 1
ATOM 4299 C CA . THR A 1 510 ? -27.100 3.383 0.395 1.00 90.25 510 THR A CA 1
ATOM 4300 C C . THR A 1 510 ? -26.671 4.782 0.803 1.00 90.25 510 THR A C 1
ATOM 4302 O O . THR A 1 510 ? -25.758 4.948 1.606 1.00 90.25 510 THR A O 1
ATOM 4305 N N . LEU A 1 511 ? -27.296 5.803 0.217 1.00 90.50 511 LEU A N 1
ATOM 4306 C CA . LEU A 1 511 ? -26.960 7.190 0.513 1.00 90.50 511 LEU A CA 1
ATOM 4307 C C . LEU A 1 511 ? -27.877 7.780 1.593 1.00 90.50 511 LEU A C 1
ATOM 4309 O O . LEU A 1 511 ? -29.104 7.714 1.454 1.00 90.50 511 LEU A O 1
ATOM 4313 N N . PRO A 1 512 ? -27.311 8.432 2.621 1.00 89.31 512 PRO A N 1
ATOM 4314 C CA . PRO A 1 512 ? -28.088 9.028 3.696 1.00 89.31 512 PRO A CA 1
ATOM 4315 C C . PRO A 1 512 ? -28.686 10.374 3.237 1.00 89.31 512 PRO A C 1
ATOM 4317 O O . PRO A 1 512 ? -28.019 11.408 3.184 1.00 89.31 512 PRO A O 1
ATOM 4320 N N . THR A 1 513 ? -29.965 10.370 2.836 1.00 88.00 513 THR A N 1
ATOM 4321 C CA . THR A 1 513 ? -30.624 11.541 2.219 1.00 88.00 513 THR A CA 1
ATOM 4322 C C . THR A 1 513 ? -30.685 12.763 3.145 1.00 88.00 513 THR A C 1
ATOM 4324 O O . THR A 1 513 ? -30.584 13.896 2.672 1.00 88.00 513 THR A O 1
ATOM 4327 N N . SER A 1 514 ? -30.865 12.567 4.454 1.00 89.06 514 SER A N 1
ATOM 4328 C CA . SER A 1 514 ? -30.878 13.651 5.449 1.00 89.06 514 SER A CA 1
ATOM 4329 C C . SER A 1 514 ? -29.525 14.351 5.546 1.00 89.06 514 SER A C 1
ATOM 4331 O O . SER A 1 514 ? -29.458 15.579 5.567 1.00 89.06 514 SER A O 1
ATOM 4333 N N . GLU A 1 515 ? -28.450 13.577 5.547 1.00 91.38 515 GLU A N 1
ATOM 4334 C CA . GLU A 1 515 ? -27.069 14.019 5.672 1.00 91.38 515 GLU A CA 1
ATOM 4335 C C . GLU A 1 515 ? -26.618 14.729 4.394 1.00 91.38 515 GLU A C 1
ATOM 4337 O O . GLU A 1 515 ? -26.029 15.803 4.481 1.00 91.38 515 GLU A O 1
ATOM 4342 N N . LEU A 1 516 ? -26.998 14.217 3.215 1.00 90.56 516 LEU A N 1
ATOM 4343 C CA . LEU A 1 516 ? -26.788 14.893 1.928 1.00 90.56 516 LEU A CA 1
ATOM 4344 C C . LEU A 1 516 ? -27.455 16.275 1.887 1.00 90.56 516 LEU A C 1
ATOM 4346 O O . LEU A 1 516 ? -26.830 17.258 1.492 1.00 90.56 516 LEU A O 1
ATOM 4350 N N . LYS A 1 517 ? -28.717 16.372 2.328 1.00 89.62 517 LYS A N 1
ATOM 4351 C CA . LYS A 1 517 ? -29.437 17.655 2.409 1.00 89.62 517 LYS A CA 1
ATOM 4352 C C . LYS A 1 517 ? -28.814 18.595 3.436 1.00 89.62 517 LYS A C 1
ATOM 4354 O O . LYS A 1 517 ? -28.760 19.799 3.200 1.00 89.62 517 LYS A O 1
ATOM 4359 N N . SER A 1 518 ? -28.341 18.051 4.557 1.00 90.56 518 SER A N 1
ATOM 4360 C CA . SER A 1 518 ? -27.618 18.814 5.573 1.00 90.56 518 SER A CA 1
ATOM 4361 C C . SER A 1 518 ? -26.324 19.390 5.003 1.00 90.56 518 SER A C 1
ATOM 4363 O O . SER A 1 518 ? -26.099 20.583 5.151 1.00 90.56 518 SER A O 1
ATOM 4365 N N . LEU A 1 519 ? -25.514 18.588 4.307 1.00 90.62 519 LEU A N 1
ATOM 4366 C CA . LEU A 1 519 ? -24.277 19.054 3.677 1.00 90.62 519 LEU A CA 1
ATOM 4367 C C . LEU A 1 519 ? -24.562 20.131 2.625 1.00 90.62 519 LEU A C 1
ATOM 4369 O O . LEU A 1 519 ? -23.908 21.168 2.617 1.00 90.62 519 LEU A O 1
ATOM 4373 N N . LEU A 1 520 ? -25.581 19.925 1.784 1.00 88.69 520 LEU A N 1
ATOM 4374 C CA . LEU A 1 520 ? -25.982 20.905 0.773 1.00 88.69 520 LEU A CA 1
ATOM 4375 C C . LEU A 1 520 ? -26.372 22.244 1.408 1.00 88.69 520 LEU A C 1
ATOM 4377 O O . LEU A 1 520 ? -26.013 23.299 0.889 1.00 88.69 520 LEU A O 1
ATOM 4381 N N . LYS A 1 521 ? -27.083 22.207 2.539 1.00 87.44 521 LYS A N 1
ATOM 4382 C CA . LYS A 1 521 ? -27.443 23.404 3.300 1.00 87.44 521 LYS A CA 1
ATOM 4383 C C . LYS A 1 521 ? -26.196 24.123 3.826 1.00 87.44 521 LYS A C 1
ATOM 4385 O O . LYS A 1 521 ? -26.063 25.319 3.586 1.00 87.44 521 LYS A O 1
ATOM 4390 N N . GLU A 1 522 ? -25.267 23.403 4.455 1.00 85.44 522 GLU A N 1
ATOM 4391 C CA . GLU A 1 522 ? -24.022 23.995 4.966 1.00 85.44 522 GLU A CA 1
ATOM 4392 C C . GLU A 1 522 ? -23.175 24.625 3.846 1.00 85.44 522 GLU A C 1
ATOM 4394 O O . GLU A 1 522 ? -22.641 25.724 4.016 1.00 85.44 522 GLU A O 1
ATOM 4399 N N . CYS A 1 523 ? -23.112 23.984 2.673 1.00 82.50 523 CYS A N 1
ATOM 4400 C CA . CYS A 1 523 ? -22.423 24.518 1.496 1.00 82.50 523 CYS A CA 1
ATOM 4401 C C . CYS A 1 523 ? -23.124 25.746 0.882 1.00 82.50 523 CYS A C 1
ATOM 4403 O O . CYS A 1 523 ? -22.443 26.631 0.370 1.00 82.50 523 CYS A O 1
ATOM 4405 N N . ASN A 1 524 ? -24.461 25.813 0.923 1.00 76.88 524 ASN A N 1
ATOM 4406 C CA . ASN A 1 524 ? -25.251 26.870 0.274 1.00 76.88 524 ASN A CA 1
ATOM 4407 C C . ASN A 1 524 ? -25.535 28.093 1.155 1.00 76.88 524 ASN A C 1
ATOM 4409 O O . ASN A 1 524 ? -25.910 29.135 0.619 1.00 76.88 524 ASN A O 1
ATOM 4413 N N . GLU A 1 525 ? -25.383 28.007 2.480 1.00 64.81 525 GLU A N 1
ATOM 4414 C CA . GLU A 1 525 ? -25.468 29.162 3.387 1.00 64.81 525 GLU A CA 1
ATOM 4415 C C . GLU A 1 525 ? -24.249 30.097 3.191 1.00 64.81 525 GLU A C 1
ATOM 4417 O O . GLU A 1 525 ? -23.378 30.234 4.048 1.00 64.81 525 GLU A O 1
ATOM 4422 N N . GLY A 1 526 ? -24.147 30.695 2.006 1.00 52.16 526 GLY A N 1
ATOM 4423 C CA . GLY A 1 526 ? -23.015 31.465 1.497 1.00 52.16 526 GLY A CA 1
ATOM 4424 C C . GLY A 1 526 ? -23.064 32.963 1.795 1.00 52.16 526 GLY A C 1
ATOM 4425 O O . GLY A 1 526 ? -22.736 33.747 0.914 1.00 52.16 526 GLY A O 1
ATOM 4426 N N . ASP A 1 527 ? -23.445 33.371 3.008 1.00 45.62 527 ASP A N 1
ATOM 4427 C CA . ASP A 1 527 ? -23.369 34.788 3.429 1.00 45.62 527 ASP A CA 1
ATOM 4428 C C . ASP A 1 527 ? -22.182 35.098 4.358 1.00 45.62 527 ASP A C 1
ATOM 4430 O O . ASP A 1 527 ? -21.995 36.230 4.802 1.00 45.62 527 ASP A O 1
ATOM 4434 N N . ILE A 1 528 ? -21.327 34.109 4.626 1.00 47.75 528 ILE A N 1
ATOM 4435 C CA . ILE A 1 528 ? -20.105 34.287 5.411 1.00 47.75 528 ILE A CA 1
ATOM 4436 C C . ILE A 1 528 ? -18.942 33.897 4.511 1.00 47.75 528 ILE A C 1
ATOM 4438 O O . ILE A 1 528 ? -18.914 32.790 3.975 1.00 47.75 528 ILE A O 1
ATOM 4442 N N . ARG A 1 529 ? -18.005 34.827 4.305 1.00 52.97 529 ARG A N 1
ATOM 4443 C CA . ARG A 1 529 ? -16.751 34.593 3.579 1.00 52.97 529 ARG A CA 1
ATOM 4444 C C . ARG A 1 529 ? -15.902 33.582 4.355 1.00 52.97 529 ARG A C 1
ATOM 4446 O O . ARG A 1 529 ? -14.956 33.970 5.033 1.00 52.97 529 ARG A O 1
ATOM 4453 N N . LEU A 1 530 ? -16.236 32.297 4.267 1.00 59.41 530 LEU A N 1
ATOM 4454 C CA . LEU A 1 530 ? -15.337 31.234 4.692 1.00 59.41 530 LEU A CA 1
ATOM 4455 C C . LEU A 1 530 ? -14.044 31.399 3.887 1.00 59.41 530 LEU A C 1
ATOM 4457 O O . LEU A 1 530 ? -14.077 31.395 2.656 1.00 59.41 530 LEU A O 1
ATOM 4461 N N . LYS A 1 531 ? -12.901 31.559 4.567 1.00 63.09 531 LYS A N 1
ATOM 4462 C CA . LYS A 1 531 ? -11.589 31.603 3.893 1.00 63.09 531 LYS A CA 1
ATOM 4463 C C . LYS A 1 531 ? -11.243 30.268 3.213 1.00 63.09 531 LYS A C 1
ATOM 4465 O O . LYS A 1 531 ? -10.361 30.225 2.363 1.00 63.09 531 LYS A O 1
ATOM 4470 N N . TRP A 1 532 ? -11.973 29.199 3.545 1.00 72.12 532 TRP A N 1
ATOM 4471 C CA . TRP A 1 532 ? -11.911 27.896 2.891 1.00 72.12 532 TRP A CA 1
ATOM 4472 C C . TRP A 1 532 ? -13.136 27.645 2.017 1.00 72.12 532 TRP A C 1
ATOM 4474 O O . TRP A 1 532 ? -14.269 27.750 2.486 1.00 72.12 532 TRP A O 1
ATOM 4484 N N . THR A 1 533 ? -12.908 27.228 0.773 1.00 72.06 533 THR A N 1
ATOM 4485 C CA . THR A 1 533 ? -13.970 26.704 -0.091 1.00 72.06 533 THR A CA 1
ATOM 4486 C C . THR A 1 533 ? -13.782 25.193 -0.231 1.00 72.06 533 THR A C 1
ATOM 4488 O O . THR A 1 533 ? -12.786 24.774 -0.825 1.00 72.06 533 THR A O 1
ATOM 4491 N N . PRO A 1 534 ? -14.695 24.362 0.307 1.00 78.19 534 PRO A N 1
ATOM 4492 C CA . PRO A 1 534 ? -14.607 22.917 0.137 1.00 78.19 534 PRO A CA 1
ATOM 4493 C C . PRO A 1 534 ? -14.764 22.570 -1.347 1.00 78.19 534 PRO A C 1
ATOM 4495 O O . PRO A 1 534 ? -15.639 23.113 -2.027 1.00 78.19 534 PRO A O 1
ATOM 4498 N N . ARG A 1 535 ? -13.954 21.643 -1.864 1.00 84.44 535 ARG A N 1
ATOM 4499 C CA . ARG A 1 535 ? -13.995 21.228 -3.279 1.00 84.44 535 ARG A CA 1
ATOM 4500 C C . ARG A 1 535 ? -15.110 20.208 -3.521 1.00 84.44 535 ARG A C 1
ATOM 4502 O O . ARG A 1 535 ? -14.871 19.118 -4.030 1.00 84.44 535 ARG A O 1
ATOM 4509 N N . ILE A 1 536 ? -16.333 20.563 -3.133 1.00 85.62 536 ILE A N 1
ATOM 4510 C CA . ILE A 1 536 ? -17.532 19.725 -3.235 1.00 85.62 536 ILE A CA 1
ATOM 4511 C C . ILE A 1 536 ? -18.387 20.204 -4.410 1.00 85.62 536 ILE A C 1
ATOM 4513 O O . ILE A 1 536 ? -18.707 21.389 -4.524 1.00 85.62 536 ILE A O 1
ATOM 4517 N N . HIS A 1 537 ? -18.806 19.285 -5.277 1.00 87.44 537 HIS A N 1
ATOM 4518 C CA . HIS A 1 537 ? -19.621 19.600 -6.445 1.00 87.44 537 HIS A CA 1
ATOM 4519 C C . HIS A 1 537 ? -21.098 19.794 -6.051 1.00 87.44 537 HIS A C 1
ATOM 4521 O O . HIS A 1 537 ? -21.924 18.888 -6.171 1.00 87.44 537 HIS A O 1
ATOM 4527 N N . THR A 1 538 ? -21.473 21.008 -5.641 1.00 85.25 538 THR A N 1
ATOM 4528 C CA . THR A 1 538 ? -22.813 21.336 -5.101 1.00 85.25 538 THR A CA 1
ATOM 4529 C C . THR A 1 538 ? -23.989 20.918 -5.996 1.00 85.25 538 THR A C 1
ATOM 4531 O O . THR A 1 538 ? -24.976 20.390 -5.491 1.00 85.25 538 THR A O 1
ATOM 4534 N N . GLN A 1 539 ? -23.888 21.056 -7.326 1.00 85.94 539 GLN A N 1
ATOM 4535 C CA . GLN A 1 539 ? -24.959 20.613 -8.242 1.00 85.94 539 GLN A CA 1
ATOM 4536 C C . GLN A 1 539 ? -25.137 19.085 -8.279 1.00 85.94 539 GLN A C 1
ATOM 4538 O O . GLN A 1 539 ? -26.247 18.589 -8.459 1.00 85.94 539 GLN A O 1
ATOM 4543 N N . ASN A 1 540 ? -24.051 18.319 -8.153 1.00 88.94 540 ASN A N 1
ATOM 4544 C CA . ASN A 1 540 ? -24.130 16.863 -8.102 1.00 88.94 540 ASN A CA 1
ATOM 4545 C C . ASN A 1 540 ? -24.600 16.419 -6.720 1.00 88.94 540 ASN A C 1
ATOM 4547 O O . ASN A 1 540 ? -25.436 15.526 -6.636 1.00 88.94 540 ASN A O 1
ATOM 4551 N N . LEU A 1 541 ? -24.163 17.101 -5.659 1.00 87.69 541 LEU A N 1
ATOM 4552 C CA . LEU A 1 541 ? -24.680 16.911 -4.307 1.00 87.69 541 LEU A CA 1
ATOM 4553 C C . LEU A 1 541 ? -26.203 17.118 -4.238 1.00 87.69 541 LEU A C 1
ATOM 4555 O O . LEU A 1 541 ? -26.904 16.307 -3.635 1.00 87.69 541 LEU A O 1
ATOM 4559 N N . GLU A 1 542 ? -26.732 18.147 -4.906 1.00 88.25 542 GLU A N 1
ATOM 4560 C CA . GLU A 1 542 ? -28.177 18.365 -5.033 1.00 88.25 542 GLU A CA 1
ATOM 4561 C C . GLU A 1 542 ? -28.858 17.179 -5.728 1.00 88.25 542 GLU A C 1
ATOM 4563 O O . GLU A 1 542 ? -29.765 16.572 -5.154 1.00 88.25 542 GLU A O 1
ATOM 4568 N N . LYS A 1 543 ? -28.360 16.758 -6.897 1.00 89.00 543 LYS A N 1
ATOM 4569 C CA . LYS A 1 543 ? -28.898 15.590 -7.618 1.00 89.00 543 LYS A CA 1
ATOM 4570 C C . LYS A 1 543 ? -28.828 14.298 -6.794 1.00 89.00 543 LYS A C 1
ATOM 4572 O O . LYS A 1 543 ? -29.760 13.497 -6.863 1.00 89.00 543 LYS A O 1
ATOM 4577 N N . LEU A 1 544 ? -27.762 14.089 -6.017 1.00 89.56 544 LEU A N 1
ATOM 4578 C CA . LEU A 1 544 ? -27.626 12.958 -5.091 1.00 89.56 544 LEU A CA 1
ATOM 4579 C C . LEU A 1 544 ? -28.685 13.032 -3.985 1.00 89.56 544 LEU A C 1
ATOM 4581 O O . LEU A 1 544 ? -29.353 12.039 -3.707 1.00 89.56 544 LEU A O 1
ATOM 4585 N N . SER A 1 545 ? -28.903 14.216 -3.407 1.00 88.44 545 SER A N 1
ATOM 4586 C CA . SER A 1 545 ? -29.913 14.443 -2.362 1.00 88.44 545 SER A CA 1
ATOM 4587 C C . SER A 1 545 ? -31.359 14.244 -2.846 1.00 88.44 545 SER A C 1
ATOM 4589 O O . SER A 1 545 ? -32.255 13.950 -2.050 1.00 88.44 545 SER A O 1
ATOM 4591 N N . GLU A 1 546 ? -31.589 14.387 -4.153 1.00 88.81 546 GLU A N 1
ATOM 4592 C CA . GLU A 1 546 ? -32.871 14.157 -4.823 1.00 88.81 546 GLU A CA 1
ATOM 4593 C C . GLU A 1 546 ? -33.022 12.727 -5.374 1.00 88.81 546 GLU A C 1
ATOM 4595 O O . GLU A 1 546 ? -34.075 12.396 -5.921 1.00 88.81 546 GLU A O 1
ATOM 4600 N N . GLY A 1 547 ? -31.988 11.883 -5.271 1.00 84.25 547 GLY A N 1
ATOM 4601 C CA . GLY A 1 547 ? -31.984 10.525 -5.827 1.00 84.25 547 GLY A CA 1
ATOM 4602 C C . GLY A 1 547 ? -31.951 10.473 -7.360 1.00 84.25 547 GLY A C 1
ATOM 4603 O O . GLY A 1 547 ? -32.372 9.481 -7.952 1.00 84.25 547 GLY A O 1
ATOM 4604 N N . LYS A 1 548 ? -31.480 11.539 -8.022 1.00 85.75 548 LYS A N 1
ATOM 4605 C CA . LYS A 1 548 ? -31.382 11.638 -9.491 1.00 85.75 548 LYS A CA 1
ATOM 4606 C C . LYS A 1 548 ? -30.092 11.037 -10.062 1.00 85.75 548 LYS A C 1
ATOM 4608 O O . LYS A 1 548 ? -29.987 10.897 -11.277 1.00 85.75 548 LYS A O 1
ATOM 4613 N N . LEU A 1 549 ? -29.120 10.710 -9.210 1.00 85.62 549 LEU A N 1
ATOM 4614 C CA . LEU A 1 549 ? -27.873 10.036 -9.574 1.00 85.62 549 LEU A CA 1
ATOM 4615 C C . LEU A 1 549 ? -27.803 8.672 -8.887 1.00 85.62 549 LEU A C 1
ATOM 4617 O O . LEU A 1 549 ? -28.052 8.560 -7.688 1.00 85.62 549 LEU A O 1
ATOM 4621 N N . THR A 1 550 ? -27.462 7.643 -9.657 1.00 82.00 550 THR A N 1
ATOM 4622 C CA . THR A 1 550 ? -27.253 6.279 -9.165 1.00 82.00 550 THR A CA 1
ATOM 4623 C C . THR A 1 550 ? -25.775 6.055 -8.878 1.00 82.00 550 THR A C 1
ATOM 4625 O O . THR A 1 550 ? -24.943 6.274 -9.756 1.00 82.00 550 THR A O 1
ATOM 4628 N N . ILE A 1 551 ? -25.458 5.599 -7.667 1.00 88.19 551 ILE A N 1
ATOM 4629 C CA . ILE A 1 551 ? -24.094 5.261 -7.250 1.00 88.19 551 ILE A CA 1
ATOM 4630 C C . ILE A 1 551 ? -23.951 3.744 -7.214 1.00 88.19 551 ILE A C 1
ATOM 4632 O O . ILE A 1 551 ? -24.659 3.078 -6.462 1.00 88.19 551 ILE A O 1
ATOM 4636 N N . GLU A 1 552 ? -23.031 3.206 -8.012 1.00 84.19 552 GLU A N 1
ATOM 4637 C CA . GLU A 1 552 ? -22.762 1.763 -8.055 1.00 84.19 552 GLU A CA 1
ATOM 4638 C C . GLU A 1 552 ? -21.668 1.339 -7.064 1.00 84.19 552 GLU A C 1
ATOM 4640 O O . GLU A 1 552 ? -21.691 0.222 -6.555 1.00 84.19 552 GLU A O 1
ATOM 4645 N N . ASN A 1 553 ? -20.706 2.222 -6.784 1.00 86.56 553 ASN A N 1
ATOM 4646 C CA . ASN A 1 553 ? -19.579 1.965 -5.888 1.00 86.56 553 ASN A CA 1
ATOM 4647 C C . ASN A 1 553 ? -19.018 3.278 -5.303 1.00 86.56 553 ASN A C 1
ATOM 4649 O O . ASN A 1 553 ? -19.440 4.372 -5.685 1.00 86.56 553 ASN A O 1
ATOM 4653 N N . ILE A 1 554 ? -18.062 3.168 -4.375 1.00 85.50 554 ILE A N 1
ATOM 4654 C CA . ILE A 1 554 ? -17.473 4.324 -3.682 1.00 85.50 554 ILE A CA 1
ATOM 4655 C C . ILE A 1 554 ? -16.705 5.260 -4.633 1.00 85.50 554 ILE A C 1
ATOM 4657 O O . ILE A 1 554 ? -16.753 6.473 -4.458 1.00 85.50 554 ILE A O 1
ATOM 4661 N N . GLU A 1 555 ? -16.080 4.730 -5.690 1.00 85.94 555 GLU A N 1
ATOM 4662 C CA . GLU A 1 555 ? -15.375 5.531 -6.705 1.00 85.94 555 GLU A CA 1
ATOM 4663 C C . GLU A 1 555 ? -16.342 6.434 -7.484 1.00 85.94 555 GLU A C 1
ATOM 4665 O O . GLU A 1 555 ? -16.061 7.610 -7.710 1.00 85.94 555 GLU A O 1
ATOM 4670 N N . ASN A 1 556 ? -17.527 5.923 -7.833 1.00 87.56 556 ASN A N 1
ATOM 4671 C CA . ASN A 1 556 ? -18.585 6.732 -8.437 1.00 87.56 556 ASN A CA 1
ATOM 4672 C C . ASN A 1 556 ? -19.047 7.841 -7.484 1.00 87.56 556 ASN A C 1
ATOM 4674 O O . ASN A 1 556 ? -19.243 8.975 -7.917 1.00 87.56 556 ASN A O 1
ATOM 4678 N N . LEU A 1 557 ? -19.210 7.538 -6.187 1.00 88.56 557 LEU A N 1
ATOM 4679 C CA . LEU A 1 557 ? -19.578 8.553 -5.196 1.00 88.56 557 LEU A CA 1
ATOM 4680 C C . LEU A 1 557 ? -18.519 9.655 -5.123 1.00 88.56 557 LEU A C 1
ATOM 4682 O O . LEU A 1 557 ? -18.877 10.830 -5.124 1.00 88.56 557 LEU A O 1
ATOM 4686 N N . TYR A 1 558 ? -17.241 9.280 -5.117 1.00 87.56 558 TYR A N 1
ATOM 4687 C CA . TYR A 1 558 ? -16.116 10.208 -5.120 1.00 87.56 558 TYR A CA 1
ATOM 4688 C C . TYR A 1 558 ? -16.167 11.168 -6.321 1.00 87.56 558 TYR A C 1
ATOM 4690 O O . TYR A 1 558 ? -16.147 12.385 -6.127 1.00 87.56 558 TYR A O 1
ATOM 4698 N N . ILE A 1 559 ? -16.329 10.638 -7.541 1.00 86.69 559 ILE A N 1
ATOM 4699 C CA . ILE A 1 559 ? -16.397 11.432 -8.784 1.00 86.69 559 ILE A CA 1
ATOM 4700 C C . ILE A 1 559 ? -17.553 12.439 -8.747 1.00 86.69 559 ILE A C 1
ATOM 4702 O O . ILE A 1 559 ? -17.421 13.570 -9.210 1.00 86.69 559 ILE A O 1
ATOM 4706 N N . TYR A 1 560 ? -18.708 12.050 -8.203 1.00 87.81 560 TYR A N 1
ATOM 4707 C CA . TYR A 1 560 ? -19.852 12.958 -8.128 1.00 87.81 560 TYR A CA 1
ATOM 4708 C C . TYR A 1 560 ? -19.764 13.955 -6.977 1.00 87.81 560 TYR A C 1
ATOM 4710 O O . TYR A 1 560 ? -20.330 15.044 -7.093 1.00 87.81 560 TYR A O 1
ATOM 4718 N N . LEU A 1 561 ? -19.118 13.594 -5.868 1.00 88.12 561 LEU A N 1
ATOM 4719 C CA . LEU A 1 561 ? -19.070 14.421 -4.667 1.00 88.12 561 LEU A CA 1
ATOM 4720 C C . LEU A 1 561 ? -18.019 15.529 -4.773 1.00 88.12 561 LEU A C 1
ATOM 4722 O O . LEU A 1 561 ? -18.290 16.648 -4.336 1.00 88.12 561 LEU A O 1
ATOM 4726 N N . TYR A 1 562 ? -16.855 15.247 -5.359 1.00 89.06 562 TYR A N 1
ATOM 4727 C CA . TYR A 1 562 ? -15.745 16.195 -5.447 1.00 89.06 562 TYR A CA 1
ATOM 4728 C C . TYR A 1 562 ? -15.634 16.867 -6.817 1.00 89.06 562 TYR A C 1
ATOM 4730 O O . TYR A 1 562 ? -16.138 16.380 -7.825 1.00 89.06 562 TYR A O 1
ATOM 4738 N N . VAL A 1 563 ? -14.981 18.028 -6.847 1.00 82.31 563 VAL A N 1
ATOM 4739 C CA . VAL A 1 563 ? -14.622 18.722 -8.092 1.00 82.31 563 VAL A CA 1
ATOM 4740 C C . VAL A 1 563 ? -13.269 18.189 -8.574 1.00 82.31 563 VAL A C 1
ATOM 4742 O O . VAL A 1 563 ? -12.296 18.260 -7.822 1.00 82.31 563 VAL A O 1
ATOM 4745 N N . GLU A 1 564 ? -13.196 17.667 -9.804 1.00 65.31 564 GLU A N 1
ATOM 4746 C CA . GLU A 1 564 ? -11.932 17.222 -10.414 1.00 65.31 564 GLU A CA 1
ATOM 4747 C C . GLU A 1 564 ? -10.925 18.382 -10.542 1.00 65.31 564 GLU A C 1
ATOM 4749 O O . GLU A 1 564 ? -11.294 19.556 -10.648 1.00 65.31 564 GLU A O 1
ATOM 4754 N N . GLU A 1 565 ? -9.628 18.062 -10.525 1.00 48.00 565 GLU A N 1
ATOM 4755 C CA . GLU A 1 565 ? -8.572 19.013 -10.882 1.00 48.00 565 GLU A CA 1
ATOM 4756 C C . GLU A 1 565 ? -8.591 19.299 -12.386 1.00 48.00 565 GLU A C 1
ATOM 4758 O O . GLU A 1 565 ? -7.761 18.803 -13.144 1.00 48.00 565 GLU A O 1
ATOM 4763 N N . ASP A 1 566 ? -9.519 20.148 -12.819 1.00 40.22 566 ASP A N 1
ATOM 4764 C CA . ASP A 1 566 ? -9.347 20.881 -14.063 1.00 40.22 566 ASP A CA 1
ATOM 4765 C C . ASP A 1 566 ? -8.557 22.166 -13.791 1.00 40.22 566 ASP A C 1
ATOM 4767 O O . ASP A 1 566 ? -8.909 22.989 -12.944 1.00 40.22 566 ASP A O 1
ATOM 4771 N N . LYS A 1 567 ? -7.441 22.263 -14.521 1.00 35.94 567 LYS A N 1
ATOM 4772 C CA . LYS A 1 567 ? -6.539 23.407 -14.703 1.00 35.94 567 LYS A CA 1
ATOM 4773 C C . LYS A 1 567 ? -7.249 24.744 -14.523 1.00 35.94 567 LYS A C 1
ATOM 4775 O O . LYS A 1 567 ? -8.258 24.959 -15.186 1.00 35.94 567 LYS A O 1
ATOM 4780 N N . ASP A 1 568 ? -6.648 25.623 -13.719 1.00 32.34 568 ASP A N 1
ATOM 4781 C CA . ASP A 1 568 ? -6.801 27.082 -13.754 1.00 32.34 568 ASP A CA 1
ATOM 4782 C C . ASP A 1 568 ? -8.055 27.566 -14.492 1.00 32.34 568 ASP A C 1
ATOM 4784 O O . ASP A 1 568 ? -8.002 27.987 -15.650 1.00 32.34 568 ASP A O 1
ATOM 4788 N N . TYR A 1 569 ? -9.198 27.544 -13.812 1.00 27.75 569 TYR A N 1
ATOM 4789 C CA . TYR A 1 569 ? -10.219 28.530 -14.123 1.00 27.75 569 TYR A CA 1
ATOM 4790 C C . TYR A 1 569 ? -9.869 29.795 -13.346 1.00 27.75 569 TYR A C 1
ATOM 4792 O O . TYR A 1 569 ? -10.450 30.088 -12.304 1.00 27.75 569 TYR A O 1
ATOM 4800 N N . ASP A 1 570 ? -8.884 30.521 -13.881 1.00 29.94 570 ASP A N 1
ATOM 4801 C CA . ASP A 1 570 ? -8.800 31.967 -13.712 1.00 29.94 570 ASP A CA 1
ATOM 4802 C C . ASP A 1 570 ? -10.175 32.555 -14.065 1.00 29.94 570 ASP A C 1
ATOM 4804 O O . ASP A 1 570 ? -10.622 32.483 -15.215 1.00 29.94 570 ASP A O 1
ATOM 4808 N N . ASN A 1 571 ? -10.844 33.120 -13.063 1.00 28.16 571 ASN A N 1
ATOM 4809 C CA . ASN A 1 571 ? -11.821 34.192 -13.221 1.00 28.16 571 ASN A CA 1
ATOM 4810 C C . ASN A 1 571 ? -11.829 35.079 -11.981 1.00 28.16 571 ASN A C 1
ATOM 4812 O O . ASN A 1 571 ? -12.057 34.542 -10.873 1.00 28.16 571 ASN A O 1
#

Radius of gyration: 33.74 Å; Cα contacts (8 Å, |Δi|>4): 636; chains: 1; bounding box: 75×62×104 Å

Mean predicted aligned error: 15.84 Å

pLDDT: mean 82.26, std 12.08, range [27.75, 95.94]

Organism: NCBI:txid220685

Secondary structure (DSSP, 8-state):
--HHHHHHHHHHHHHHT-HHHHHHHHHHHHHHHHHHHHHHHT-TT---EEEEEEEPPHHHHHHHHHH-HHHHHHTTT-HHHIIIII-TTSEEEEEEESSSHHHHHHHHHHHHHHTTEEEEETTEEEEE-S--TT--SEEEEE---SSEEPTTS-EEEEEEEEEESSSS-EEEEEEEEEEHHHHHHHHHHIIIIIS--S--S-HHHHHHHHHHHHHHHHHHHHHHHHHHHHHSHHHHHHHHHHHHHHHHHHHHHHHHHHHHTS----HHHHHHHHHHHHTT--SHHHHHHHHHHHHHHHHTPPP-GGGG-GGGS-TT---HHHHHHHHHHH-SS----HHHHHHHHHHHHHHHHHHHTT-HHHHHHHHHHHHHHHTTS---S--HHHHHHHHHHHHHHHHHHHHHHHHHTTHHHHHTT-S-HHHHHHHHHHHHHHHHHHHHHH--GGGG-IIIIIHHHHHHHHHHHHHHHHHHHT--SS-TTT--HHHHHHHHHHHHHHHHHHHHHHHHSS--HHHHHHHHHHHH-TTS--S----B-HHHHHHHHTT-S---SHHHHHHHHBPP--S----

Solvent-accessible surface area (backbone atoms only — not comparable to full-atom values): 32383 Å² total; per-residue (Å²): 130,61,68,70,59,54,50,34,46,51,50,32,39,52,55,56,67,32,68,71,48,47,51,50,54,50,52,53,47,54,51,51,50,51,53,53,49,58,65,49,67,75,41,84,90,66,80,62,67,46,80,47,75,44,70,66,50,56,75,64,47,50,55,49,51,72,74,36,63,66,55,47,63,78,25,75,66,36,36,64,48,25,62,54,73,64,41,55,51,46,36,32,37,34,42,38,29,67,39,67,74,49,38,60,54,56,46,52,54,55,49,60,46,27,68,76,40,79,45,78,49,85,94,40,72,29,22,20,52,97,70,66,90,90,64,64,65,47,65,30,34,48,87,70,80,74,54,39,79,42,99,87,76,47,66,41,47,67,47,48,34,31,43,29,65,47,80,86,43,52,43,36,23,28,38,35,48,32,15,52,52,59,44,53,50,52,52,51,48,44,64,62,60,70,74,51,78,69,76,72,91,52,65,64,62,53,52,53,50,48,56,51,53,51,53,52,39,53,52,51,42,52,53,51,50,54,52,50,61,55,70,38,69,72,42,55,37,50,51,50,38,52,51,45,20,50,49,46,44,73,71,46,46,70,60,53,30,60,75,68,70,46,97,74,89,58,65,66,44,32,44,47,54,30,46,66,70,46,70,83,42,91,46,54,68,49,36,52,54,46,46,54,53,50,52,50,53,60,74,71,57,76,91,60,73,72,57,68,55,48,74,80,58,77,81,81,69,83,40,36,71,57,38,46,53,48,45,73,75,68,49,90,73,66,53,70,51,71,70,41,18,51,54,47,33,56,48,38,42,51,53,52,52,43,26,52,45,95,37,65,65,46,29,49,42,51,28,54,50,19,55,62,56,53,77,75,57,84,86,66,100,64,58,71,71,57,51,53,52,52,35,44,52,53,37,49,54,52,52,47,51,50,58,56,44,71,58,50,58,72,52,55,72,51,48,83,74,40,88,48,58,68,44,54,26,57,51,43,45,41,51,52,52,46,54,47,55,51,44,74,74,65,76,53,74,55,59,71,29,65,90,71,34,31,49,63,52,29,50,53,54,52,50,57,45,67,77,39,43,76,67,52,52,76,49,58,80,80,45,74,94,63,47,52,77,68,51,54,52,52,50,51,49,49,54,37,42,60,53,42,47,54,50,45,26,72,76,67,78,47,78,58,50,69,55,41,47,48,42,51,47,65,71,63,65,72,88,60,89,61,87,65,80,77,65,55,28,62,74,46,41,49,34,49,44,70,65,76,56,86,70,90,48,71,68,53,46,49,63,44,42,36,58,76,94,69,77,84,80,84,126

Sequence (571 aa):
MNEQLKEFIRLSEEYLNTESKQFNLKKYKDDIITDIENLLNVNEEIKNYMLNGRIKKAESLKEKIIRKVKVYEESNGDAKVFIDKVLDDIIGVRIICLLNDDESKIYNILERYFINKGIYLCNGKYFIGEIEEDSFPYLGYSYEKQPVPQKNGKGIYKLKLKYFISKEDFINIELQIKSLTHLVWGELEHMLFYKNYRYNLDHDLHSKTMLSINKILEILDSQLKDLQFHLTQNNKIKDTQNMATKFLYNTIHDEIKHIHNTELDLREIYSLISQLFFYNCSNYREALICSKKLFKTIADLEIDPDYFNLAVFDTTLELKDNFNKYIEEMDDTYIFNEETAVTLNTLAQMILELSKGNDIFWESLLSIYTLLLSQEKEQAIEEKDQIIKRNFIDAILKVTYSFIKSFTDFLKEEMELIDFPENLVFINNIIVDVLNKYFLEYKKLDFFLETVHQNNIKEIIKQFYNVHKNTLSNLDFNLKEDLEQHDKVKLKQIIFKTIEIQVYFQLYGTLPTSELKSLLKECNEGDIRLKWTPRIHTQNLEKLSEGKLTIENIENLYIYLYVEEDKDYDN

InterPro domains:
  IPR007685 RelA/SpoT [PF04607] (53-197)
  IPR007685 RelA/SpoT [SM00954] (53-200)
  IPR043519 Nucleotidyltransferase superfamily [G3DSA:3.30.460.10] (5-181)
  IPR043519 Nucleotidyltransferase superfamily [SSF81301] (23-235)

Foldseek 3Di:
DDPLLVVLLVVLLVVCPPPVNVVVLVVVLVVVQVVLVVLVVVDPVADFKDKDKDADHSVNVSVVCVVCVVLCVVQVSDSCCSQFPPDQARMEMEIEGAFPVVLVVSVVSVVVQQQPDWDAAPNDIWTHGDDDPFDDWGKTWPDDDPQCADPVRDGWNWTWIWTDRGSHGIHTYIYTYYYPLRVVLVVCCCVPPVPPPPPPVCPPVVVVVSVVSSVVSVVVSVVVVVVVVCPPWVNLLVVLLVVQLVLLCVQCVVVLCVLVVDDDDLSLLSSLLSCLQSLPPPTNVSSVVSSVLSNVLSVPFDDDSVLLQLLPDDLPDQCLVVLQVVCVVPPPQPLDDSLNSVLLSLLLSLLSCCLNPPNSNSSVNLSVSLSSQLVVDDDDPDDPVVSSNVSSSVSSSSSSVSLLCLLCVVCSVVCVVAPANVLSSLLSSLLSVLLSVVCSVVVDSQCSRCVQNRVQLSVLSVLQCVQCVVLSSVAHPPDCVGDDPVLSVLVSLLSNLSSNQLSCCSVPVAGDLVSLVVNLVSLPPPPDPRSGRRQFDSVLSVCVSVVVDDDPDSVSVSPSTGDDPDPDPDD